Protein 5BP8 (pdb70)

Solvent-accessible surface area: 19978 Å² total

CATH classification: 1.50.10.160 (+1 more: 1.50.10.20)

Structure (mmCIF, N/CA/C/O backbone):
data_5BP8
#
_entry.id   5BP8
#
_cell.length_a   132.870
_cell.length_b   132.870
_cell.length_c   190.748
_cell.angle_alpha   90.000
_cell.angle_beta   90.000
_cell.angle_gamma   120.000
#
_symmetry.space_group_name_H-M   'H 3 2'
#
loop_
_entity.id
_entity.type
_entity.pdbx_description
1 polymer 'Ent-copalyl diphosphate synthase'
2 non-polymer 'SULFATE ION'
3 non-polymer 1,2-ETHANEDIOL
4 water water
#
loop_
_atom_site.group_PDB
_atom_site.id
_atom_site.type_symbol
_atom_site.label_atom_id
_atom_site.label_alt_id
_atom_site.label_comp_id
_atom_site.label_asym_id
_atom_site.label_entity_id
_atom_site.label_seq_id
_atom_site.pdbx_PDB_ins_code
_atom_site.Cartn_x
_atom_site.Cartn_y
_atom_site.Cartn_z
_atom_site.occupancy
_atom_site.B_iso_or_equiv
_atom_site.auth_seq_id
_atom_site.auth_comp_id
_atom_site.auth_asym_id
_atom_site.auth_atom_id
_atom_site.pdbx_PDB_model_num
ATOM 1 N N . ALA A 1 6 ? 27.343 -36.823 -42.493 1.00 66.71 11 ALA A N 1
ATOM 2 C CA . ALA A 1 6 ? 27.000 -37.617 -41.269 1.00 66.74 11 ALA A CA 1
ATOM 3 C C . ALA A 1 6 ? 26.878 -36.862 -39.916 1.00 66.10 11 ALA A C 1
ATOM 4 O O . ALA A 1 6 ? 26.504 -37.489 -38.903 1.00 58.97 11 ALA A O 1
ATOM 6 N N . PRO A 1 7 ? 27.161 -35.531 -39.869 1.00 67.29 12 PRO A N 1
ATOM 7 C CA . PRO A 1 7 ? 26.786 -34.922 -38.577 1.00 63.49 12 PRO A CA 1
ATOM 8 C C . PRO A 1 7 ? 25.264 -34.940 -38.421 1.00 58.00 12 PRO A C 1
ATOM 9 O O . PRO A 1 7 ? 24.739 -35.082 -37.305 1.00 50.95 12 PRO A O 1
ATOM 13 N N . ARG A 1 8 ? 24.572 -34.817 -39.556 1.00 50.26 13 ARG A N 1
ATOM 14 C CA . ARG A 1 8 ? 23.135 -34.802 -39.556 1.00 44.79 13 ARG A CA 1
ATOM 15 C C . ARG A 1 8 ? 22.562 -36.211 -39.506 1.00 38.56 13 ARG A C 1
ATOM 16 O O . ARG A 1 8 ? 21.406 -36.367 -39.107 1.00 35.71 13 ARG A O 1
ATOM 24 N N . GLU A 1 9 ? 23.353 -37.240 -39.849 1.00 36.13 14 GLU A N 1
ATOM 25 C CA . GLU A 1 9 ? 22.925 -38.624 -39.551 1.00 35.22 14 GLU A CA 1
ATOM 26 C C . GLU A 1 9 ? 22.781 -38.829 -38.041 1.00 32.36 14 GLU A C 1
ATOM 27 O O . GLU A 1 9 ? 21.820 -39.458 -37.556 1.00 28.97 14 GLU A O 1
ATOM 33 N N . ALA A 1 10 ? 23.755 -38.313 -37.301 1.00 31.12 15 ALA A N 1
ATOM 34 C CA . ALA A 1 10 ? 23.723 -38.379 -35.842 1.00 30.85 15 ALA A CA 1
ATOM 35 C C . ALA A 1 10 ? 22.522 -37.615 -35.302 1.00 30.32 15 ALA A C 1
ATOM 36 O O . ALA A 1 10 ? 21.854 -38.055 -34.379 1.00 29.95 15 ALA A O 1
ATOM 38 N N . GLU A 1 11 ? 22.280 -36.439 -35.861 1.00 30.96 16 GLU A N 1
ATOM 39 C CA . GLU A 1 11 ? 21.103 -35.661 -35.506 1.00 31.79 16 GLU A CA 1
ATOM 40 C C . GLU A 1 11 ? 19.806 -36.413 -35.757 1.00 29.13 16 GLU A C 1
ATOM 41 O O . GLU A 1 11 ? 18.909 -36.358 -34.944 1.00 28.45 16 GLU A O 1
ATOM 47 N N . ALA A 1 12 ? 19.706 -37.083 -36.906 1.00 27.17 17 ALA A N 1
ATOM 48 C CA . ALA A 1 12 ? 18.536 -37.891 -37.216 1.00 26.95 17 ALA A CA 1
ATOM 49 C C . ALA A 1 12 ? 18.311 -38.990 -36.190 1.00 25.59 17 ALA A C 1
ATOM 50 O O . ALA A 1 12 ? 17.182 -39.219 -35.727 1.00 24.76 17 ALA A O 1
ATOM 52 N N . ALA A 1 13 ? 19.385 -39.669 -35.813 1.00 25.14 18 ALA A N 1
ATOM 53 C CA . ALA A 1 13 ? 19.283 -40.729 -34.833 1.00 24.45 18 ALA A CA 1
ATOM 54 C C . ALA A 1 13 ? 18.873 -40.198 -33.454 1.00 24.01 18 ALA A C 1
ATOM 55 O O . ALA A 1 13 ? 18.102 -40.821 -32.740 1.00 24.37 18 ALA A O 1
ATOM 57 N N . ALA A 1 14 ? 19.389 -39.035 -33.086 1.00 24.50 19 ALA A N 1
ATOM 58 C CA . ALA A 1 14 ? 19.049 -38.413 -31.804 1.00 25.22 19 ALA A CA 1
ATOM 59 C C . ALA A 1 14 ? 17.581 -37.970 -31.791 1.00 25.32 19 ALA A C 1
ATOM 60 O O . ALA A 1 14 ? 16.887 -38.120 -30.782 1.00 25.75 19 ALA A O 1
ATOM 62 N N . LEU A 1 15 ? 17.112 -37.431 -32.908 1.00 25.32 20 LEU A N 1
ATOM 63 C CA . LEU A 1 15 ? 15.701 -37.013 -33.012 1.00 26.33 20 LEU A CA 1
ATOM 64 C C . LEU A 1 15 ? 14.763 -38.221 -32.896 1.00 25.53 20 LEU A C 1
ATOM 65 O O . LEU A 1 15 ? 13.753 -38.191 -32.182 1.00 23.34 20 LEU A O 1
ATOM 70 N N . LEU A 1 16 ? 15.107 -39.310 -33.589 1.00 24.59 21 LEU A N 1
ATOM 71 C CA . LEU A 1 16 ? 14.288 -40.524 -33.522 1.00 24.15 21 LEU A CA 1
ATOM 72 C C . LEU A 1 16 ? 14.247 -41.064 -32.105 1.00 23.46 21 LEU A C 1
ATOM 73 O O . LEU A 1 16 ? 13.186 -41.447 -31.591 1.00 23.99 21 LEU A O 1
ATOM 78 N N . ALA A 1 17 ? 15.391 -41.068 -31.440 1.00 23.89 22 ALA A N 1
ATOM 79 C CA . ALA A 1 17 ? 15.479 -41.593 -30.097 1.00 24.60 22 ALA A CA 1
ATOM 80 C C . ALA A 1 17 ? 14.674 -40.742 -29.112 1.00 24.17 22 ALA A C 1
ATOM 81 O O . ALA A 1 17 ? 14.022 -41.275 -28.209 1.00 24.34 22 ALA A O 1
ATOM 83 N N . ALA A 1 18 ? 14.746 -39.428 -29.275 1.00 24.77 23 ALA A N 1
ATOM 84 C CA . ALA A 1 18 ? 14.030 -38.531 -28.377 1.00 24.86 23 ALA A CA 1
ATOM 85 C C . ALA A 1 18 ? 12.522 -38.704 -28.566 1.00 25.40 23 ALA A C 1
ATOM 86 O O . ALA A 1 18 ? 11.779 -38.683 -27.590 1.00 25.26 23 ALA A O 1
ATOM 88 N N . THR A 1 19 ? 12.102 -38.887 -29.812 1.00 23.50 24 THR A N 1
ATOM 89 C CA . THR A 1 19 ? 10.716 -39.137 -30.122 1.00 24.11 24 THR A CA 1
ATOM 90 C C . THR A 1 19 ? 10.225 -40.440 -29.503 1.00 24.57 24 THR A C 1
ATOM 91 O O . THR A 1 19 ? 9.157 -40.490 -28.874 1.00 24.12 24 THR A O 1
ATOM 95 N N . VAL A 1 20 ? 11.025 -41.505 -29.614 1.00 25.20 25 VAL A N 1
ATOM 96 C CA . VAL A 1 20 ? 10.693 -42.753 -28.950 1.00 26.45 25 VAL A CA 1
ATOM 97 C C . VAL A 1 20 ? 10.484 -42.554 -27.447 1.00 27.14 25 VAL A C 1
ATOM 98 O O . VAL A 1 20 ? 9.583 -43.132 -26.850 1.00 26.46 25 VAL A O 1
ATOM 102 N N . ALA A 1 21 ? 11.331 -41.742 -26.837 1.00 27.38 26 ALA A N 1
ATOM 103 C CA . ALA A 1 21 ? 11.308 -41.587 -25.389 1.00 26.87 26 ALA A CA 1
ATOM 104 C C . ALA A 1 21 ? 10.176 -40.663 -24.930 1.00 25.45 26 ALA A C 1
ATOM 105 O O . ALA A 1 21 ? 9.984 -40.493 -23.734 1.00 25.66 26 ALA A O 1
ATOM 107 N N . ASP A 1 22 ? 9.434 -40.088 -25.876 1.00 23.02 27 ASP A N 1
ATOM 108 C CA . ASP A 1 22 ? 8.342 -39.165 -25.551 1.00 22.79 27 ASP A CA 1
ATOM 109 C C . ASP A 1 22 ? 6.985 -39.716 -26.035 1.00 22.01 27 ASP A C 1
ATOM 110 O O . ASP A 1 22 ? 6.571 -39.499 -27.175 1.00 23.14 27 ASP A O 1
ATOM 115 N N . PRO A 1 23 ? 6.293 -40.442 -25.162 1.00 22.34 28 PRO A N 1
ATOM 116 C CA . PRO A 1 23 ? 5.015 -41.025 -25.546 1.00 21.89 28 PRO A CA 1
ATOM 117 C C . PRO A 1 23 ? 3.870 -40.003 -25.634 1.00 21.40 28 PRO A C 1
ATOM 118 O O . PRO A 1 23 ? 2.744 -40.358 -26.031 1.00 22.76 28 PRO A O 1
ATOM 122 N N . TRP A 1 24 ? 4.139 -38.763 -25.264 1.00 20.15 29 TRP A N 1
ATOM 123 C CA . TRP A 1 24 ? 3.125 -37.704 -25.377 1.00 20.07 29 TRP A CA 1
ATOM 124 C C . TRP A 1 24 ? 3.215 -36.947 -26.706 1.00 19.68 29 TRP A C 1
ATOM 125 O O . TRP A 1 24 ? 2.223 -36.444 -27.203 1.00 21.28 29 TRP A O 1
ATOM 136 N N . GLY A 1 25 ? 4.424 -36.790 -27.226 1.00 19.92 30 GLY A N 1
ATOM 137 C CA . GLY A 1 25 ? 4.694 -35.795 -28.241 1.00 19.77 30 GLY A CA 1
ATOM 138 C C . GLY A 1 25 ? 4.838 -34.444 -27.557 1.00 19.93 30 GLY A C 1
ATOM 139 O O . GLY A 1 25 ? 4.399 -34.273 -26.408 1.00 19.48 30 GLY A O 1
ATOM 140 N N . LEU A 1 26 ? 5.473 -33.496 -28.232 1.00 19.27 31 LEU A N 1
ATOM 141 C CA . LEU A 1 26 ? 5.744 -32.186 -27.631 1.00 19.87 31 LEU A CA 1
ATOM 142 C C . LEU A 1 26 ? 4.952 -31.078 -28.315 1.00 18.92 31 LEU A C 1
ATOM 143 O O . LEU A 1 26 ? 5.131 -30.788 -29.520 1.00 19.43 31 LEU A O 1
ATOM 148 N N . VAL A 1 27 ? 4.052 -30.480 -27.539 1.00 17.39 32 VAL A N 1
ATOM 149 C CA . VAL A 1 27 ? 3.307 -29.285 -27.935 1.00 16.14 32 VAL A CA 1
ATOM 150 C C . VAL A 1 27 ? 3.584 -28.230 -26.897 1.00 16.58 32 VAL A C 1
ATOM 151 O O . VAL A 1 27 ? 3.368 -28.484 -25.695 1.00 17.47 32 VAL A O 1
ATOM 155 N N . ALA A 1 28 ? 4.048 -27.058 -27.327 1.00 16.51 33 ALA A N 1
ATOM 156 C CA . ALA A 1 28 ? 4.382 -25.979 -26.380 1.00 17.50 33 ALA A CA 1
ATOM 157 C C . ALA A 1 28 ? 3.110 -25.435 -25.748 1.00 17.63 33 ALA A C 1
ATOM 158 O O . ALA A 1 28 ? 2.041 -25.478 -26.364 1.00 17.29 33 ALA A O 1
ATOM 160 N N . PRO A 1 29 ? 3.215 -24.907 -24.522 1.00 17.53 34 PRO A N 1
ATOM 161 C CA . PRO A 1 29 ? 2.024 -24.261 -23.961 1.00 17.66 34 PRO A CA 1
ATOM 162 C C . PRO A 1 29 ? 1.552 -23.094 -24.784 1.00 17.74 34 PRO A C 1
ATOM 163 O O . PRO A 1 29 ? 2.321 -22.499 -25.548 1.00 18.02 34 PRO A O 1
ATOM 167 N N . SER A 1 30 ? 0.269 -22.793 -24.663 1.00 17.35 35 SER A N 1
ATOM 168 C CA . SER A 1 30 ? -0.244 -21.543 -25.164 1.00 17.22 35 SER A CA 1
ATOM 169 C C . SER A 1 30 ? -1.233 -20.950 -24.187 1.00 16.19 35 SER A C 1
ATOM 170 O O . SER A 1 30 ? -1.553 -21.535 -23.140 1.00 17.28 35 SER A O 1
ATOM 173 N N . VAL A 1 31 ? -1.695 -19.753 -24.522 1.00 15.46 36 VAL A N 1
ATOM 174 C CA . VAL A 1 31 ? -2.546 -18.996 -23.611 1.00 14.96 36 VAL A CA 1
ATOM 175 C C . VAL A 1 31 ? -3.907 -19.654 -23.407 1.00 14.73 36 VAL A C 1
ATOM 176 O O . VAL A 1 31 ? -4.399 -19.719 -22.288 1.00 14.03 36 VAL A O 1
ATOM 180 N N . TYR A 1 32 ? -4.530 -20.151 -24.470 1.00 14.11 37 TYR A N 1
ATOM 181 C CA . TYR A 1 32 ? -5.951 -20.566 -24.336 1.00 14.99 37 TYR A CA 1
ATOM 182 C C . TYR A 1 32 ? -6.208 -21.557 -23.192 1.00 15.01 37 TYR A C 1
ATOM 183 O O . TYR A 1 32 ? -7.019 -21.276 -22.296 1.00 14.98 37 TYR A O 1
ATOM 192 N N . ASP A 1 33 ? -5.520 -22.715 -23.188 1.00 15.44 38 ASP A N 1
ATOM 193 C CA . ASP A 1 33 ? -5.821 -23.720 -22.171 1.00 16.25 38 ASP A CA 1
ATOM 194 C C . ASP A 1 33 ? -5.227 -23.317 -20.828 1.00 15.47 38 ASP A C 1
ATOM 195 O O . ASP A 1 33 ? -5.736 -23.703 -19.785 1.00 16.40 38 ASP A O 1
ATOM 200 N N . THR A 1 34 ? -4.125 -22.593 -20.834 1.00 14.84 39 THR A N 1
ATOM 201 C CA . THR A 1 34 ? -3.556 -22.143 -19.581 1.00 15.55 39 THR A CA 1
ATOM 202 C C . THR A 1 34 ? -4.592 -21.301 -18.826 1.00 15.60 39 THR A C 1
ATOM 203 O O . THR A 1 34 ? -4.812 -21.488 -17.590 1.00 16.29 39 THR A O 1
ATOM 207 N N . ALA A 1 35 ? -5.239 -20.388 -19.554 1.00 15.54 40 ALA A N 1
ATOM 208 C CA . ALA A 1 35 ? -6.324 -19.595 -18.992 1.00 15.77 40 ALA A CA 1
ATOM 209 C C . ALA A 1 35 ? -7.541 -20.462 -18.595 1.00 15.98 40 ALA A C 1
ATOM 210 O O . ALA A 1 35 ? -8.135 -20.262 -17.515 1.00 15.20 40 ALA A O 1
ATOM 212 N N . ARG A 1 36 ? -7.909 -21.425 -19.443 1.00 14.93 41 ARG A N 1
ATOM 213 C CA . ARG A 1 36 ? -8.999 -22.324 -19.087 1.00 15.67 41 ARG A CA 1
ATOM 214 C C . ARG A 1 36 ? -8.727 -23.025 -17.736 1.00 15.81 41 ARG A C 1
ATOM 215 O O . ARG A 1 36 ? -9.661 -23.160 -16.925 1.00 15.35 41 ARG A O 1
ATOM 223 N N . LEU A 1 37 ? -7.487 -23.469 -17.490 1.00 15.58 42 LEU A N 1
ATOM 224 C CA . LEU A 1 37 ? -7.195 -24.117 -16.220 1.00 15.68 42 LEU A CA 1
ATOM 225 C C . LEU A 1 37 ? -7.277 -23.183 -15.046 1.00 16.48 42 LEU A C 1
ATOM 226 O O . LEU A 1 37 ? -7.698 -23.595 -13.942 1.00 17.39 42 LEU A O 1
ATOM 231 N N . VAL A 1 38 ? -6.844 -21.930 -15.237 1.00 16.25 43 VAL A N 1
ATOM 232 C CA . VAL A 1 38 ? -6.998 -20.906 -14.209 1.00 16.90 43 VAL A CA 1
ATOM 233 C C . VAL A 1 38 ? -8.472 -20.748 -13.860 1.00 17.31 43 VAL A C 1
ATOM 234 O O . VAL A 1 38 ? -8.854 -20.644 -12.673 1.00 17.94 43 VAL A O 1
ATOM 238 N N . SER A 1 39 ? -9.316 -20.711 -14.878 1.00 16.55 44 SER A N 1
ATOM 239 C CA . SER A 1 39 ? -10.744 -20.493 -14.643 1.00 17.68 44 SER A CA 1
ATOM 240 C C . SER A 1 39 ? -11.438 -21.722 -14.046 1.00 18.41 44 SER A C 1
ATOM 241 O O . SER A 1 39 ? -12.246 -21.607 -13.104 1.00 18.41 44 SER A O 1
ATOM 244 N N . LEU A 1 40 ? -11.128 -22.894 -14.588 1.00 18.74 45 LEU A N 1
ATOM 245 C CA . LEU A 1 40 ? -11.870 -24.123 -14.270 1.00 20.14 45 LEU A CA 1
ATOM 246 C C . LEU A 1 40 ? -11.241 -25.015 -13.220 1.00 20.30 45 LEU A C 1
ATOM 247 O O . LEU A 1 40 ? -11.962 -25.817 -12.627 1.00 20.76 45 LEU A O 1
ATOM 252 N N . ALA A 1 41 ? -9.928 -24.903 -13.002 1.00 19.77 46 ALA A N 1
ATOM 253 C CA . ALA A 1 41 ? -9.204 -25.834 -12.138 1.00 20.57 46 ALA A CA 1
ATOM 254 C C . ALA A 1 41 ? -8.214 -25.140 -11.196 1.00 19.96 46 ALA A C 1
ATOM 255 O O . ALA A 1 41 ? -7.025 -25.394 -11.240 1.00 19.59 46 ALA A O 1
ATOM 257 N N . PRO A 1 42 ? -8.713 -24.226 -10.354 1.00 20.79 47 PRO A N 1
ATOM 258 C CA . PRO A 1 42 ? -7.832 -23.517 -9.423 1.00 21.80 47 PRO A CA 1
ATOM 259 C C . PRO A 1 42 ? -7.228 -24.471 -8.373 1.00 21.98 47 PRO A C 1
ATOM 260 O O . PRO A 1 42 ? -6.221 -24.128 -7.762 1.00 23.21 47 PRO A O 1
ATOM 264 N N . TRP A 1 43 ? -7.817 -25.652 -8.218 1.00 21.84 48 TRP A N 1
ATOM 265 C CA . TRP A 1 43 ? -7.299 -26.723 -7.309 1.00 22.48 48 TRP A CA 1
ATOM 266 C C . TRP A 1 43 ? -5.969 -27.328 -7.777 1.00 22.81 48 TRP A C 1
ATOM 267 O O . TRP A 1 43 ? -5.203 -27.890 -7.000 1.00 21.68 48 TRP A O 1
ATOM 278 N N . LEU A 1 44 ? -5.688 -27.195 -9.070 1.00 20.71 49 LEU A N 1
ATOM 279 C CA . LEU A 1 44 ? -4.557 -27.856 -9.675 1.00 19.55 49 LEU A CA 1
ATOM 280 C C . LEU A 1 44 ? -3.240 -27.163 -9.409 1.00 19.95 49 LEU A C 1
ATOM 281 O O . LEU A 1 44 ? -3.155 -25.936 -9.485 1.00 19.21 49 LEU A O 1
ATOM 286 N N . ASP A 1 45 ? -2.211 -27.965 -9.127 1.00 19.89 50 ASP A N 1
ATOM 287 C CA A ASP A 1 45 ? -0.850 -27.478 -8.915 0.60 21.28 50 ASP A CA 1
ATOM 288 C CA B ASP A 1 45 ? -0.855 -27.471 -8.919 0.40 21.29 50 ASP A CA 1
ATOM 289 C C . ASP A 1 45 ? -0.423 -26.576 -10.084 1.00 20.67 50 ASP A C 1
ATOM 290 O O . ASP A 1 45 ? -0.794 -26.832 -11.239 1.00 18.60 50 ASP A O 1
ATOM 299 N N . GLY A 1 46 ? 0.349 -25.534 -9.782 1.00 20.95 51 GLY A N 1
ATOM 300 C CA . GLY A 1 46 ? 0.873 -24.635 -10.828 1.00 20.41 51 GLY A CA 1
ATOM 301 C C . GLY A 1 46 ? -0.081 -23.493 -11.153 1.00 20.06 51 GLY A C 1
ATOM 302 O O . GLY A 1 46 ? 0.127 -22.778 -12.125 1.00 19.39 51 GLY A O 1
ATOM 303 N N . HIS A 1 47 ? -1.075 -23.259 -10.294 1.00 20.16 52 HIS A N 1
ATOM 304 C CA . HIS A 1 47 ? -2.093 -22.231 -10.548 1.00 19.65 52 HIS A CA 1
ATOM 305 C C . HIS A 1 47 ? -1.462 -20.839 -10.575 1.00 19.98 52 HIS A C 1
ATOM 306 O O . HIS A 1 47 ? -1.690 -20.062 -11.505 1.00 19.51 52 HIS A O 1
ATOM 313 N N . ARG A 1 48 ? -0.630 -20.530 -9.590 1.00 20.24 53 ARG A N 1
ATOM 314 C CA . ARG A 1 48 ? 0.061 -19.236 -9.583 1.00 22.06 53 ARG A CA 1
ATOM 315 C C . ARG A 1 48 ? 0.988 -19.073 -10.776 1.00 21.27 53 ARG A C 1
ATOM 316 O O . ARG A 1 48 ? 1.067 -17.992 -11.354 1.00 21.18 53 ARG A O 1
ATOM 324 N N . GLU A 1 49 ? 1.651 -20.143 -11.172 1.00 20.40 54 GLU A N 1
ATOM 325 C CA A GLU A 1 49 ? 2.511 -20.091 -12.339 0.60 19.88 54 GLU A CA 1
ATOM 326 C CA B GLU A 1 49 ? 2.522 -20.091 -12.347 0.40 21.13 54 GLU A CA 1
ATOM 327 C C . GLU A 1 49 ? 1.722 -19.770 -13.602 1.00 19.50 54 GLU A C 1
ATOM 328 O O . GLU A 1 49 ? 2.236 -19.084 -14.519 1.00 18.53 54 GLU A O 1
ATOM 339 N N . ARG A 1 50 ? 0.491 -20.294 -13.684 1.00 17.56 55 ARG A N 1
ATOM 340 C CA . ARG A 1 50 ? -0.370 -20.046 -14.846 1.00 17.47 55 ARG A CA 1
ATOM 341 C C . ARG A 1 50 ? -0.836 -18.602 -14.871 1.00 17.04 55 ARG A C 1
ATOM 342 O O . ARG A 1 50 ? -0.862 -17.976 -15.918 1.00 16.31 55 ARG A O 1
ATOM 350 N N . LEU A 1 51 ? -1.171 -18.046 -13.711 1.00 16.14 56 LEU A N 1
ATOM 351 C CA . LEU A 1 51 ? -1.488 -16.627 -13.634 1.00 16.88 56 LEU A CA 1
ATOM 352 C C . LEU A 1 51 ? -0.306 -15.784 -14.067 1.00 17.39 56 LEU A C 1
ATOM 353 O O . LEU A 1 51 ? -0.470 -14.817 -14.834 1.00 17.93 56 LEU A O 1
ATOM 358 N N . GLY A 1 52 ? 0.901 -16.179 -13.637 1.00 17.04 57 GLY A N 1
ATOM 359 C CA . GLY A 1 52 ? 2.123 -15.505 -14.035 1.00 17.88 57 GLY A CA 1
ATOM 360 C C . GLY A 1 52 ? 2.321 -15.529 -15.532 1.00 16.87 57 GLY A C 1
ATOM 361 O O . GLY A 1 52 ? 2.690 -14.520 -16.136 1.00 16.57 57 GLY A O 1
ATOM 362 N N . TYR A 1 53 ? 2.053 -16.677 -16.132 1.00 16.55 58 TYR A N 1
ATOM 363 C CA . TYR A 1 53 ? 2.187 -16.841 -17.579 1.00 16.92 58 TYR A CA 1
ATOM 364 C C . TYR A 1 53 ? 1.260 -15.919 -18.316 1.00 16.72 58 TYR A C 1
ATOM 365 O O . TYR A 1 53 ? 1.655 -15.318 -19.357 1.00 18.09 58 TYR A O 1
ATOM 374 N N . LEU A 1 54 ? 0.007 -15.849 -17.862 1.00 16.71 59 LEU A N 1
ATOM 375 C CA . LEU A 1 54 ? -0.953 -14.937 -18.463 1.00 17.72 59 LEU A CA 1
ATOM 376 C C . LEU A 1 54 ? -0.454 -13.492 -18.375 1.00 18.43 59 LEU A C 1
ATOM 377 O O . LEU A 1 54 ? -0.502 -12.771 -19.354 1.00 17.72 59 LEU A O 1
ATOM 382 N N . ALA A 1 55 ? 0.019 -13.072 -17.208 1.00 18.35 60 ALA A N 1
ATOM 383 C CA . ALA A 1 55 ? 0.554 -11.713 -17.070 1.00 20.06 60 ALA A CA 1
ATOM 384 C C . ALA A 1 55 ? 1.746 -11.450 -18.004 1.00 19.97 60 ALA A C 1
ATOM 385 O O . ALA A 1 55 ? 1.841 -10.376 -18.632 1.00 21.15 60 ALA A O 1
ATOM 387 N N . LYS A 1 56 ? 2.683 -12.395 -18.065 1.00 19.89 61 LYS A N 1
ATOM 388 C CA . LYS A 1 56 ? 3.887 -12.277 -18.926 1.00 20.75 61 LYS A CA 1
ATOM 389 C C . LYS A 1 56 ? 3.534 -12.245 -20.401 1.00 19.59 61 LYS A C 1
ATOM 390 O O . LYS A 1 56 ? 4.138 -11.503 -21.170 1.00 18.66 61 LYS A O 1
ATOM 396 N N . GLU A 1 57 ? 2.562 -13.045 -20.806 1.00 17.94 62 GLU A N 1
ATOM 397 C CA . GLU A 1 57 ? 2.314 -13.236 -22.255 1.00 18.43 62 GLU A CA 1
ATOM 398 C C . GLU A 1 57 ? 1.434 -12.169 -22.895 1.00 17.36 62 GLU A C 1
ATOM 399 O O . GLU A 1 57 ? 1.321 -12.115 -24.138 1.00 16.84 62 GLU A O 1
ATOM 405 N N . GLN A 1 58 ? 0.813 -11.317 -22.083 1.00 16.65 63 GLN A N 1
ATOM 406 C CA . GLN A 1 58 ? -0.045 -10.250 -22.616 1.00 16.16 63 GLN A CA 1
ATOM 407 C C . GLN A 1 58 ? 0.750 -9.310 -23.535 1.00 16.44 63 GLN A C 1
ATOM 408 O O . GLN A 1 58 ? 1.871 -8.918 -23.204 1.00 16.78 63 GLN A O 1
ATOM 414 N N . ASN A 1 59 ? 0.189 -9.016 -24.703 1.00 16.29 64 ASN A N 1
ATOM 415 C CA . ASN A 1 59 ? 0.754 -8.054 -25.647 1.00 16.00 64 ASN A CA 1
ATOM 416 C C . ASN A 1 59 ? 0.576 -6.646 -25.117 1.00 16.83 64 ASN A C 1
ATOM 417 O O . ASN A 1 59 ? -0.303 -6.394 -24.284 1.00 16.15 64 ASN A O 1
ATOM 422 N N . GLN A 1 60 ? 1.379 -5.727 -25.627 1.00 17.95 65 GLN A N 1
ATOM 423 C CA . GLN A 1 60 ? 1.304 -4.327 -25.167 1.00 19.68 65 GLN A CA 1
ATOM 424 C C . GLN A 1 60 ? 0.044 -3.597 -25.609 1.00 19.52 65 GLN A C 1
ATOM 425 O O . GLN A 1 60 ? -0.297 -2.578 -25.023 1.00 19.69 65 GLN A O 1
ATOM 431 N N . ASP A 1 61 ? -0.698 -4.142 -26.586 1.00 18.49 66 ASP A N 1
ATOM 432 C CA . ASP A 1 61 ? -2.024 -3.613 -26.923 1.00 18.32 66 ASP A CA 1
ATOM 433 C C . ASP A 1 61 ? -3.171 -4.177 -26.064 1.00 17.99 66 ASP A C 1
ATOM 434 O O . ASP A 1 61 ? -4.346 -3.905 -26.355 1.00 17.98 66 ASP A O 1
ATOM 439 N N . GLY A 1 62 ? -2.856 -4.952 -25.021 1.00 17.22 67 GLY A N 1
ATOM 440 C CA . GLY A 1 62 ? -3.891 -5.517 -24.149 1.00 16.33 67 GLY A CA 1
ATOM 441 C C . GLY A 1 62 ? -4.380 -6.906 -24.540 1.00 15.33 67 GLY A C 1
ATOM 442 O O . GLY A 1 62 ? -4.941 -7.634 -23.720 1.00 15.72 67 GLY A O 1
ATOM 443 N N . SER A 1 63 ? -4.183 -7.290 -25.805 1.00 14.36 68 SER A N 1
ATOM 444 C CA . SER A 1 63 ? -4.544 -8.609 -26.264 1.00 14.14 68 SER A CA 1
ATOM 445 C C . SER A 1 63 ? -3.532 -9.662 -25.849 1.00 14.18 68 SER A C 1
ATOM 446 O O . SER A 1 63 ? -2.436 -9.344 -25.390 1.00 14.86 68 SER A O 1
ATOM 449 N N . TRP A 1 64 ? -3.910 -10.922 -26.047 1.00 14.11 69 TRP A N 1
ATOM 450 C CA . TRP A 1 64 ? -2.986 -12.016 -26.119 1.00 14.14 69 TRP A CA 1
ATOM 451 C C . TRP A 1 64 ? -3.012 -12.607 -27.522 1.00 14.53 69 TRP A C 1
ATOM 452 O O . TRP A 1 64 ? -3.953 -12.390 -28.290 1.00 15.45 69 TRP A O 1
ATOM 463 N N . GLY A 1 65 ? -1.964 -13.334 -27.862 1.00 15.37 70 GLY A N 1
ATOM 464 C CA . GLY A 1 65 ? -1.930 -14.050 -29.148 1.00 16.24 70 GLY A CA 1
ATOM 465 C C . GLY A 1 65 ? -1.451 -13.282 -30.359 1.00 15.79 70 GLY A C 1
ATOM 466 O O . GLY A 1 65 ? -0.840 -12.200 -30.273 1.00 15.89 70 GLY A O 1
ATOM 467 N N . ALA A 1 66 ? -1.672 -13.909 -31.500 1.00 15.52 71 ALA A N 1
ATOM 468 C CA . ALA A 1 66 ? -1.120 -13.455 -32.762 1.00 16.54 71 ALA A CA 1
ATOM 469 C C . ALA A 1 66 ? -2.017 -12.405 -33.458 1.00 17.06 71 ALA A C 1
ATOM 470 O O . ALA A 1 66 ? -3.131 -12.125 -32.999 1.00 17.77 71 ALA A O 1
ATOM 472 N N . PRO A 1 67 ? -1.554 -11.835 -34.590 1.00 17.56 72 PRO A N 1
ATOM 473 C CA . PRO A 1 67 ? -2.337 -10.844 -35.309 1.00 17.52 72 PRO A CA 1
ATOM 474 C C . PRO A 1 67 ? -3.528 -11.387 -36.081 1.00 17.10 72 PRO A C 1
ATOM 475 O O . PRO A 1 67 ? -3.839 -12.596 -36.024 1.00 15.95 72 PRO A O 1
ATOM 479 N N . ASP A 1 68 ? -4.208 -10.495 -36.794 1.00 17.67 73 ASP A N 1
ATOM 480 C CA . ASP A 1 68 ? -5.220 -10.864 -37.795 1.00 19.18 73 ASP A CA 1
ATOM 481 C C . ASP A 1 68 ? -6.448 -11.581 -37.216 1.00 18.34 73 ASP A C 1
ATOM 482 O O . ASP A 1 68 ? -7.133 -12.378 -37.881 1.00 18.19 73 ASP A O 1
ATOM 487 N N . GLY A 1 69 ? -6.713 -11.323 -35.941 1.00 16.81 74 GLY A N 1
ATOM 488 C CA . GLY A 1 69 ? -7.847 -11.906 -35.286 1.00 16.42 74 GLY A CA 1
ATOM 489 C C . GLY A 1 69 ? -7.518 -13.166 -34.517 1.00 15.39 74 GLY A C 1
ATOM 490 O O . GLY A 1 69 ? -8.380 -13.684 -33.819 1.00 15.49 74 GLY A O 1
ATOM 491 N N . TYR A 1 70 ? -6.270 -13.649 -34.601 1.00 14.50 75 TYR A N 1
ATOM 492 C CA . TYR A 1 70 ? -5.892 -14.830 -33.865 1.00 14.32 75 TYR A CA 1
ATOM 493 C C . TYR A 1 70 ? -5.820 -14.458 -32.362 1.00 14.17 75 TYR A C 1
ATOM 494 O O . TYR A 1 70 ? -5.630 -15.329 -31.511 1.00 15.32 75 TYR A O 1
ATOM 503 N N . GLY A 1 71 ? -5.896 -13.165 -32.063 1.00 13.84 76 GLY A N 1
ATOM 504 C CA . GLY A 1 71 ? -5.957 -12.732 -30.641 1.00 13.82 76 GLY A CA 1
ATOM 505 C C . GLY A 1 71 ? -7.314 -12.895 -29.989 1.00 13.84 76 GLY A C 1
ATOM 506 O O . GLY A 1 71 ? -7.435 -12.837 -28.750 1.00 14.08 76 GLY A O 1
ATOM 507 N N . LEU A 1 72 ? -8.370 -13.073 -30.777 1.00 14.09 77 LEU A N 1
ATOM 508 C CA . LEU A 1 72 ? -9.732 -13.014 -30.203 1.00 14.94 77 LEU A CA 1
ATOM 509 C C . LEU A 1 72 ? -9.968 -14.162 -29.210 1.00 14.71 77 LEU A C 1
ATOM 510 O O . LEU A 1 72 ? -10.297 -13.935 -28.024 1.00 13.69 77 LEU A O 1
ATOM 515 N N . VAL A 1 73 ? -9.767 -15.404 -29.662 1.00 14.93 78 VAL A N 1
ATOM 516 C CA . VAL A 1 73 ? -10.004 -16.529 -28.748 1.00 14.84 78 VAL A CA 1
ATOM 517 C C . VAL A 1 73 ? -9.111 -16.528 -27.485 1.00 14.88 78 VAL A C 1
ATOM 518 O O . VAL A 1 73 ? -9.613 -16.641 -26.348 1.00 14.76 78 VAL A O 1
ATOM 522 N N . PRO A 1 74 ? -7.780 -16.380 -27.647 1.00 15.24 79 PRO A N 1
ATOM 523 C CA . PRO A 1 74 ? -7.007 -16.388 -26.414 1.00 15.43 79 PRO A CA 1
ATOM 524 C C . PRO A 1 74 ? -7.255 -15.186 -25.480 1.00 15.09 79 PRO A C 1
ATOM 525 O O . PRO A 1 74 ? -7.152 -15.347 -24.243 1.00 14.25 79 PRO A O 1
ATOM 529 N N . THR A 1 75 ? -7.603 -14.030 -26.031 1.00 14.82 80 THR A N 1
ATOM 530 C CA . THR A 1 75 ? -7.914 -12.853 -25.198 1.00 14.98 80 THR A CA 1
ATOM 531 C C . THR A 1 75 ? -9.204 -13.103 -24.437 1.00 14.94 80 THR A C 1
ATOM 532 O O . THR A 1 75 ? -9.304 -12.864 -23.197 1.00 14.68 80 THR A O 1
ATOM 536 N N . LEU A 1 76 ? -10.195 -13.637 -25.133 1.00 15.31 81 LEU A N 1
ATOM 537 C CA . LEU A 1 76 ? -11.427 -14.075 -24.447 1.00 15.70 81 LEU A CA 1
ATOM 538 C C . LEU A 1 76 ? -11.131 -15.034 -23.289 1.00 14.80 81 LEU A C 1
ATOM 539 O O . LEU A 1 76 ? -11.647 -14.845 -22.181 1.00 13.76 81 LEU A O 1
ATOM 544 N N . SER A 1 77 ? -10.288 -16.052 -23.544 1.00 14.72 82 SER A N 1
ATOM 545 C CA . SER A 1 77 ? -9.977 -17.031 -22.515 1.00 15.19 82 SER A CA 1
ATOM 546 C C . SER A 1 77 ? -9.260 -16.396 -21.319 1.00 14.25 82 SER A C 1
ATOM 547 O O . SER A 1 77 ? -9.605 -16.655 -20.178 1.00 15.39 82 SER A O 1
ATOM 550 N N . ALA A 1 78 ? -8.264 -15.559 -21.602 1.00 15.07 83 ALA A N 1
ATOM 551 C CA . ALA A 1 78 ? -7.499 -14.887 -20.545 1.00 15.04 83 ALA A CA 1
ATOM 552 C C . ALA A 1 78 ? -8.345 -13.932 -19.715 1.00 15.21 83 ALA A C 1
ATOM 553 O O . ALA A 1 78 ? -8.304 -13.957 -18.449 1.00 15.92 83 ALA A O 1
ATOM 555 N N . VAL A 1 79 ? -9.130 -13.106 -20.397 1.00 15.04 84 VAL A N 1
ATOM 556 C CA . VAL A 1 79 ? -9.994 -12.159 -19.701 1.00 16.74 84 VAL A CA 1
ATOM 557 C C . VAL A 1 79 ? -11.019 -12.876 -18.812 1.00 17.21 84 VAL A C 1
ATOM 558 O O . VAL A 1 79 ? -11.202 -12.523 -17.607 1.00 18.05 84 VAL A O 1
ATOM 562 N N . GLU A 1 80 ? -11.657 -13.909 -19.362 1.00 17.25 85 GLU A N 1
ATOM 563 C CA . GLU A 1 80 ? -12.614 -14.667 -18.567 1.00 17.53 85 GLU A CA 1
ATOM 564 C C . GLU A 1 80 ? -11.936 -15.280 -17.331 1.00 17.03 85 GLU A C 1
ATOM 565 O O . GLU A 1 80 ? -12.500 -15.212 -16.205 1.00 17.01 85 GLU A O 1
ATOM 571 N N . ALA A 1 81 ? -10.740 -15.849 -17.515 1.00 16.25 86 ALA A N 1
ATOM 572 C CA . ALA A 1 81 ? -10.006 -16.469 -16.412 1.00 16.79 86 ALA A CA 1
ATOM 573 C C . ALA A 1 81 ? -9.654 -15.441 -15.350 1.00 17.85 86 ALA A C 1
ATOM 574 O O . ALA A 1 81 ? -9.798 -15.707 -14.126 1.00 17.06 86 ALA A O 1
ATOM 576 N N . LEU A 1 82 ? -9.201 -14.267 -15.779 1.00 17.46 87 LEU A N 1
ATOM 577 C CA . LEU A 1 82 ? -8.839 -13.228 -14.815 1.00 19.08 87 LEU A CA 1
ATOM 578 C C . LEU A 1 82 ? -10.040 -12.718 -14.036 1.00 19.08 87 LEU A C 1
ATOM 579 O O . LEU A 1 82 ? -9.941 -12.523 -12.809 1.00 19.31 87 LEU A O 1
ATOM 584 N N . LEU A 1 83 ? -11.179 -12.542 -14.705 1.00 18.73 88 LEU A N 1
ATOM 585 C CA . LEU A 1 83 ? -12.399 -12.118 -14.004 1.00 20.15 88 LEU A CA 1
ATOM 586 C C . LEU A 1 83 ? -12.824 -13.192 -12.990 1.00 21.12 88 LEU A C 1
ATOM 587 O O . LEU A 1 83 ? -13.189 -12.890 -11.840 1.00 21.48 88 LEU A O 1
ATOM 592 N N . THR A 1 84 ? -12.788 -14.451 -13.416 1.00 20.66 89 THR A N 1
ATOM 593 C CA . THR A 1 84 ? -13.110 -15.555 -12.526 1.00 21.41 89 THR A CA 1
ATOM 594 C C . THR A 1 84 ? -12.174 -15.588 -11.311 1.00 21.81 89 THR A C 1
ATOM 595 O O . THR A 1 84 ? -12.655 -15.705 -10.169 1.00 21.18 89 THR A O 1
ATOM 599 N N . GLU A 1 85 ? -10.867 -15.461 -11.534 1.00 21.49 90 GLU A N 1
ATOM 600 C CA . GLU A 1 85 ? -9.895 -15.444 -10.432 1.00 21.65 90 GLU A CA 1
ATOM 601 C C . GLU A 1 85 ? -10.118 -14.287 -9.469 1.00 23.24 90 GLU A C 1
ATOM 602 O O . GLU A 1 85 ? -10.096 -14.486 -8.231 1.00 22.50 90 GLU A O 1
ATOM 608 N N . LEU A 1 86 ? -10.342 -13.092 -10.021 1.00 22.45 91 LEU A N 1
ATOM 609 C CA . LEU A 1 86 ? -10.560 -11.887 -9.203 1.00 24.08 91 LEU A CA 1
ATOM 610 C C . LEU A 1 86 ? -11.809 -12.007 -8.343 1.00 25.95 91 LEU A C 1
ATOM 611 O O . LEU A 1 86 ? -11.855 -11.456 -7.238 1.00 26.05 91 LEU A O 1
ATOM 616 N N . ALA A 1 87 ? -12.795 -12.773 -8.803 1.00 25.45 92 ALA A N 1
ATOM 617 C CA . ALA A 1 87 ? -14.016 -12.978 -8.010 1.00 29.28 92 ALA A CA 1
ATOM 618 C C . ALA A 1 87 ? -13.910 -14.049 -6.930 1.00 32.58 92 ALA A C 1
ATOM 619 O O . ALA A 1 87 ? -14.856 -14.213 -6.168 1.00 32.20 92 ALA A O 1
ATOM 621 N N . ARG A 1 88 ? -12.819 -14.810 -6.879 1.00 34.39 93 ARG A N 1
ATOM 622 C CA . ARG A 1 88 ? -12.749 -15.948 -5.947 1.00 41.06 93 ARG A CA 1
ATOM 623 C C . ARG A 1 88 ? -11.766 -15.663 -4.815 1.00 44.70 93 ARG A C 1
ATOM 624 O O . ARG A 1 88 ? -11.064 -14.655 -4.855 1.00 44.26 93 ARG A O 1
ATOM 632 N N . THR A 1 89 ? -11.743 -16.531 -3.795 1.00 49.95 94 THR A N 1
ATOM 633 C CA . THR A 1 89 ? -10.667 -16.503 -2.780 1.00 54.56 94 THR A CA 1
ATOM 634 C C . THR A 1 89 ? -9.378 -17.136 -3.353 1.00 56.53 94 THR A C 1
ATOM 635 O O . THR A 1 89 ? -9.430 -17.882 -4.342 1.00 56.19 94 THR A O 1
ATOM 639 N N . ASP A 1 90 ? -8.236 -16.839 -2.736 1.00 54.74 95 ASP A N 1
ATOM 640 C CA . ASP A 1 90 ? -6.932 -17.292 -3.245 1.00 56.22 95 ASP A CA 1
ATOM 641 C C . ASP A 1 90 ? -6.655 -18.797 -3.065 1.00 58.70 95 ASP A C 1
ATOM 642 O O . ASP A 1 90 ? -7.001 -19.375 -2.035 1.00 56.25 95 ASP A O 1
ATOM 647 N N . SER A 1 91 ? -6.025 -19.405 -4.081 1.00 59.80 96 SER A N 1
ATOM 648 C CA A SER A 1 91 ? -5.612 -20.812 -4.005 0.60 61.01 96 SER A CA 1
ATOM 649 C CA B SER A 1 91 ? -5.571 -20.807 -4.044 0.40 60.28 96 SER A CA 1
ATOM 650 C C . SER A 1 91 ? -4.389 -20.984 -3.092 1.00 63.82 96 SER A C 1
ATOM 651 O O . SER A 1 91 ? -4.182 -22.060 -2.517 1.00 68.55 96 SER A O 1
ATOM 656 N N . GLY A 1 92 ? -3.590 -19.927 -2.968 1.00 65.15 97 GLY A N 1
ATOM 657 C CA . GLY A 1 92 ? -2.410 -19.909 -2.107 1.00 64.49 97 GLY A CA 1
ATOM 658 C C . GLY A 1 92 ? -1.918 -18.476 -2.022 1.00 63.53 97 GLY A C 1
ATOM 659 O O . GLY A 1 92 ? -2.531 -17.571 -2.609 1.00 63.35 97 GLY A O 1
ATOM 660 N N . ALA A 1 93 ? -0.821 -18.260 -1.300 1.00 59.69 98 ALA A N 1
ATOM 661 C CA . ALA A 1 93 ? -0.239 -16.923 -1.160 1.00 56.72 98 ALA A CA 1
ATOM 662 C C . ALA A 1 93 ? 0.076 -16.328 -2.555 1.00 51.68 98 ALA A C 1
ATOM 663 O O . ALA A 1 93 ? 0.905 -16.874 -3.283 1.00 48.80 98 ALA A O 1
ATOM 665 N N . PRO A 1 94 ? -0.586 -15.208 -2.926 1.00 51.41 99 PRO A N 1
ATOM 666 C CA . PRO A 1 94 ? -0.412 -14.698 -4.295 1.00 49.37 99 PRO A CA 1
ATOM 667 C C . PRO A 1 94 ? 0.957 -14.051 -4.505 1.00 47.20 99 PRO A C 1
ATOM 668 O O . PRO A 1 94 ? 1.493 -13.431 -3.585 1.00 44.31 99 PRO A O 1
ATOM 672 N N . HIS A 1 95 ? 1.522 -14.215 -5.700 1.00 45.12 100 HIS A N 1
ATOM 673 C CA . HIS A 1 95 ? 2.667 -13.406 -6.117 1.00 45.01 100 HIS A CA 1
ATOM 674 C C . HIS A 1 95 ? 2.171 -12.172 -6.879 1.00 42.40 100 HIS A C 1
ATOM 675 O O . HIS A 1 95 ? 2.893 -11.194 -6.981 1.00 40.69 100 HIS A O 1
ATOM 682 N N . LEU A 1 96 ? 0.965 -12.250 -7.452 1.00 37.05 101 LEU A N 1
ATOM 683 C CA . LEU A 1 96 ? 0.372 -11.145 -8.203 1.00 33.71 101 LEU A CA 1
ATOM 684 C C . LEU A 1 96 ? -0.820 -10.666 -7.409 1.00 31.52 101 LEU A C 1
ATOM 685 O O . LEU A 1 96 ? -1.695 -11.460 -7.049 1.00 30.27 101 LEU A O 1
ATOM 690 N N . SER A 1 97 ? -0.860 -9.363 -7.152 1.00 30.53 102 SER A N 1
ATOM 691 C CA . SER A 1 97 ? -1.906 -8.769 -6.344 1.00 31.78 102 SER A CA 1
ATOM 692 C C . SER A 1 97 ? -3.191 -8.673 -7.158 1.00 31.21 102 SER A C 1
ATOM 693 O O . SER A 1 97 ? -3.147 -8.710 -8.416 1.00 29.20 102 SER A O 1
ATOM 696 N N . PRO A 1 98 ? -4.322 -8.488 -6.470 1.00 31.79 103 PRO A N 1
ATOM 697 C CA . PRO A 1 98 ? -5.563 -8.171 -7.179 1.00 31.51 103 PRO A CA 1
ATOM 698 C C . PRO A 1 98 ? -5.380 -6.983 -8.154 1.00 29.50 103 PRO A C 1
ATOM 699 O O . PRO A 1 98 ? -5.854 -7.062 -9.283 1.00 26.92 103 PRO A O 1
ATOM 703 N N . ASP A 1 99 ? -4.642 -5.943 -7.751 1.00 28.28 104 ASP A N 1
ATOM 704 C CA . ASP A 1 99 ? -4.352 -4.824 -8.665 1.00 29.32 104 ASP A CA 1
ATOM 705 C C . ASP A 1 99 ? -3.559 -5.235 -9.915 1.00 26.90 104 ASP A C 1
ATOM 706 O O . ASP A 1 99 ? -3.888 -4.783 -11.015 1.00 24.73 104 ASP A O 1
ATOM 711 N N . ASP A 1 100 ? -2.537 -6.086 -9.766 1.00 25.89 105 ASP A N 1
ATOM 712 C CA . ASP A 1 100 ? -1.808 -6.600 -10.934 1.00 25.82 105 ASP A CA 1
ATOM 713 C C . ASP A 1 100 ? -2.748 -7.356 -11.899 1.00 24.62 105 ASP A C 1
ATOM 714 O O . ASP A 1 100 ? -2.723 -7.141 -13.126 1.00 22.55 105 ASP A O 1
ATOM 719 N N . LEU A 1 101 ? -3.568 -8.237 -11.347 1.00 23.40 106 LEU A N 1
ATOM 720 C CA . LEU A 1 101 ? -4.486 -9.003 -12.188 1.00 23.54 106 LEU A CA 1
ATOM 721 C C . LEU A 1 101 ? -5.541 -8.128 -12.831 1.00 22.78 106 LEU A C 1
ATOM 722 O O . LEU A 1 101 ? -5.869 -8.322 -14.030 1.00 21.02 106 LEU A O 1
ATOM 727 N N . ALA A 1 102 ? -6.050 -7.172 -12.054 1.00 21.22 107 ALA A N 1
ATOM 728 C CA . ALA A 1 102 ? -7.061 -6.248 -12.531 1.00 21.80 107 ALA A CA 1
ATOM 729 C C . ALA A 1 102 ? -6.568 -5.373 -13.696 1.00 22.25 107 ALA A C 1
ATOM 730 O O . ALA A 1 102 ? -7.348 -5.094 -14.623 1.00 21.78 107 ALA A O 1
ATOM 732 N N . ALA A 1 103 ? -5.290 -4.974 -13.658 1.00 21.14 108 ALA A N 1
ATOM 733 C CA . ALA A 1 103 ? -4.717 -4.156 -14.687 1.00 22.23 108 ALA A CA 1
ATOM 734 C C . ALA A 1 103 ? -4.693 -4.942 -15.991 1.00 21.50 108 ALA A C 1
ATOM 735 O O . ALA A 1 103 ? -5.101 -4.431 -17.048 1.00 20.96 108 ALA A O 1
ATOM 737 N N . ALA A 1 104 ? -4.182 -6.174 -15.913 1.00 20.20 109 ALA A N 1
ATOM 738 C CA . ALA A 1 104 ? -4.166 -7.062 -17.073 1.00 19.36 109 ALA A CA 1
ATOM 739 C C . ALA A 1 104 ? -5.570 -7.289 -17.609 1.00 18.63 109 ALA A C 1
ATOM 740 O O . ALA A 1 104 ? -5.813 -7.236 -18.823 1.00 17.63 109 ALA A O 1
ATOM 742 N N . CYS A 1 105 ? -6.492 -7.560 -16.709 1.00 18.18 110 CYS A N 1
ATOM 743 C CA . CYS A 1 105 ? -7.864 -7.831 -17.088 1.00 18.66 110 CYS A CA 1
ATOM 744 C C . CYS A 1 105 ? -8.511 -6.652 -17.815 1.00 18.75 110 CYS A C 1
ATOM 745 O O . CYS A 1 105 ? -9.108 -6.820 -18.909 1.00 17.11 110 CYS A O 1
ATOM 748 N N . ALA A 1 106 ? -8.381 -5.461 -17.232 1.00 17.78 111 ALA A N 1
ATOM 749 C CA . ALA A 1 106 ? -8.972 -4.253 -17.825 1.00 18.54 111 ALA A CA 1
ATOM 750 C C . ALA A 1 106 ? -8.387 -3.951 -19.190 1.00 18.40 111 ALA A C 1
ATOM 751 O O . ALA A 1 106 ? -9.121 -3.562 -20.131 1.00 18.07 111 ALA A O 1
ATOM 753 N N . ASP A 1 107 ? -7.085 -4.157 -19.332 1.00 18.12 112 ASP A N 1
ATOM 754 C CA . ASP A 1 107 ? -6.459 -3.930 -20.645 1.00 18.92 112 ASP A CA 1
ATOM 755 C C . ASP A 1 107 ? -6.904 -4.956 -21.679 1.00 17.52 112 ASP A C 1
ATOM 756 O O . ASP A 1 107 ? -7.050 -4.607 -22.848 1.00 16.27 112 ASP A O 1
ATOM 761 N N . GLY A 1 108 ? -7.137 -6.200 -21.247 1.00 15.82 113 GLY A N 1
ATOM 762 C CA . GLY A 1 108 ? -7.752 -7.234 -22.091 1.00 15.69 113 GLY A CA 1
ATOM 763 C C . GLY A 1 108 ? -9.161 -6.887 -22.535 1.00 15.49 113 GLY A C 1
ATOM 764 O O . GLY A 1 108 ? -9.514 -7.038 -23.707 1.00 14.86 113 GLY A O 1
ATOM 765 N N . LEU A 1 109 ? -9.954 -6.373 -21.610 1.00 14.96 114 LEU A N 1
ATOM 766 C CA . LEU A 1 109 ? -11.305 -5.873 -21.931 1.00 15.77 114 LEU A CA 1
ATOM 767 C C . LEU A 1 109 ? -11.260 -4.752 -22.951 1.00 15.77 114 LEU A C 1
ATOM 768 O O . LEU A 1 109 ? -12.061 -4.740 -23.912 1.00 15.50 114 LEU A O 1
ATOM 773 N N . GLY A 1 110 ? -10.309 -3.836 -22.777 1.00 16.11 115 GLY A N 1
ATOM 774 C CA . GLY A 1 110 ? -10.080 -2.785 -23.742 1.00 16.43 115 GLY A CA 1
ATOM 775 C C . GLY A 1 110 ? -9.750 -3.325 -25.116 1.00 16.22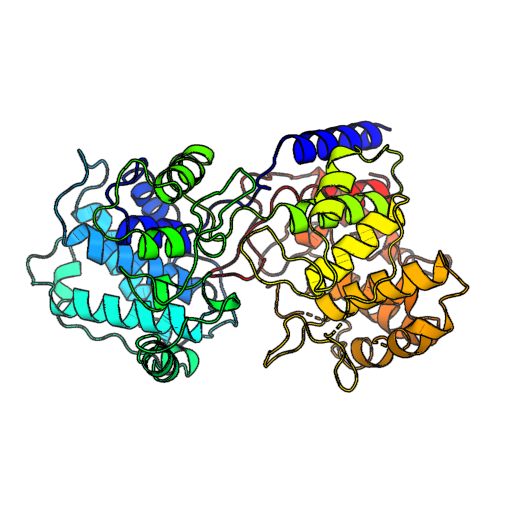 115 GLY A C 1
ATOM 776 O O . GLY A 1 110 ? -10.317 -2.858 -26.114 1.00 16.54 115 GLY A O 1
ATOM 777 N N . ALA A 1 111 ? -8.826 -4.283 -25.202 1.00 16.22 116 ALA A N 1
ATOM 778 C CA . ALA A 1 111 ? -8.485 -4.887 -26.481 1.00 16.34 116 ALA A CA 1
ATOM 779 C C . ALA A 1 111 ? -9.672 -5.579 -27.163 1.00 16.89 116 ALA A C 1
ATOM 780 O O . ALA A 1 111 ? -9.798 -5.520 -28.389 1.00 17.07 116 ALA A O 1
ATOM 782 N N . LEU A 1 112 ? -10.503 -6.264 -26.387 1.00 16.60 117 LEU A N 1
ATOM 783 C CA . LEU A 1 112 ? -11.723 -6.880 -26.918 1.00 17.40 117 LEU A CA 1
ATOM 784 C C . LEU A 1 112 ? -12.683 -5.822 -27.498 1.00 18.41 117 LEU A C 1
ATOM 785 O O . LEU A 1 112 ? -13.148 -5.917 -28.652 1.00 17.38 117 LEU A O 1
ATOM 790 N N . ARG A 1 113 ? -12.958 -4.810 -26.703 1.00 18.36 118 ARG A N 1
ATOM 791 C CA . ARG A 1 113 ? -13.889 -3.748 -27.085 1.00 20.35 118 ARG A CA 1
ATOM 792 C C . ARG A 1 113 ? -13.376 -2.881 -28.215 1.00 20.15 118 ARG A C 1
ATOM 793 O O . ARG A 1 113 ? -14.177 -2.458 -29.053 1.00 21.69 118 ARG A O 1
ATOM 801 N N . ASP A 1 114 ? -12.066 -2.622 -28.250 1.00 18.74 119 ASP A N 1
ATOM 802 C CA . ASP A 1 114 ? -11.485 -1.660 -29.168 1.00 20.51 119 ASP A CA 1
ATOM 803 C C . ASP A 1 114 ? -11.132 -2.244 -30.537 1.00 20.99 119 ASP A C 1
ATOM 804 O O . ASP A 1 114 ? -10.776 -1.504 -31.429 1.00 22.38 119 ASP A O 1
ATOM 809 N N . GLY A 1 115 ? -11.172 -3.559 -30.705 1.00 20.23 120 GLY A N 1
ATOM 810 C CA . GLY A 1 115 ? -10.859 -4.101 -32.021 1.00 19.86 120 GLY A CA 1
ATOM 811 C C . GLY A 1 115 ? -11.101 -5.580 -32.222 1.00 18.70 120 GLY A C 1
ATOM 812 O O . GLY A 1 115 ? -11.482 -6.006 -33.313 1.00 18.93 120 GLY A O 1
ATOM 813 N N . LEU A 1 116 ? -10.857 -6.388 -31.207 1.00 17.77 121 LEU A N 1
ATOM 814 C CA . LEU A 1 116 ? -10.901 -7.825 -31.430 1.00 16.97 121 LEU A CA 1
ATOM 815 C C . LEU A 1 116 ? -12.325 -8.309 -31.713 1.00 17.25 121 LEU A C 1
ATOM 816 O O . LEU A 1 116 ? -12.507 -9.199 -32.555 1.00 18.03 121 LEU A O 1
ATOM 821 N N . LEU A 1 117 ? -13.309 -7.788 -30.988 1.00 16.44 122 LEU A N 1
ATOM 822 C CA . LEU A 1 117 ? -14.684 -8.307 -31.126 1.00 17.50 122 LEU A CA 1
ATOM 823 C C . LEU A 1 117 ? -15.278 -7.963 -32.491 1.00 18.74 122 LEU A C 1
ATOM 824 O O . LEU A 1 117 ? -16.156 -8.679 -32.993 1.00 20.46 122 LEU A O 1
ATOM 829 N N . ALA A 1 118 ? -14.776 -6.896 -33.075 1.00 19.16 123 ALA A N 1
ATOM 830 C CA . ALA A 1 118 ? -15.254 -6.397 -34.361 1.00 23.05 123 ALA A CA 1
ATOM 831 C C . ALA A 1 118 ? -14.355 -6.745 -35.525 1.00 25.81 123 ALA A C 1
ATOM 832 O O . ALA A 1 118 ? -14.695 -6.403 -36.679 1.00 27.00 123 ALA A O 1
ATOM 834 N N . GLY A 1 119 ? -13.216 -7.407 -35.252 1.00 24.34 124 GLY A N 1
ATOM 835 C CA . GLY A 1 119 ? -12.185 -7.668 -36.278 1.00 23.21 124 GLY A CA 1
ATOM 836 C C . GLY A 1 119 ? -12.418 -9.022 -36.910 1.00 22.74 124 GLY A C 1
ATOM 837 O O . GLY A 1 119 ? -13.470 -9.649 -36.675 1.00 21.34 124 GLY A O 1
ATOM 838 N N . PRO A 1 120 ? -11.443 -9.491 -37.711 1.00 22.83 125 PRO A N 1
ATOM 839 C CA . PRO A 1 120 ? -11.579 -10.805 -38.348 1.00 23.59 125 PRO A CA 1
ATOM 840 C C . PRO A 1 120 ? -11.616 -11.916 -37.332 1.00 22.02 125 PRO A C 1
ATOM 841 O O . PRO A 1 120 ? -11.029 -11.800 -36.228 1.00 20.78 125 PRO A O 1
ATOM 845 N N . VAL A 1 121 ? -12.292 -13.000 -37.688 1.00 20.95 126 VAL A N 1
ATOM 846 C CA . VAL A 1 121 ? -12.337 -14.164 -36.827 1.00 20.44 126 VAL A CA 1
ATOM 847 C C . VAL A 1 121 ? -11.793 -15.324 -37.651 1.00 21.07 126 VAL A C 1
ATOM 848 O O . VAL A 1 121 ? -12.476 -15.827 -38.531 1.00 20.49 126 VAL A O 1
ATOM 852 N N . PRO A 1 122 ? -10.537 -15.725 -37.390 1.00 20.57 127 PRO A N 1
ATOM 853 C CA . PRO A 1 122 ? -10.023 -16.876 -38.112 1.00 20.39 127 PRO A CA 1
ATOM 854 C C . PRO A 1 122 ? -10.746 -18.157 -37.754 1.00 20.68 127 PRO A C 1
ATOM 855 O O . PRO A 1 122 ? -11.333 -18.292 -36.662 1.00 18.69 127 PRO A O 1
ATOM 859 N N . ASP A 1 123 ? -10.699 -19.112 -38.680 1.00 20.84 128 ASP A N 1
ATOM 860 C CA . ASP A 1 123 ? -11.397 -20.363 -38.489 1.00 22.56 128 ASP A CA 1
ATOM 861 C C . ASP A 1 123 ? -10.554 -21.336 -37.690 1.00 22.37 128 ASP A C 1
ATOM 862 O O . ASP A 1 123 ? -10.074 -22.360 -38.199 1.00 22.20 128 ASP A O 1
ATOM 867 N N . THR A 1 124 ? -10.382 -21.020 -36.399 1.00 20.47 129 THR A N 1
ATOM 868 C CA . THR A 1 124 ? -9.720 -21.920 -35.503 1.00 20.13 129 THR A CA 1
ATOM 869 C C . THR A 1 124 ? -10.744 -22.978 -35.113 1.00 19.46 129 THR A C 1
ATOM 870 O O . THR A 1 124 ? -11.959 -22.844 -35.352 1.00 20.75 129 THR A O 1
ATOM 874 N N . ILE A 1 125 ? -10.268 -24.052 -34.515 1.00 19.13 130 ILE A N 1
ATOM 875 C CA . ILE A 1 125 ? -11.127 -25.198 -34.295 1.00 19.84 130 ILE A CA 1
ATOM 876 C C . ILE A 1 125 ? -12.120 -24.939 -33.153 1.00 20.18 130 ILE A C 1
ATOM 877 O O . ILE A 1 125 ? -11.726 -24.561 -32.045 1.00 18.96 130 ILE A O 1
ATOM 882 N N . GLY A 1 126 ? -13.403 -25.145 -33.435 1.00 19.69 131 GLY A N 1
ATOM 883 C CA . GLY A 1 126 ? -14.451 -24.960 -32.410 1.00 20.26 131 GLY A CA 1
ATOM 884 C C . GLY A 1 126 ? -14.769 -23.506 -32.025 1.00 19.63 131 GLY A C 1
ATOM 885 O O . GLY A 1 126 ? -15.449 -23.255 -31.027 1.00 19.23 131 GLY A O 1
ATOM 886 N N . VAL A 1 127 ? -14.312 -22.554 -32.825 1.00 19.60 132 VAL A N 1
ATOM 887 C CA . VAL A 1 127 ? -14.491 -21.134 -32.506 1.00 19.40 132 VAL A CA 1
ATOM 888 C C . VAL A 1 127 ? -15.978 -20.728 -32.301 1.00 20.06 132 VAL A C 1
ATOM 889 O O . VAL A 1 127 ? -16.285 -19.893 -31.443 1.00 18.02 132 VAL A O 1
ATOM 893 N N . GLU A 1 128 ? -16.877 -21.364 -33.051 1.00 19.76 133 GLU A N 1
ATOM 894 C CA . GLU A 1 128 ? -18.322 -21.136 -32.924 1.00 21.87 133 GLU A CA 1
ATOM 895 C C . GLU A 1 128 ? -18.886 -21.590 -31.577 1.00 20.28 133 GLU A C 1
ATOM 896 O O . GLU A 1 128 ? -20.027 -21.250 -31.251 1.00 20.89 133 GLU A O 1
ATOM 902 N N . PHE A 1 129 ? -18.134 -22.381 -30.827 1.00 18.58 134 PHE A N 1
ATOM 903 C CA . PHE A 1 129 ? -18.534 -22.759 -29.472 1.00 18.26 134 PHE A CA 1
ATOM 904 C C . PHE A 1 129 ? -17.740 -21.982 -28.447 1.00 18.16 134 PHE A C 1
ATOM 905 O O . PHE A 1 129 ? -18.302 -21.387 -27.529 1.00 17.58 134 PHE A O 1
ATOM 913 N N . VAL A 1 130 ? -16.424 -22.020 -28.610 1.00 17.68 135 VAL A N 1
ATOM 914 C CA . VAL A 1 130 ? -15.497 -21.458 -27.650 1.00 18.04 135 VAL A CA 1
ATOM 915 C C . VAL A 1 130 ? -15.726 -19.942 -27.452 1.00 17.02 135 VAL A C 1
ATOM 916 O O . VAL A 1 130 ? -15.807 -19.455 -26.319 1.00 17.31 135 VAL A O 1
ATOM 920 N N . ALA A 1 131 ? -15.825 -19.222 -28.554 1.00 16.96 136 ALA A N 1
ATOM 921 C CA . ALA A 1 131 ? -15.873 -17.763 -28.483 1.00 17.31 136 ALA A CA 1
ATOM 922 C C . ALA A 1 131 ? -17.174 -17.240 -27.843 1.00 18.62 136 ALA A C 1
ATOM 923 O O . ALA A 1 131 ? -17.105 -16.488 -26.860 1.00 18.29 136 ALA A O 1
ATOM 925 N N . PRO A 1 132 ? -18.354 -17.728 -28.295 1.00 18.86 137 PRO A N 1
ATOM 926 C CA . PRO A 1 132 ? -19.559 -17.249 -27.597 1.00 19.39 137 PRO A CA 1
ATOM 927 C C . PRO A 1 132 ? -19.668 -17.733 -26.174 1.00 18.56 137 PRO A C 1
ATOM 928 O O . PRO A 1 132 ? -20.229 -17.033 -25.314 1.00 18.17 137 PRO A O 1
ATOM 932 N N . SER A 1 133 ? -19.164 -18.934 -25.902 1.00 18.75 138 SER A N 1
ATOM 933 C CA . SER A 1 133 ? -19.149 -19.419 -24.540 1.00 18.18 138 SER A CA 1
ATOM 934 C C . SER A 1 133 ? -18.416 -18.472 -23.594 1.00 18.79 138 SER A C 1
ATOM 935 O O . SER A 1 133 ? -18.909 -18.116 -22.518 1.00 19.33 138 SER A O 1
ATOM 938 N N . LEU A 1 134 ? -17.242 -18.035 -24.012 1.00 17.80 139 LEU A N 1
ATOM 939 C CA . LEU A 1 134 ? -16.403 -17.176 -23.181 1.00 18.02 139 LEU A CA 1
ATOM 940 C C . LEU A 1 134 ? -16.966 -15.764 -23.062 1.00 18.22 139 LEU A C 1
ATOM 941 O O . LEU A 1 134 ? -16.937 -15.144 -21.977 1.00 17.79 139 LEU A O 1
ATOM 946 N N . LEU A 1 135 ? -17.456 -15.253 -24.184 1.00 17.48 140 LEU A N 1
ATOM 947 C CA . LEU A 1 135 ? -18.076 -13.933 -24.198 1.00 18.71 140 LEU A CA 1
ATOM 948 C C . LEU A 1 135 ? -19.258 -13.856 -23.208 1.00 19.09 140 LEU A C 1
ATOM 949 O O . LEU A 1 135 ? -19.366 -12.886 -22.454 1.00 19.10 140 LEU A O 1
ATOM 954 N N . ALA A 1 136 ? -20.118 -14.887 -23.193 1.00 18.42 141 ALA A N 1
ATOM 955 C CA . ALA A 1 136 ? -21.235 -14.939 -22.241 1.00 19.71 141 ALA A CA 1
ATOM 956 C C . ALA A 1 136 ? -20.732 -14.988 -20.798 1.00 20.25 141 ALA A C 1
ATOM 957 O O . ALA A 1 136 ? -21.280 -14.290 -19.941 1.00 19.96 141 ALA A O 1
ATOM 959 N N . ASP A 1 137 ? -19.677 -15.759 -20.521 1.00 18.97 142 ASP A N 1
ATOM 960 C CA . ASP A 1 137 ? -19.154 -15.820 -19.147 1.00 20.09 142 ASP A CA 1
ATOM 961 C C . ASP A 1 137 ? -18.524 -14.495 -18.740 1.00 19.74 142 ASP A C 1
ATOM 962 O O . ASP A 1 137 ? -18.681 -14.057 -17.593 1.00 20.16 142 ASP A O 1
ATOM 967 N N . ILE A 1 138 ? -17.838 -13.850 -19.676 1.00 18.28 143 ILE A N 1
ATOM 968 C CA . ILE A 1 138 ? -17.281 -12.506 -19.413 1.00 18.23 143 ILE A CA 1
ATOM 969 C C . ILE A 1 138 ? -18.408 -11.534 -19.056 1.00 19.41 143 ILE A C 1
ATOM 970 O O . ILE A 1 138 ? -18.357 -10.854 -18.034 1.00 19.19 143 ILE A O 1
ATOM 975 N N . ASN A 1 139 ? -19.466 -11.527 -19.849 1.00 19.56 144 ASN A N 1
ATOM 976 C CA . ASN A 1 139 ? -20.558 -10.618 -19.572 1.00 20.37 144 ASN A CA 1
ATOM 977 C C . ASN A 1 139 ? -21.224 -10.896 -18.224 1.00 20.59 144 ASN A C 1
ATOM 978 O O . ASN A 1 139 ? -21.572 -9.964 -17.513 1.00 21.32 144 ASN A O 1
ATOM 983 N N . THR A 1 140 ? -21.332 -12.163 -17.856 1.00 20.18 145 THR A N 1
ATOM 984 C CA . THR A 1 140 ? -21.828 -12.524 -16.532 1.00 21.81 145 THR A CA 1
ATOM 985 C C . THR A 1 140 ? -20.958 -11.955 -15.430 1.00 22.42 145 THR A C 1
ATOM 986 O O . THR A 1 140 ? -21.476 -11.361 -14.449 1.00 22.09 145 THR A O 1
ATOM 990 N N . ARG A 1 141 ? -19.641 -12.100 -15.580 1.00 22.07 146 ARG A N 1
ATOM 991 C CA . ARG A 1 141 ? -18.709 -11.565 -14.598 1.00 22.92 146 ARG A CA 1
ATOM 992 C C . ARG A 1 141 ? -18.749 -10.040 -14.533 1.00 22.64 146 ARG A C 1
ATOM 993 O O . ARG A 1 141 ? -18.661 -9.475 -13.447 1.00 23.87 146 ARG A O 1
ATOM 1001 N N . LEU A 1 142 ? -18.885 -9.383 -15.688 1.00 21.28 147 LEU A N 1
ATOM 1002 C CA . LEU A 1 142 ? -18.969 -7.921 -15.731 1.00 21.97 147 LEU A CA 1
ATOM 1003 C C . LEU A 1 142 ? -20.201 -7.399 -15.013 1.00 23.62 147 LEU A C 1
ATOM 1004 O O . LEU A 1 142 ? -20.149 -6.347 -14.333 1.00 23.88 147 LEU A O 1
ATOM 1009 N N . ALA A 1 143 ? -21.311 -8.113 -15.166 1.00 23.68 148 ALA A N 1
ATOM 1010 C CA . ALA A 1 143 ? -22.565 -7.707 -14.503 1.00 25.72 148 ALA A CA 1
ATOM 1011 C C . ALA A 1 143 ? -22.417 -7.796 -12.994 1.00 27.29 148 ALA A C 1
ATOM 1012 O O . ALA A 1 143 ? -23.030 -7.020 -12.274 1.00 28.30 148 ALA A O 1
ATOM 1014 N N . ALA A 1 144 ? -21.608 -8.738 -12.525 1.00 27.42 149 ALA A N 1
ATOM 1015 C CA . ALA A 1 144 ? -21.398 -8.968 -11.090 1.00 28.43 149 ALA A CA 1
ATOM 1016 C C . ALA A 1 144 ? -20.340 -8.077 -10.468 1.00 30.55 149 ALA A C 1
ATOM 1017 O O . ALA A 1 144 ? -20.265 -7.997 -9.251 1.00 30.63 149 ALA A O 1
ATOM 1019 N N . LEU A 1 145 ? -19.516 -7.401 -11.269 1.00 30.10 150 LEU A N 1
ATOM 1020 C CA . LEU A 1 145 ? -18.555 -6.451 -10.720 1.00 32.35 150 LEU A CA 1
ATOM 1021 C C . LEU A 1 145 ? -19.264 -5.342 -9.985 1.00 35.53 150 LEU A C 1
ATOM 1022 O O . LEU A 1 145 ? -20.374 -4.943 -10.349 1.00 36.28 150 LEU A O 1
ATOM 1027 N N . THR A 1 146 ? -18.602 -4.827 -8.960 1.00 38.15 151 THR A N 1
ATOM 1028 C CA . THR A 1 146 ? -19.035 -3.593 -8.315 1.00 41.73 151 THR A CA 1
ATOM 1029 C C . THR A 1 146 ? -17.950 -2.556 -8.506 1.00 44.83 151 THR A C 1
ATOM 1030 O O . THR A 1 146 ? -16.824 -2.875 -8.895 1.00 41.08 151 THR A O 1
ATOM 1034 N N . GLU A 1 147 ? -18.266 -1.312 -8.171 1.00 52.15 152 GLU A N 1
ATOM 1035 C CA . GLU A 1 147 ? -17.294 -0.238 -8.349 1.00 57.79 152 GLU A CA 1
ATOM 1036 C C . GLU A 1 147 ? -16.082 -0.349 -7.400 1.00 56.42 152 GLU A C 1
ATOM 1037 O O . GLU A 1 147 ? -15.047 0.278 -7.652 1.00 58.56 152 GLU A O 1
ATOM 1043 N N . GLN A 1 148 ? -16.178 -1.203 -6.374 1.00 49.99 153 GLN A N 1
ATOM 1044 C CA . GLN A 1 148 ? -15.035 -1.489 -5.503 1.00 49.04 153 GLN A CA 1
ATOM 1045 C C . GLN A 1 148 ? -14.080 -2.559 -6.059 1.00 44.01 153 GLN A C 1
ATOM 1046 O O . GLN A 1 148 ? -13.104 -2.928 -5.402 1.00 40.01 153 GLN A O 1
ATOM 1052 N N . ALA A 1 149 ? -14.340 -3.069 -7.263 1.00 40.08 154 ALA A N 1
ATOM 1053 C CA . ALA A 1 149 ? -13.377 -3.945 -7.920 1.00 36.07 154 ALA A CA 1
ATOM 1054 C C . ALA A 1 149 ? -12.031 -3.208 -8.031 1.00 36.05 154 ALA A C 1
ATOM 1055 O O . ALA A 1 149 ? -11.988 -1.985 -8.123 1.00 35.41 154 ALA A O 1
ATOM 1057 N N . PRO A 1 150 ? -10.926 -3.945 -8.023 1.00 35.75 155 PRO A N 1
ATOM 1058 C CA . PRO A 1 150 ? -9.650 -3.262 -7.958 1.00 36.20 155 PRO A CA 1
ATOM 1059 C C . PRO A 1 150 ? -9.333 -2.488 -9.227 1.00 39.46 155 PRO A C 1
ATOM 1060 O O . PRO A 1 150 ? -9.880 -2.797 -10.292 1.00 37.39 155 PRO A O 1
ATOM 1064 N N . GLY A 1 151 ? -8.491 -1.467 -9.085 1.00 40.06 156 GLY A N 1
ATOM 1065 C CA . GLY A 1 151 ? -8.071 -0.627 -10.206 1.00 42.49 156 GLY A CA 1
ATOM 1066 C C . GLY A 1 151 ? -9.210 -0.027 -11.017 1.00 40.00 156 GLY A C 1
ATOM 1067 O O . GLY A 1 151 ? -10.245 0.362 -10.478 1.00 38.77 156 GLY A O 1
ATOM 1068 N N . LYS A 1 152 ? -9.018 0.028 -12.334 1.00 37.30 157 LYS A N 1
ATOM 1069 C CA . LYS A 1 152 ? -10.020 0.608 -13.229 1.00 37.10 157 LYS A CA 1
ATOM 1070 C C . LYS A 1 152 ? -11.095 -0.400 -13.569 1.00 33.22 157 LYS A C 1
ATOM 1071 O O . LYS A 1 152 ? -12.086 -0.077 -14.201 1.00 31.64 157 LYS A O 1
ATOM 1077 N N . LEU A 1 153 ? -10.953 -1.617 -13.062 1.00 33.48 158 LEU A N 1
ATOM 1078 C CA . LEU A 1 153 ? -11.919 -2.655 -13.342 1.00 31.78 158 LEU A CA 1
ATOM 1079 C C . LEU A 1 153 ? -13.329 -2.330 -12.859 1.00 31.34 158 LEU A C 1
ATOM 1080 O O . LEU A 1 153 ? -14.306 -2.640 -13.539 1.00 31.15 158 LEU A O 1
ATOM 1085 N N . GLY A 1 154 ? -13.465 -1.636 -11.725 1.00 31.08 159 GLY A N 1
ATOM 1086 C CA . GLY A 1 154 ? -14.760 -1.171 -11.266 1.00 30.09 159 GLY A CA 1
ATOM 1087 C C . GLY A 1 154 ? -15.522 -0.295 -12.258 1.00 30.33 159 GLY A C 1
ATOM 1088 O O . GLY A 1 154 ? -16.750 -0.306 -12.311 1.00 29.35 159 GLY A O 1
ATOM 1089 N N . ALA A 1 155 ? -14.784 0.429 -13.092 1.00 29.51 160 ALA A N 1
ATOM 1090 C CA . ALA A 1 155 ? -15.389 1.247 -14.132 1.00 28.87 160 ALA A CA 1
ATOM 1091 C C . ALA A 1 155 ? -16.076 0.419 -15.222 1.00 27.38 160 ALA A C 1
ATOM 1092 O O . ALA A 1 155 ? -16.927 0.936 -15.958 1.00 26.69 160 ALA A O 1
ATOM 1094 N N . TRP A 1 156 ? -15.693 -0.857 -15.331 1.00 24.56 161 TRP A N 1
ATOM 1095 C CA . TRP A 1 156 ? -16.286 -1.806 -16.286 1.00 24.77 161 TRP A CA 1
ATOM 1096 C C . TRP A 1 156 ? -17.543 -2.489 -15.789 1.00 26.24 161 TRP A C 1
ATOM 1097 O O . TRP A 1 156 ? -18.203 -3.211 -16.543 1.00 25.92 161 TRP A O 1
ATOM 1108 N N . SER A 1 157 ? -17.896 -2.256 -14.526 1.00 27.20 162 SER A N 1
ATOM 1109 C CA . SER A 1 157 ? -19.080 -2.849 -13.934 1.00 29.87 162 SER A CA 1
ATOM 1110 C C . SER A 1 157 ? -20.311 -2.604 -14.798 1.00 29.97 162 SER A C 1
ATOM 1111 O O . SER A 1 157 ? -20.565 -1.476 -15.222 1.00 31.23 162 SER A O 1
ATOM 1114 N N . GLY A 1 158 ? -21.053 -3.667 -15.086 1.00 29.25 163 GLY A N 1
ATOM 1115 C CA . GLY A 1 158 ? -22.267 -3.578 -15.862 1.00 29.95 163 GLY A CA 1
ATOM 1116 C C . GLY A 1 158 ? -22.116 -3.390 -17.371 1.00 30.07 163 GLY A C 1
ATOM 1117 O O . GLY A 1 158 ? -23.122 -3.178 -18.081 1.00 34.26 163 GLY A O 1
ATOM 1118 N N . THR A 1 159 ? -20.888 -3.407 -17.873 1.00 27.25 164 THR A N 1
ATOM 1119 C CA . THR A 1 159 ? -20.649 -3.378 -19.317 1.00 27.20 164 THR A CA 1
ATOM 1120 C C . THR A 1 159 ? -21.149 -4.686 -19.941 1.00 25.83 164 THR A C 1
ATOM 1121 O O . THR A 1 159 ? -21.053 -5.724 -19.319 1.00 25.98 164 THR A O 1
ATOM 1125 N N . THR A 1 160 ? -21.686 -4.608 -21.156 1.00 25.58 165 THR A N 1
ATOM 1126 C CA . THR A 1 160 ? -22.011 -5.772 -21.961 1.00 25.35 165 THR A CA 1
ATOM 1127 C C . THR A 1 160 ? -21.208 -5.663 -23.235 1.00 24.93 165 THR A C 1
ATOM 1128 O O . THR A 1 160 ? -21.378 -4.712 -23.984 1.00 26.52 165 THR A O 1
ATOM 1132 N N . LEU A 1 161 ? -20.296 -6.616 -23.447 1.00 22.31 166 LEU A N 1
ATOM 1133 C CA . LEU A 1 161 ? -19.545 -6.692 -24.679 1.00 22.18 166 LEU A CA 1
ATOM 1134 C C . LEU A 1 161 ? -20.368 -7.430 -25.728 1.00 22.79 166 LEU A C 1
ATOM 1135 O O . LEU A 1 161 ? -21.077 -8.388 -25.412 1.00 21.52 166 LEU A O 1
ATOM 1140 N N . THR A 1 162 ? -20.295 -6.968 -26.966 1.00 22.75 167 THR A N 1
ATOM 1141 C CA . THR A 1 162 ? -20.994 -7.632 -28.059 1.00 23.56 16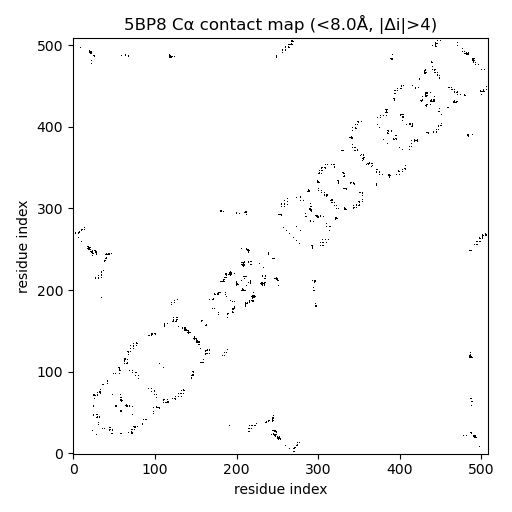7 THR A CA 1
ATOM 1142 C C . THR A 1 162 ? -20.068 -7.770 -29.260 1.00 22.68 167 THR A C 1
ATOM 1143 O O . THR A 1 162 ? -19.043 -7.108 -29.349 1.00 22.15 167 THR A O 1
ATOM 1147 N N . SER A 1 163 ? -20.458 -8.615 -30.196 1.00 22.15 168 SER A N 1
ATOM 1148 C CA . SER A 1 163 ? -19.717 -8.791 -31.410 1.00 22.07 168 SER A CA 1
ATOM 1149 C C . SER A 1 163 ? -20.677 -8.982 -32.578 1.00 21.91 168 SER A C 1
ATOM 1150 O O . SER A 1 163 ? -21.655 -9.717 -32.458 1.00 21.58 168 SER A O 1
ATOM 1153 N N . PRO A 1 164 ? -20.373 -8.356 -33.712 1.00 22.66 169 PRO A N 1
ATOM 1154 C CA . PRO A 1 164 ? -21.125 -8.565 -34.958 1.00 23.79 169 PRO A CA 1
ATOM 1155 C C . PRO A 1 164 ? -20.810 -9.871 -35.683 1.00 25.34 169 PRO A C 1
ATOM 1156 O O . PRO A 1 164 ? -21.512 -10.227 -36.644 1.00 24.24 169 PRO A O 1
ATOM 1160 N N . ALA A 1 165 ? -19.781 -10.592 -35.233 1.00 25.23 170 ALA A N 1
ATOM 1161 C CA . ALA A 1 165 ? -19.312 -11.761 -35.979 1.00 25.35 170 ALA A CA 1
ATOM 1162 C C . ALA A 1 165 ? -20.291 -12.915 -35.869 1.00 25.52 170 ALA A C 1
ATOM 1163 O O . ALA A 1 165 ? -20.711 -13.273 -34.774 1.00 23.40 170 ALA A O 1
ATOM 1165 N N . PRO A 1 166 ? -20.670 -13.498 -37.016 1.00 28.36 171 PRO A N 1
ATOM 1166 C CA . PRO A 1 166 ? -21.576 -14.639 -37.010 1.00 30.46 171 PRO A CA 1
ATOM 1167 C C . PRO A 1 166 ? -21.107 -15.771 -36.108 1.00 29.38 171 PRO A C 1
ATOM 1168 O O . PRO A 1 166 ? -21.930 -16.373 -35.403 1.00 29.95 171 PRO A O 1
ATOM 1172 N N . ASP A 1 167 ? -19.796 -16.029 -36.078 1.00 29.42 172 ASP A N 1
ATOM 1173 C CA . ASP A 1 167 ? -19.260 -17.116 -35.230 1.00 29.55 172 ASP A CA 1
ATOM 1174 C C . ASP A 1 167 ? -19.446 -16.838 -33.730 1.00 29.52 172 ASP A C 1
ATOM 1175 O O . ASP A 1 167 ? -19.408 -17.763 -32.902 1.00 29.55 172 ASP A O 1
ATOM 1180 N N . LEU A 1 168 ? -19.649 -15.582 -33.357 1.00 25.25 173 LEU A N 1
ATOM 1181 C CA . LEU A 1 168 ? -19.875 -15.297 -31.962 1.00 26.00 173 LEU A CA 1
ATOM 1182 C C . LEU A 1 168 ? -21.368 -15.249 -31.594 1.00 26.91 173 LEU A C 1
ATOM 1183 O O . LEU A 1 168 ? -21.702 -14.974 -30.463 1.00 25.92 173 LEU A O 1
ATOM 1188 N N . ASP A 1 169 ? -22.236 -15.550 -32.551 1.00 29.13 174 ASP A N 1
ATOM 1189 C CA . ASP A 1 169 ? -23.682 -15.472 -32.352 1.00 33.93 174 ASP A CA 1
ATOM 1190 C C . ASP A 1 169 ? -24.243 -16.330 -31.184 1.00 34.89 174 ASP A C 1
ATOM 1191 O O . ASP A 1 169 ? -25.127 -15.880 -30.449 1.00 43.34 174 ASP A O 1
ATOM 1196 N N . GLY A 1 170 ? -23.788 -17.554 -31.006 1.00 31.62 175 GLY A N 1
ATOM 1197 C CA . GLY A 1 170 ? -24.273 -18.304 -29.801 1.00 29.07 175 GLY A CA 1
ATOM 1198 C C . GLY A 1 170 ? -25.491 -19.221 -30.006 1.00 26.25 175 GLY A C 1
ATOM 1199 O O . GLY A 1 170 ? -25.785 -20.065 -29.160 1.00 23.76 175 GLY A O 1
ATOM 1200 N N . ALA A 1 171 ? -26.162 -19.098 -31.142 1.00 25.62 176 ALA A N 1
ATOM 1201 C CA . ALA A 1 171 ? -27.315 -19.947 -31.440 1.00 27.20 176 ALA A CA 1
ATOM 1202 C C . ALA A 1 171 ? -26.922 -21.420 -31.564 1.00 25.46 176 ALA A C 1
ATOM 1203 O O . ALA A 1 171 ? -27.593 -22.290 -30.993 1.00 23.99 176 ALA A O 1
ATOM 1205 N N . LEU A 1 172 ? -25.841 -21.708 -32.291 1.00 24.14 177 LEU A N 1
ATOM 1206 C CA . LEU A 1 172 ? -25.379 -23.098 -32.418 1.00 23.52 177 LEU A CA 1
ATOM 1207 C C . LEU A 1 172 ? -24.949 -23.683 -31.065 1.00 22.69 177 LEU A C 1
ATOM 1208 O O . LEU A 1 172 ? -25.258 -24.830 -30.744 1.00 22.13 177 LEU A O 1
ATOM 1213 N N . LEU A 1 173 ? -24.236 -22.903 -30.273 1.00 21.79 178 LEU A N 1
ATOM 1214 C CA . LEU A 1 173 ? -23.849 -23.340 -28.929 1.00 20.55 178 LEU A CA 1
ATOM 1215 C C . LEU A 1 173 ? -25.081 -23.696 -28.090 1.00 21.33 178 LEU A C 1
ATOM 1216 O O . LEU A 1 173 ? -25.106 -24.732 -27.413 1.00 20.48 178 LEU A O 1
ATOM 1221 N N . ALA A 1 174 ? -26.106 -22.850 -28.148 1.00 21.11 179 ALA A N 1
ATOM 1222 C CA . ALA A 1 174 ? -27.328 -23.078 -27.400 1.00 22.42 179 ALA A CA 1
ATOM 1223 C C . ALA A 1 174 ? -27.981 -24.401 -27.840 1.00 22.14 179 ALA A C 1
ATOM 1224 O O . ALA A 1 174 ? -28.457 -25.178 -27.012 1.00 23.35 179 ALA A O 1
ATOM 1226 N N . GLY A 1 175 ? -27.970 -24.658 -29.145 1.00 22.76 180 GLY A N 1
ATOM 1227 C CA . GLY A 1 175 ? -28.538 -25.868 -29.695 1.00 22.73 180 GLY A CA 1
ATOM 1228 C C . GLY A 1 175 ? -27.799 -27.105 -29.243 1.00 21.99 180 GLY A C 1
ATOM 1229 O O . GLY A 1 175 ? -28.414 -28.101 -28.887 1.00 21.52 180 GLY A O 1
ATOM 1230 N N . VAL A 1 176 ? -26.470 -27.042 -29.243 1.00 20.76 181 VAL A N 1
ATOM 1231 C CA . VAL A 1 176 ? -25.673 -28.172 -28.850 1.00 21.13 181 VAL A CA 1
ATOM 1232 C C . VAL A 1 176 ? -25.802 -28.407 -27.360 1.00 20.78 181 VAL A C 1
ATOM 1233 O O . VAL A 1 176 ? -25.878 -29.560 -26.931 1.00 19.41 181 VAL A O 1
ATOM 1237 N N . ARG A 1 177 ? -25.894 -27.331 -26.576 1.00 19.70 182 ARG A N 1
ATOM 1238 C CA . ARG A 1 177 ? -26.172 -27.496 -25.156 1.00 20.12 182 ARG A CA 1
ATOM 1239 C C . ARG A 1 177 ? -27.526 -28.194 -24.915 1.00 20.74 182 ARG A C 1
ATOM 1240 O O . ARG A 1 177 ? -27.619 -29.103 -24.096 1.00 23.11 182 ARG A O 1
ATOM 1248 N N . GLU A 1 178 ? -28.561 -27.789 -25.626 1.00 22.24 183 GLU A N 1
ATOM 1249 C CA . GLU A 1 178 ? -29.839 -28.433 -25.435 1.00 24.29 183 GLU A CA 1
ATOM 1250 C C . GLU A 1 178 ? -29.776 -29.890 -25.919 1.00 23.06 183 GLU A C 1
ATOM 1251 O O . GLU A 1 178 ? -30.247 -30.793 -25.228 1.00 23.53 183 GLU A O 1
ATOM 1265 N N . THR A 1 180 ? -27.316 -31.941 -25.992 1.00 21.70 185 THR A N 1
ATOM 1266 C CA . THR A 1 180 ? -26.511 -32.791 -25.121 1.00 21.60 185 THR A CA 1
ATOM 1267 C C . THR A 1 180 ? -27.124 -33.047 -23.727 1.00 22.72 185 THR A C 1
ATOM 1268 O O . THR A 1 180 ? -26.506 -33.707 -22.893 1.00 23.31 185 THR A O 1
ATOM 1272 N N . GLU A 1 181 ? -28.356 -32.588 -23.506 1.00 22.67 186 GLU A N 1
ATOM 1273 C CA . GLU A 1 181 ? -29.172 -33.091 -22.401 1.00 24.08 186 GLU A CA 1
ATOM 1274 C C . GLU A 1 181 ? -29.762 -34.474 -22.721 1.00 23.12 186 GLU A C 1
ATOM 1275 O O . GLU A 1 181 ? -30.119 -35.230 -21.807 1.00 21.80 186 GLU A O 1
ATOM 1281 N N . GLN A 1 182 ? -29.861 -34.813 -24.017 1.00 21.64 187 GLN A N 1
ATOM 1282 C CA . GLN A 1 182 ? -30.495 -36.069 -24.415 1.00 22.17 187 GLN A CA 1
ATOM 1283 C C . GLN A 1 182 ? -29.655 -37.026 -25.256 1.00 21.52 187 GLN A C 1
ATOM 1284 O O . GLN A 1 182 ? -30.054 -38.176 -25.465 1.00 21.49 187 GLN A O 1
ATOM 1290 N N . ALA A 1 183 ? -28.522 -36.548 -25.760 1.00 20.60 188 ALA A N 1
ATOM 1291 C CA . ALA A 1 183 ? -27.659 -37.325 -26.614 1.00 20.88 188 ALA A CA 1
ATOM 1292 C C . ALA A 1 183 ? -26.229 -36.891 -26.402 1.00 20.73 188 ALA A C 1
ATOM 1293 O O . ALA A 1 183 ? -25.977 -35.722 -26.089 1.00 22.28 188 ALA A O 1
ATOM 1295 N N . PRO A 1 184 ? -25.287 -37.793 -26.669 1.00 20.42 189 PRO A N 1
ATOM 1296 C CA . PRO A 1 184 ? -23.905 -37.441 -26.392 1.00 19.93 189 PRO A CA 1
ATOM 1297 C C . PRO A 1 184 ? -23.327 -36.430 -27.358 1.00 19.98 189 PRO A C 1
ATOM 1298 O O . PRO A 1 184 ? -23.637 -36.440 -28.558 1.00 19.24 189 PRO A O 1
ATOM 1302 N N . LEU A 1 185 ? -22.485 -35.548 -26.823 1.00 19.55 190 LEU A N 1
ATOM 1303 C CA . LEU A 1 185 ? -21.674 -34.672 -27.645 1.00 20.25 190 LEU A CA 1
ATOM 1304 C C . LEU A 1 185 ? -20.929 -35.514 -28.688 1.00 20.28 190 LEU A C 1
ATOM 1305 O O . LEU A 1 185 ? -20.384 -36.552 -28.336 1.00 19.62 190 LEU A O 1
ATOM 1310 N N . PRO A 1 186 ? -20.911 -35.098 -29.985 1.00 19.29 191 PRO A N 1
ATOM 1311 C CA . PRO A 1 186 ? -20.081 -35.858 -30.925 1.00 19.54 191 PRO A CA 1
ATOM 1312 C C . PRO A 1 186 ? -18.611 -35.959 -30.500 1.00 19.82 191 PRO A C 1
ATOM 1313 O O . PRO A 1 186 ? -18.043 -35.004 -29.927 1.00 19.09 191 PRO A O 1
ATOM 1317 N N . GLU A 1 187 ? -18.002 -37.105 -30.815 1.00 20.51 192 GLU A N 1
ATOM 1318 C CA . GLU A 1 187 ? -16.631 -37.380 -30.420 1.00 20.76 192 GLU A CA 1
ATOM 1319 C C . GLU A 1 187 ? -15.655 -36.260 -30.805 1.00 19.62 192 GLU A C 1
ATOM 1320 O O . GLU A 1 187 ? -14.770 -35.922 -30.026 1.00 19.54 192 GLU A O 1
ATOM 1326 N N . LYS A 1 188 ? -15.808 -35.701 -32.002 1.00 19.23 193 LYS A N 1
ATOM 1327 C CA . LYS A 1 188 ? -14.885 -34.670 -32.466 1.00 19.54 193 LYS A CA 1
ATOM 1328 C C . LYS A 1 188 ? -15.008 -33.369 -31.661 1.00 19.17 193 LYS A C 1
ATOM 1329 O O . LYS A 1 188 ? -14.123 -32.493 -31.757 1.00 19.47 193 LYS A O 1
ATOM 1335 N N . LEU A 1 189 ? -16.111 -33.205 -30.929 1.00 18.59 194 LEU A N 1
ATOM 1336 C CA . LEU A 1 189 ? -16.299 -32.029 -30.064 1.00 18.17 194 LEU A CA 1
ATOM 1337 C C . LEU A 1 189 ? -15.954 -32.290 -28.601 1.00 17.89 194 LEU A C 1
ATOM 1338 O O . LEU A 1 189 ? -16.038 -31.380 -27.788 1.00 16.94 194 LEU A O 1
ATOM 1343 N N . TRP A 1 190 ? -15.553 -33.504 -28.236 1.00 16.73 195 TRP A N 1
ATOM 1344 C CA . TRP A 1 190 ? -15.092 -33.715 -26.860 1.00 16.83 195 TRP A CA 1
ATOM 1345 C C . TRP A 1 190 ? -13.920 -32.810 -26.508 1.00 16.82 195 TRP A C 1
ATOM 1346 O O . TRP A 1 190 ? -13.789 -32.376 -25.370 1.00 16.42 195 TRP A O 1
ATOM 1357 N N . HIS A 1 191 ? -13.063 -32.557 -27.490 1.00 16.25 196 HIS A N 1
ATOM 1358 C CA . HIS A 1 191 ? -11.930 -31.657 -27.340 1.00 16.83 196 HIS A CA 1
ATOM 1359 C C . HIS A 1 191 ? -12.350 -30.245 -26.901 1.00 17.34 196 HIS A C 1
ATOM 1360 O O . HIS A 1 191 ? -11.515 -29.508 -26.338 1.00 16.45 196 HIS A O 1
ATOM 1367 N N . THR A 1 192 ? -13.622 -29.880 -27.147 1.00 17.97 197 THR A N 1
ATOM 1368 C CA . THR A 1 192 ? -14.138 -28.550 -26.849 1.00 19.06 197 THR A CA 1
ATOM 1369 C C . THR A 1 192 ? -15.257 -28.567 -25.780 1.00 18.56 197 THR A C 1
ATOM 1370 O O . THR A 1 192 ? -16.065 -27.632 -25.654 1.00 16.78 197 THR A O 1
ATOM 1374 N N . LEU A 1 193 ? -15.247 -29.608 -24.960 1.00 17.31 198 LEU A N 1
ATOM 1375 C CA . LEU A 1 193 ? -16.287 -29.785 -23.957 1.00 17.49 198 LEU A CA 1
ATOM 1376 C C . LEU A 1 193 ? -16.474 -28.531 -23.079 1.00 17.13 198 LEU A C 1
ATOM 1377 O O . LEU A 1 193 ? -17.599 -28.197 -22.717 1.00 17.05 198 LEU A O 1
ATOM 1382 N N . GLU A 1 194 ? -15.383 -27.855 -22.756 1.00 17.37 199 GLU A N 1
ATOM 1383 C CA . GLU A 1 194 ? -15.433 -26.705 -21.802 1.00 17.96 199 GLU A CA 1
ATOM 1384 C C . GLU A 1 194 ? -16.239 -25.535 -22.329 1.00 17.91 199 GLU A C 1
ATOM 1385 O O . GLU A 1 194 ? -16.659 -24.663 -21.577 1.00 19.30 199 GLU A O 1
ATOM 1391 N N . ALA A 1 195 ? -16.423 -25.478 -23.646 1.00 17.01 200 ALA A N 1
ATOM 1392 C CA . ALA A 1 195 ? -17.291 -24.477 -24.246 1.00 17.20 200 ALA A CA 1
ATOM 1393 C C . ALA A 1 195 ? -18.761 -24.802 -24.025 1.00 17.72 200 ALA A C 1
ATOM 1394 O O . ALA A 1 195 ? -19.578 -23.898 -23.926 1.00 17.74 200 ALA A O 1
ATOM 1396 N N . VAL A 1 196 ? -19.072 -26.089 -23.965 1.00 17.14 201 VAL A N 1
ATOM 1397 C CA . VAL A 1 196 ? -20.410 -26.568 -23.757 1.00 17.36 201 VAL A CA 1
ATOM 1398 C C . VAL A 1 196 ? -20.809 -26.412 -22.291 1.00 17.35 201 VAL A C 1
ATOM 1399 O O . VAL A 1 196 ? -21.924 -25.963 -22.002 1.00 18.14 201 VAL A O 1
ATOM 1403 N N . THR A 1 197 ? -19.899 -26.738 -21.384 1.00 17.13 202 THR A N 1
ATOM 1404 C CA . THR A 1 197 ? -20.160 -26.682 -19.968 1.00 18.91 202 THR A CA 1
ATOM 1405 C C . THR A 1 197 ? -18.882 -26.486 -19.196 1.00 19.41 202 THR A C 1
ATOM 1406 O O . THR A 1 197 ? -17.860 -27.024 -19.584 1.00 19.05 202 THR A O 1
ATOM 1410 N N . ARG A 1 198 ? -18.958 -25.720 -18.105 1.00 20.13 203 ARG A N 1
ATOM 1411 C CA . ARG A 1 198 ? -17.823 -25.528 -17.219 1.00 21.51 203 ARG A CA 1
ATOM 1412 C C . ARG A 1 198 ? -17.617 -26.709 -16.298 1.00 21.59 203 ARG A C 1
ATOM 1413 O O . ARG A 1 198 ? -16.538 -26.857 -15.719 1.00 21.19 203 ARG A O 1
ATOM 1421 N N . ASP A 1 199 ? -18.672 -27.505 -16.114 1.00 20.79 204 ASP A N 1
ATOM 1422 C CA . ASP A 1 199 ? -18.676 -28.590 -15.154 1.00 21.57 204 ASP A CA 1
ATOM 1423 C C . ASP A 1 199 ? -19.760 -29.566 -15.564 1.00 20.88 204 ASP A C 1
ATOM 1424 O O . ASP A 1 199 ? -20.925 -29.354 -15.295 1.00 20.21 204 ASP A O 1
ATOM 1429 N N . GLY A 1 200 ? -19.369 -30.606 -16.274 1.00 20.52 205 GLY A N 1
ATOM 1430 C CA . GLY A 1 200 ? -20.313 -31.608 -16.757 1.00 20.51 205 GLY A CA 1
ATOM 1431 C C . GLY A 1 200 ? -19.663 -32.540 -17.745 1.00 19.94 205 GLY A C 1
ATOM 1432 O O . GLY A 1 200 ? -18.522 -32.341 -18.131 1.00 18.96 205 GLY A O 1
ATOM 1433 N N . THR A 1 201 ? -20.370 -33.596 -18.131 1.00 20.67 206 THR A N 1
ATOM 1434 C CA . THR A 1 201 ? -19.752 -34.667 -18.929 1.00 20.24 206 THR A CA 1
ATOM 1435 C C . THR A 1 201 ? -20.332 -34.739 -20.328 1.00 21.21 206 THR A C 1
ATOM 1436 O O . THR A 1 201 ? -19.588 -34.927 -21.301 1.00 20.71 206 THR A O 1
ATOM 1440 N N . ARG A 1 202 ? -21.662 -34.636 -20.449 1.00 20.45 207 ARG A N 1
ATOM 1441 C CA . ARG A 1 202 ? -22.294 -34.483 -21.782 1.00 21.36 207 ARG A CA 1
ATOM 1442 C C . ARG A 1 202 ? -22.030 -35.637 -22.772 1.00 20.81 207 ARG A C 1
ATOM 1443 O O . ARG A 1 202 ? -22.083 -35.467 -24.012 1.00 20.83 207 ARG A O 1
ATOM 1451 N N . GLY A 1 203 ? -21.788 -36.816 -22.232 1.00 20.61 208 GLY A N 1
ATOM 1452 C CA . GLY A 1 203 ? -21.495 -37.990 -23.026 1.00 22.02 208 GLY A CA 1
ATOM 1453 C C . GLY A 1 203 ? -20.063 -38.115 -23.511 1.00 23.04 208 GLY A C 1
ATOM 1454 O O . GLY A 1 203 ? -19.742 -39.056 -24.226 1.00 23.26 208 GLY A O 1
ATOM 1455 N N . ALA A 1 204 ? -19.202 -37.147 -23.174 1.00 22.3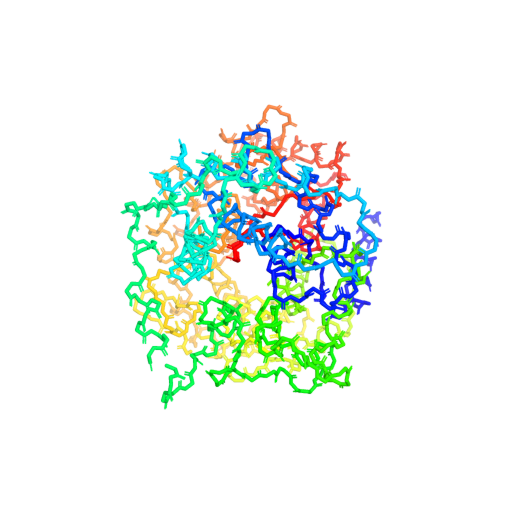2 209 ALA A N 1
ATOM 1456 C CA . ALA A 1 204 ? -17.791 -37.281 -23.461 1.00 23.15 209 ALA A CA 1
ATOM 1457 C C . ALA A 1 204 ? -17.186 -38.335 -22.542 1.00 25.58 209 ALA A C 1
ATOM 1458 O O . ALA A 1 204 ? -17.529 -38.412 -21.359 1.00 25.99 209 ALA A O 1
ATOM 1460 N N . ARG A 1 205 ? -16.311 -39.156 -23.111 1.00 26.43 210 ARG A N 1
ATOM 1461 C CA . ARG A 1 205 ? -15.726 -40.283 -22.404 1.00 27.81 210 ARG A CA 1
ATOM 1462 C C . ARG A 1 205 ? -14.220 -40.125 -22.270 1.00 25.46 210 ARG A C 1
ATOM 1463 O O . ARG A 1 205 ? -13.535 -40.057 -23.262 1.00 26.93 210 ARG A O 1
ATOM 1471 N N . PRO A 1 206 ? -13.707 -40.132 -21.035 1.00 23.67 211 PRO A N 1
ATOM 1472 C CA . PRO A 1 206 ? -12.259 -40.069 -20.886 1.00 22.76 211 PRO A CA 1
ATOM 1473 C C . PRO A 1 206 ? -11.572 -41.247 -21.562 1.00 22.46 211 PRO A C 1
ATOM 1474 O O . PRO A 1 206 ? -12.108 -42.394 -21.604 1.00 22.54 211 PRO A O 1
ATOM 1478 N N . HIS A 1 207 ? -10.391 -40.978 -22.090 1.00 22.45 212 HIS A N 1
ATOM 1479 C CA . HIS A 1 207 ? -9.527 -42.029 -22.578 1.00 22.31 212 HIS A CA 1
ATOM 1480 C C . HIS A 1 207 ? -9.272 -43.069 -21.470 1.00 22.31 212 HIS A C 1
ATOM 1481 O O . HIS A 1 207 ? -8.966 -42.736 -20.337 1.00 21.02 212 HIS A O 1
ATOM 1488 N N . GLU A 1 208 ? -9.396 -44.335 -21.841 1.00 25.02 213 GLU A N 1
ATOM 1489 C CA . GLU A 1 208 ? -9.181 -45.460 -20.939 1.00 29.01 213 GLU A CA 1
ATOM 1490 C C . GLU A 1 208 ? -8.358 -46.469 -21.715 1.00 31.38 213 GLU A C 1
ATOM 1491 O O . GLU A 1 208 ? -8.699 -46.802 -22.827 1.00 32.97 213 GLU A O 1
ATOM 1497 N N . GLY A 1 209 ? -7.310 -47.007 -21.137 1.00 35.31 214 GLY A N 1
ATOM 1498 C CA . GLY A 1 209 ? -6.462 -47.925 -21.902 1.00 39.53 214 GLY A CA 1
ATOM 1499 C C . GLY A 1 209 ? -5.044 -47.416 -21.873 1.00 36.27 214 GLY A C 1
ATOM 1500 O O . GLY A 1 209 ? -4.533 -47.145 -20.810 1.00 39.63 214 GLY A O 1
ATOM 1501 N N . ALA A 1 210 ? -4.422 -47.227 -23.022 1.00 36.83 215 ALA A N 1
ATOM 1502 C CA . ALA A 1 210 ? -2.991 -47.017 -23.029 1.00 35.38 215 ALA A CA 1
ATOM 1503 C C . ALA A 1 210 ? -2.556 -45.749 -22.280 1.00 32.48 215 ALA A C 1
ATOM 1504 O O . ALA A 1 210 ? -3.167 -44.690 -22.422 1.00 29.40 215 ALA A O 1
ATOM 1506 N N . PRO A 1 211 ? -1.506 -45.871 -21.463 1.00 30.96 216 PRO A N 1
ATOM 1507 C CA . PRO A 1 211 ? -0.840 -44.668 -21.013 1.00 28.38 216 PRO A CA 1
ATOM 1508 C C . PRO A 1 211 ? -0.332 -43.869 -22.221 1.00 26.14 216 PRO A C 1
ATOM 1509 O O . PRO A 1 211 ? -0.239 -44.407 -23.335 1.00 23.89 216 PRO A O 1
ATOM 1513 N N . PRO A 1 212 ? 0.023 -42.594 -22.007 1.00 22.30 217 PRO A N 1
ATOM 1514 C CA . PRO A 1 212 ? 0.220 -41.957 -20.720 1.00 22.47 217 PRO A CA 1
ATOM 1515 C C . PRO A 1 212 ? -0.887 -41.029 -20.241 1.00 21.43 217 PRO A C 1
ATOM 1516 O O . PRO A 1 212 ? -0.718 -40.386 -19.201 1.00 22.14 217 PRO A O 1
ATOM 1520 N N . HIS A 1 213 ? -2.014 -40.997 -20.938 1.00 19.75 218 HIS A N 1
ATOM 1521 C CA . HIS A 1 213 ? -3.006 -39.942 -20.741 1.00 19.16 218 HIS A CA 1
ATOM 1522 C C . HIS A 1 213 ? -4.376 -40.485 -20.377 1.00 19.80 218 HIS A C 1
ATOM 1523 O O . HIS A 1 213 ? -5.394 -39.883 -20.688 1.00 18.34 218 HIS A O 1
ATOM 1530 N N . ASN A 1 214 ? -4.423 -41.631 -19.691 1.00 20.83 219 ASN A N 1
ATOM 1531 C CA . ASN A 1 214 ? -5.721 -42.097 -19.191 1.00 21.14 219 ASN A CA 1
ATOM 1532 C C . ASN A 1 214 ? -6.425 -41.001 -18.395 1.00 19.96 219 ASN A C 1
ATOM 1533 O O . ASN A 1 214 ? -5.812 -40.317 -17.576 1.00 20.63 219 ASN A O 1
ATOM 1538 N N . GLY A 1 215 ? -7.719 -40.853 -18.639 1.00 19.09 220 GLY A N 1
ATOM 1539 C CA . GLY A 1 215 ? -8.530 -39.819 -17.996 1.00 18.99 220 GLY A CA 1
ATOM 1540 C C . GLY A 1 215 ? -8.688 -38.523 -18.784 1.00 18.60 220 GLY A C 1
ATOM 1541 O O . GLY A 1 215 ? -9.589 -37.725 -18.484 1.00 19.06 220 GLY A O 1
ATOM 1542 N N . SER A 1 216 ? -7.808 -38.278 -19.756 1.00 19.36 221 SER A N 1
ATOM 1543 C CA . SER A 1 216 ? -7.963 -37.108 -20.628 1.00 18.40 221 SER A CA 1
ATOM 1544 C C . SER A 1 216 ? -9.242 -37.215 -21.449 1.00 17.85 221 SER A C 1
ATOM 1545 O O . SER A 1 216 ? -9.688 -38.327 -21.816 1.00 18.19 221 SER A O 1
ATOM 1548 N N . VAL A 1 217 ? -9.836 -36.057 -21.725 1.00 16.97 222 VAL A N 1
ATOM 1549 C CA . VAL A 1 217 ? -11.057 -35.957 -22.515 1.00 17.13 222 VAL A CA 1
ATOM 1550 C C . VAL A 1 217 ? -10.716 -35.224 -23.804 1.00 17.17 222 VAL A C 1
ATOM 1551 O O . VAL A 1 217 ? -10.298 -34.049 -23.767 1.00 16.50 222 VAL A O 1
ATOM 1555 N N . GLY A 1 218 ? -10.850 -35.917 -24.931 1.00 16.65 223 GLY A N 1
ATOM 1556 C CA . GLY A 1 218 ? -10.464 -35.351 -26.196 1.00 16.69 223 GLY A CA 1
ATOM 1557 C C . GLY A 1 218 ? -9.042 -34.814 -26.251 1.00 16.83 223 GLY A C 1
ATOM 1558 O O . GLY A 1 218 ? -8.793 -33.863 -26.972 1.00 16.92 223 GLY A O 1
ATOM 1559 N N . CYS A 1 219 ? -8.095 -35.401 -25.501 1.00 15.95 224 CYS A N 1
ATOM 1560 C CA . CYS A 1 219 ? -6.722 -34.880 -25.444 1.00 16.45 224 CYS A CA 1
ATOM 1561 C C . CYS A 1 219 ? -6.627 -33.356 -25.197 1.00 16.27 224 CYS A C 1
ATOM 1562 O O . CYS A 1 219 ? -5.717 -32.694 -25.734 1.00 15.85 224 CYS A O 1
ATOM 1565 N N . SER A 1 220 ? -7.544 -32.826 -24.368 1.00 15.01 225 SER A N 1
ATOM 1566 C CA . SER A 1 220 ? -7.598 -31.416 -24.020 1.00 15.27 225 SER A CA 1
ATOM 1567 C C . SER A 1 220 ? -7.512 -31.243 -22.522 1.00 15.10 225 SER A C 1
ATOM 1568 O O . SER A 1 220 ? -8.388 -31.744 -21.800 1.00 15.59 225 SER A O 1
ATOM 1571 N N . PRO A 1 221 ? -6.531 -30.484 -22.042 1.00 15.10 226 PRO A N 1
ATOM 1572 C CA . PRO A 1 221 ? -6.569 -30.202 -20.597 1.00 15.23 226 PRO A CA 1
ATOM 1573 C C . PRO A 1 221 ? -7.837 -29.453 -20.172 1.00 15.52 226 PRO A C 1
ATOM 1574 O O . PRO A 1 221 ? -8.431 -29.770 -19.125 1.00 15.76 226 PRO A O 1
ATOM 1578 N N . ALA A 1 222 ? -8.258 -28.451 -20.942 1.00 15.16 227 ALA A N 1
ATOM 1579 C CA . ALA A 1 222 ? -9.467 -27.695 -20.598 1.00 15.58 227 ALA A CA 1
ATOM 1580 C C . ALA A 1 222 ? -10.728 -28.599 -20.544 1.00 16.14 227 ALA A C 1
ATOM 1581 O O . ALA A 1 222 ? -11.522 -28.498 -19.622 1.00 15.09 227 ALA A O 1
ATOM 1583 N N . ALA A 1 223 ? -10.909 -29.440 -21.558 1.00 15.88 228 ALA A N 1
ATOM 1584 C CA . ALA A 1 223 ? -12.093 -30.316 -21.613 1.00 16.73 228 ALA A CA 1
ATOM 1585 C C . ALA A 1 223 ? -12.078 -31.271 -20.419 1.00 16.60 228 ALA A C 1
ATOM 1586 O O . ALA A 1 223 ? -13.132 -31.585 -19.844 1.00 17.25 228 ALA A O 1
ATOM 1588 N N . THR A 1 224 ? -10.877 -31.744 -20.059 1.00 16.19 229 THR A N 1
ATOM 1589 C CA . THR A 1 224 ? -10.707 -32.652 -18.936 1.00 16.31 229 THR A CA 1
ATOM 1590 C C . THR A 1 224 ? -11.085 -31.966 -17.637 1.00 16.57 229 THR A C 1
ATOM 1591 O O . THR A 1 224 ? -11.752 -32.570 -16.777 1.00 17.10 229 THR A O 1
ATOM 1595 N N . ALA A 1 225 ? -10.691 -30.707 -17.485 1.00 16.11 230 ALA A N 1
ATOM 1596 C CA . ALA A 1 225 ? -11.067 -29.931 -16.310 1.00 16.42 230 ALA A CA 1
ATOM 1597 C C . ALA A 1 225 ? -12.594 -29.784 -16.221 1.00 16.43 230 ALA A C 1
ATOM 1598 O O . ALA A 1 225 ? -13.165 -29.852 -15.141 1.00 16.90 230 ALA A O 1
ATOM 1600 N N . ALA A 1 226 ? -13.237 -29.530 -17.351 1.00 16.64 231 ALA A N 1
ATOM 1601 C CA . ALA A 1 226 ? -14.698 -29.343 -17.381 1.00 16.81 231 ALA A CA 1
ATOM 1602 C C . ALA A 1 226 ? -15.397 -30.650 -17.000 1.00 17.18 231 ALA A C 1
ATOM 1603 O O . ALA A 1 226 ? -16.381 -30.664 -16.238 1.00 18.08 231 ALA A O 1
ATOM 1605 N N . TRP A 1 227 ? -14.867 -31.752 -17.491 1.00 16.89 232 TRP A N 1
ATOM 1606 C CA . TRP A 1 227 ? -15.443 -33.077 -17.253 1.00 17.81 232 TRP A CA 1
ATOM 1607 C C . TRP A 1 227 ? -15.321 -33.454 -15.775 1.00 19.19 232 TRP A C 1
ATOM 1608 O O . TRP A 1 227 ? -16.286 -33.935 -15.178 1.00 19.68 232 TRP A O 1
ATOM 1619 N N . LEU A 1 228 ? -14.161 -33.200 -15.187 1.00 18.48 233 LEU A N 1
ATOM 1620 C CA . LEU A 1 228 ? -13.911 -33.523 -13.773 1.00 20.47 233 LEU A CA 1
ATOM 1621 C C . LEU A 1 228 ? -14.732 -32.689 -12.806 1.00 21.83 233 LEU A C 1
ATOM 1622 O O . LEU A 1 228 ? -15.010 -33.133 -11.702 1.00 23.53 233 LEU A O 1
ATOM 1627 N N . GLY A 1 229 ? -15.059 -31.469 -13.185 1.00 21.62 234 GLY A N 1
ATOM 1628 C CA . GLY A 1 229 ? -15.841 -30.603 -12.351 1.00 25.01 234 GLY A CA 1
ATOM 1629 C C . GLY A 1 229 ? -15.037 -29.872 -11.282 1.00 25.69 234 GLY A C 1
ATOM 1630 O O . GLY A 1 229 ? -13.798 -29.927 -11.240 1.00 24.42 234 GLY A O 1
ATOM 1631 N N . ALA A 1 230 ? -15.768 -29.196 -10.413 1.00 27.14 235 ALA A N 1
ATOM 1632 C CA . ALA A 1 230 ? -15.195 -28.223 -9.512 1.00 29.31 235 ALA A CA 1
ATOM 1633 C C . ALA A 1 230 ? -14.409 -28.864 -8.378 1.00 30.97 235 ALA A C 1
ATOM 1634 O O . ALA A 1 230 ? -13.424 -28.274 -7.913 1.00 31.85 235 ALA A O 1
ATOM 1636 N N . ALA A 1 231 ? -14.787 -30.073 -7.968 1.00 30.48 236 ALA A N 1
ATOM 1637 C CA . ALA A 1 231 ? -14.071 -30.728 -6.877 1.00 33.62 236 ALA A CA 1
ATOM 1638 C C . ALA A 1 231 ? -13.849 -32.193 -7.194 1.00 33.90 236 ALA A C 1
ATOM 1639 O O . ALA A 1 231 ? -14.526 -33.057 -6.654 1.00 35.57 236 ALA A O 1
ATOM 1641 N N . PRO A 1 232 ? -12.889 -32.488 -8.083 1.00 30.61 237 PRO A N 1
ATOM 1642 C CA . PRO A 1 232 ? -12.750 -33.873 -8.498 1.00 30.92 237 PRO A CA 1
ATOM 1643 C C . PRO A 1 232 ? -12.141 -34.789 -7.434 1.00 32.24 237 PRO A C 1
ATOM 1644 O O . PRO A 1 232 ? -11.422 -34.334 -6.548 1.00 31.42 237 PRO A O 1
ATOM 1648 N N . ASP A 1 233 ? -12.418 -36.080 -7.564 1.00 33.35 238 ASP A N 1
ATOM 1649 C CA . ASP A 1 233 ? -11.773 -37.105 -6.742 1.00 35.16 238 ASP A CA 1
ATOM 1650 C C . ASP A 1 233 ? -10.285 -37.062 -7.067 1.00 33.25 238 ASP A C 1
ATOM 1651 O O . ASP A 1 233 ? -9.915 -37.140 -8.240 1.00 29.87 238 ASP A O 1
ATOM 1656 N N . PRO A 1 234 ? -9.422 -36.911 -6.050 1.00 33.02 239 PRO A N 1
ATOM 1657 C CA . PRO A 1 234 ? -7.982 -36.779 -6.338 1.00 34.10 239 PRO A CA 1
ATOM 1658 C C . PRO A 1 234 ? -7.354 -38.040 -6.937 1.00 32.20 239 PRO A C 1
ATOM 1659 O O . PRO A 1 234 ? -6.231 -37.986 -7.441 1.00 32.88 239 PRO A O 1
ATOM 1663 N N . ALA A 1 235 ? -8.060 -39.161 -6.885 1.00 32.17 240 ALA A N 1
ATOM 1664 C CA . ALA A 1 235 ? -7.551 -40.391 -7.460 1.00 32.90 240 ALA A CA 1
ATOM 1665 C C . ALA A 1 235 ? -8.021 -40.588 -8.905 1.00 31.09 240 ALA A C 1
ATOM 1666 O O . ALA A 1 235 ? -7.715 -41.602 -9.520 1.00 29.35 240 ALA A O 1
ATOM 1668 N N . ALA A 1 236 ? -8.768 -39.631 -9.438 1.00 29.05 241 ALA A N 1
ATOM 1669 C CA . ALA A 1 236 ? -9.305 -39.764 -10.789 1.00 26.81 241 ALA A CA 1
ATOM 1670 C C . ALA A 1 236 ? -8.136 -39.736 -11.764 1.00 25.48 241 ALA A C 1
ATOM 1671 O O . ALA A 1 236 ? -7.198 -38.946 -11.611 1.00 24.11 241 ALA A O 1
ATOM 1673 N N . PRO A 1 237 ? -8.156 -40.634 -12.754 1.00 24.25 242 PRO A N 1
ATOM 1674 C CA . PRO A 1 237 ? -7.123 -40.577 -13.787 1.00 24.10 242 PRO A CA 1
ATOM 1675 C C . PRO A 1 237 ? -7.004 -39.205 -14.448 1.00 22.15 242 PRO A C 1
ATOM 1676 O O . PRO A 1 237 ? -5.890 -38.759 -14.745 1.00 20.96 242 PRO A O 1
ATOM 1680 N N . GLY A 1 238 ? -8.122 -38.526 -14.653 1.00 21.72 243 GLY A N 1
ATOM 1681 C CA . GLY A 1 238 ? -8.069 -37.197 -15.277 1.00 20.85 243 GLY A CA 1
ATOM 1682 C C . GLY A 1 238 ? -7.264 -36.202 -14.471 1.00 19.97 243 GLY A C 1
ATOM 1683 O O . GLY A 1 238 ? -6.647 -35.289 -15.025 1.00 19.16 243 GLY A O 1
ATO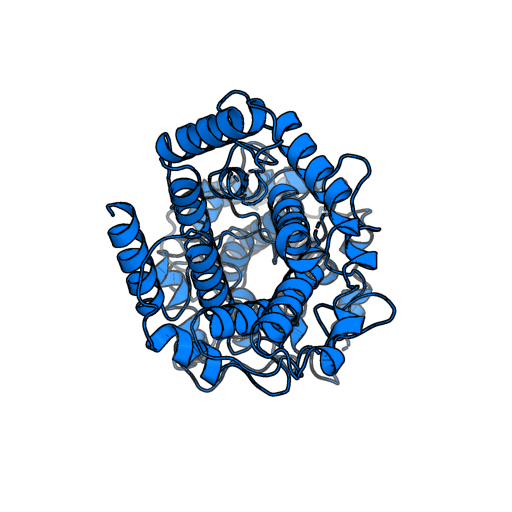M 1684 N N . VAL A 1 2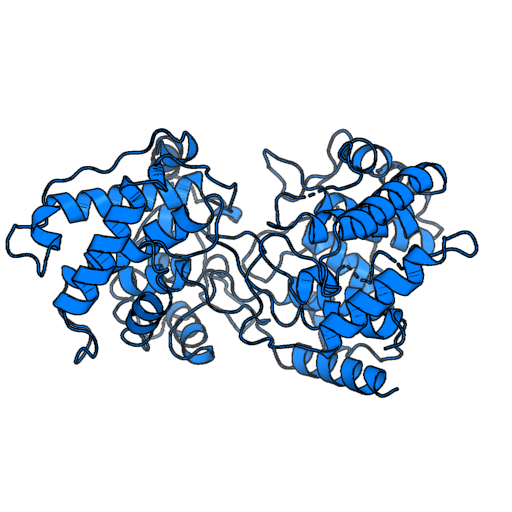39 ? -7.297 -36.346 -13.146 1.00 19.36 244 VAL A N 1
ATOM 1685 C CA . VAL A 1 239 ? -6.485 -35.518 -12.285 1.00 19.71 244 VAL A CA 1
ATOM 1686 C C . VAL A 1 239 ? -5.001 -35.763 -12.525 1.00 19.74 244 VAL A C 1
ATOM 1687 O O . VAL A 1 239 ? -4.226 -34.812 -12.575 1.00 20.01 244 VAL A O 1
ATOM 1691 N N . ALA A 1 240 ? -4.598 -37.028 -12.707 1.00 20.22 245 ALA A N 1
ATOM 1692 C CA . ALA A 1 240 ? -3.215 -37.358 -12.969 1.00 20.67 245 ALA A CA 1
ATOM 1693 C C . ALA A 1 240 ? -2.769 -36.796 -14.319 1.00 19.58 245 ALA A C 1
ATOM 1694 O O . ALA A 1 240 ? -1.631 -36.319 -14.465 1.00 18.98 245 ALA A O 1
ATOM 1696 N N . TYR A 1 241 ? -3.651 -36.870 -15.315 1.00 18.35 246 TYR A N 1
ATOM 1697 C CA . TYR A 1 241 ? -3.328 -36.264 -16.619 1.00 18.55 246 TYR A CA 1
ATOM 1698 C C . TYR A 1 241 ? -3.051 -34.765 -16.472 1.00 18.76 246 TYR A C 1
ATOM 1699 O O . TYR A 1 241 ? -2.001 -34.285 -16.917 1.00 19.01 246 TYR A O 1
ATOM 1708 N N . LEU A 1 242 ? -3.959 -34.032 -15.824 1.00 19.65 247 LEU A N 1
ATOM 1709 C CA . LEU A 1 242 ? -3.772 -32.584 -15.625 1.00 19.61 247 LEU A CA 1
ATOM 1710 C C . LEU A 1 242 ? -2.489 -32.291 -14.852 1.00 21.08 247 LEU A C 1
ATOM 1711 O O . LEU A 1 242 ? -1.717 -31.385 -15.228 1.00 17.94 247 LEU A O 1
ATOM 1716 N N . ARG A 1 243 ? -2.240 -33.062 -13.782 1.00 20.97 248 ARG A N 1
ATOM 1717 C CA A ARG A 1 243 ? -1.003 -32.891 -13.019 0.60 22.12 248 ARG A CA 1
ATOM 1718 C CA B ARG A 1 243 ? -1.004 -32.878 -13.021 0.40 22.10 248 ARG A CA 1
ATOM 1719 C C . ARG A 1 243 ? 0.232 -33.117 -13.880 1.00 21.48 248 ARG A C 1
ATOM 1720 O O . ARG A 1 243 ? 1.175 -32.325 -13.836 1.00 21.84 248 ARG A O 1
ATOM 1735 N N . ASP A 1 244 ? 0.232 -34.194 -14.647 1.00 20.99 249 ASP A N 1
ATOM 1736 C CA . ASP A 1 244 ? 1.390 -34.515 -15.500 1.00 22.04 249 ASP A CA 1
ATOM 1737 C C . ASP A 1 244 ? 1.642 -33.431 -16.533 1.00 20.81 249 ASP A C 1
ATOM 1738 O O . ASP A 1 244 ? 2.783 -33.024 -16.772 1.00 20.34 249 ASP A O 1
ATOM 1743 N N . VAL A 1 245 ? 0.571 -32.973 -17.166 1.00 20.36 250 VAL A N 1
ATOM 1744 C CA . VAL A 1 245 ? 0.720 -32.007 -18.248 1.00 19.58 250 VAL A CA 1
ATOM 1745 C C . VAL A 1 245 ? 1.282 -30.690 -17.718 1.00 19.20 250 VAL A C 1
ATOM 1746 O O . VAL A 1 245 ? 2.260 -30.155 -18.262 1.00 18.63 250 VAL A O 1
ATOM 1750 N N . GLN A 1 246 ? 0.719 -30.178 -16.630 1.00 18.72 251 GLN A N 1
ATOM 1751 C CA . GLN A 1 246 ? 1.165 -28.892 -16.106 1.00 19.26 251 GLN A CA 1
ATOM 1752 C C . GLN A 1 246 ? 2.614 -28.990 -15.589 1.00 20.04 251 GLN A C 1
ATOM 1753 O O . GLN A 1 246 ? 3.431 -28.053 -15.784 1.00 19.50 251 GLN A O 1
ATOM 1759 N N . ALA A 1 247 ? 2.941 -30.136 -14.976 1.00 19.74 252 ALA A N 1
ATOM 1760 C CA . ALA A 1 247 ? 4.270 -30.361 -14.423 1.00 21.05 252 ALA A CA 1
ATOM 1761 C C . ALA A 1 247 ? 5.334 -30.332 -15.493 1.00 20.96 252 ALA A C 1
ATOM 1762 O O . ALA A 1 247 ? 6.438 -29.803 -15.286 1.00 20.16 252 ALA A O 1
ATOM 1764 N N . ARG A 1 248 ? 4.985 -30.833 -16.673 1.00 19.72 253 ARG A N 1
ATOM 1765 C CA . ARG A 1 248 ? 5.926 -30.904 -17.749 1.00 21.03 253 ARG A CA 1
ATOM 1766 C C . ARG A 1 248 ? 6.457 -29.519 -18.104 1.00 20.54 253 ARG A C 1
ATOM 1767 O O . ARG A 1 248 ? 7.628 -29.375 -18.454 1.00 21.34 253 ARG A O 1
ATOM 1775 N N . PHE A 1 249 ? 5.612 -28.497 -17.979 1.00 19.18 254 PHE A N 1
ATOM 1776 C CA . PHE A 1 249 ? 5.987 -27.137 -18.378 1.00 20.14 254 PHE A CA 1
ATOM 1777 C C . PHE A 1 249 ? 6.102 -26.145 -17.248 1.00 20.00 254 PHE A C 1
ATOM 1778 O O . PHE A 1 249 ? 6.289 -24.950 -17.492 1.00 20.70 254 PHE A O 1
ATOM 1786 N N . GLY A 1 250 ? 5.982 -26.618 -16.025 1.00 20.21 255 GLY A N 1
ATOM 1787 C CA . GLY A 1 250 ? 6.000 -25.749 -14.844 1.00 20.76 255 GLY A CA 1
ATOM 1788 C C . GLY A 1 250 ? 4.773 -24.864 -14.663 1.00 20.64 255 GLY A C 1
ATOM 1789 O O . GLY A 1 250 ? 4.888 -23.753 -14.119 1.00 20.50 255 GLY A O 1
ATOM 1790 N N . GLY A 1 251 ? 3.603 -25.354 -15.082 1.00 18.77 256 GLY A N 1
ATOM 1791 C CA . GLY A 1 251 ? 2.321 -24.654 -14.851 1.00 18.50 256 GLY A CA 1
ATOM 1792 C C . GLY A 1 251 ? 1.471 -24.476 -16.113 1.00 18.83 256 GLY A C 1
ATOM 1793 O O . GLY A 1 251 ? 0.345 -24.976 -16.179 1.00 17.84 256 GLY A O 1
ATOM 1794 N N . PRO A 1 252 ? 1.985 -23.722 -17.095 1.00 17.87 257 PRO A N 1
ATOM 1795 C CA . PRO A 1 252 ? 1.261 -23.537 -18.359 1.00 18.11 257 PRO A CA 1
ATOM 1796 C C . PRO A 1 252 ? 1.088 -24.846 -19.126 1.00 17.97 257 PRO A C 1
ATOM 1797 O O . PRO A 1 252 ? 1.850 -25.813 -18.897 1.00 17.84 257 PRO A O 1
ATOM 1801 N N . VAL A 1 253 ? 0.087 -24.890 -20.009 1.00 17.12 258 VAL A N 1
ATOM 1802 C CA . VAL A 1 253 ? -0.280 -26.130 -20.694 1.00 16.63 258 VAL A CA 1
ATOM 1803 C C . VAL A 1 253 ? -0.584 -25.847 -22.171 1.00 16.13 258 VAL A C 1
ATOM 1804 O O . VAL A 1 253 ? -1.011 -24.733 -22.513 1.00 15.26 258 VAL A O 1
ATOM 1808 N N . PRO A 1 254 ? -0.365 -26.849 -23.031 1.00 16.10 259 PRO A N 1
ATOM 1809 C CA . PRO A 1 254 ? -0.808 -26.796 -24.417 1.00 15.57 259 PRO A CA 1
ATOM 1810 C C . PRO A 1 254 ? -2.321 -27.064 -24.502 1.00 15.82 259 PRO A C 1
ATOM 1811 O O . PRO A 1 254 ? -2.930 -27.533 -23.535 1.00 15.37 259 PRO A O 1
ATOM 1815 N N . SER A 1 255 ? -2.909 -26.824 -25.664 1.00 14.76 260 SER A N 1
ATOM 1816 C CA . SER A 1 255 ? -4.346 -27.055 -25.877 1.00 14.82 260 SER A CA 1
ATOM 1817 C C . SER A 1 255 ? -4.668 -28.478 -26.369 1.00 15.23 260 SER A C 1
ATOM 1818 O O . SER A 1 255 ? -5.830 -28.897 -26.386 1.00 14.68 260 SER A O 1
ATOM 1821 N N . ILE A 1 256 ? -3.629 -29.194 -26.797 1.00 16.12 261 ILE A N 1
ATOM 1822 C CA . ILE A 1 256 ? -3.760 -30.554 -27.287 1.00 16.88 261 ILE A CA 1
ATOM 1823 C C . ILE A 1 256 ? -2.548 -31.347 -26.839 1.00 16.35 261 ILE A C 1
ATOM 1824 O O . ILE A 1 256 ? -1.401 -30.919 -27.058 1.00 15.59 261 ILE A O 1
ATOM 1829 N N . THR A 1 257 ? -2.811 -32.430 -26.105 1.00 16.98 262 THR A N 1
ATOM 1830 C CA . THR A 1 257 ? -1.764 -33.350 -25.654 1.00 16.56 262 THR A CA 1
ATOM 1831 C C . THR A 1 257 ? -2.428 -34.619 -25.150 1.00 17.43 262 THR A C 1
ATOM 1832 O O . THR A 1 257 ? -3.441 -34.551 -24.473 1.00 17.44 262 THR A O 1
ATOM 1836 N N . PRO A 1 258 ? -1.903 -35.795 -25.538 1.00 17.70 263 PRO A N 1
ATOM 1837 C CA . PRO A 1 258 ? -0.803 -36.064 -26.446 1.00 17.77 263 PRO A CA 1
ATOM 1838 C C . PRO A 1 258 ? -1.159 -35.816 -27.909 1.00 16.98 263 PRO A C 1
ATOM 1839 O O . PRO A 1 258 ? -2.349 -35.654 -28.263 1.00 16.50 263 PRO A O 1
ATOM 1843 N N . ILE A 1 259 ? -0.123 -35.818 -28.730 1.00 17.03 264 ILE A N 1
ATOM 1844 C CA . ILE A 1 259 ? -0.224 -35.796 -30.192 1.00 17.26 264 ILE A CA 1
ATOM 1845 C C . ILE A 1 259 ? 0.630 -36.926 -30.814 1.00 18.51 264 ILE A C 1
ATOM 1846 O O . ILE A 1 259 ? 1.124 -36.819 -31.935 1.00 18.35 264 ILE A O 1
ATOM 1851 N N . VAL A 1 260 ? 0.818 -37.994 -30.051 1.00 18.59 265 VAL A N 1
ATOM 1852 C CA . VAL A 1 260 ? 1.821 -39.035 -30.372 1.00 19.15 265 VAL A CA 1
ATOM 1853 C C . VAL A 1 260 ? 1.807 -39.539 -31.832 1.00 19.50 265 VAL A C 1
ATOM 1854 O O . VAL A 1 260 ? 2.850 -39.580 -32.476 1.00 18.97 265 VAL A O 1
ATOM 1858 N N . TYR A 1 261 ? 0.664 -39.921 -32.362 1.00 19.14 266 TYR A N 1
ATOM 1859 C CA . TYR A 1 261 ? 0.643 -40.463 -33.742 1.00 19.10 266 TYR A CA 1
ATOM 1860 C C . TYR A 1 261 ? 0.941 -39.426 -34.813 1.00 19.72 266 TYR A C 1
ATOM 1861 O O . TYR A 1 261 ? 1.713 -39.681 -35.760 1.00 19.44 266 TYR A O 1
ATOM 1870 N N . PHE A 1 262 ? 0.348 -38.239 -34.681 1.00 18.65 267 PHE A N 1
ATOM 1871 C CA . PHE A 1 262 ? 0.714 -37.096 -35.521 1.00 19.71 267 PHE A CA 1
ATOM 1872 C C . PHE A 1 262 ? 2.235 -36.862 -35.491 1.00 18.78 267 PHE A C 1
ATOM 1873 O O . PHE A 1 262 ? 2.896 -36.783 -36.537 1.00 18.82 267 PHE A O 1
ATOM 1881 N N . GLU A 1 263 ? 2.807 -36.773 -34.299 1.00 17.94 268 GLU A N 1
ATOM 1882 C CA . GLU A 1 263 ? 4.243 -36.492 -34.212 1.00 18.38 268 GLU A CA 1
ATOM 1883 C C . GLU A 1 263 ? 5.085 -37.629 -34.829 1.00 18.60 268 GLU A C 1
ATOM 1884 O O . GLU A 1 263 ? 6.023 -37.364 -35.607 1.00 20.01 268 GLU A O 1
ATOM 1890 N N . GLN A 1 264 ? 4.740 -38.868 -34.492 1.00 18.20 269 GLN A N 1
ATOM 1891 C CA . GLN A 1 264 ? 5.513 -40.025 -34.999 1.00 19.10 269 GLN A CA 1
ATOM 1892 C C . GLN A 1 264 ? 5.512 -40.041 -36.531 1.00 19.77 269 GLN A C 1
ATOM 1893 O O . GLN A 1 264 ? 6.577 -40.164 -37.143 1.00 20.81 269 GLN A O 1
ATOM 1899 N N . ALA A 1 265 ? 4.334 -39.877 -37.136 1.00 19.34 270 ALA A N 1
ATOM 1900 C CA . ALA A 1 265 ? 4.226 -39.913 -38.604 1.00 20.75 270 ALA A CA 1
ATOM 1901 C C . ALA A 1 265 ? 4.934 -38.741 -39.274 1.00 21.97 270 ALA A C 1
ATOM 1902 O O . ALA A 1 265 ? 5.632 -38.903 -40.281 1.00 21.40 270 ALA A O 1
ATOM 1904 N N . TRP A 1 266 ? 4.737 -37.545 -38.724 1.00 22.12 271 TRP A N 1
ATOM 1905 C CA . TRP A 1 266 ? 5.344 -36.358 -39.318 1.00 23.15 271 TRP A CA 1
ATOM 1906 C C . TRP A 1 266 ? 6.880 -36.399 -39.197 1.00 22.99 271 TRP A C 1
ATOM 1907 O O . TRP A 1 266 ? 7.589 -36.085 -40.157 1.00 22.60 271 TRP A O 1
ATOM 1918 N N . VAL A 1 267 ? 7.388 -36.831 -38.050 1.00 22.90 272 VAL A N 1
ATOM 1919 C CA . VAL A 1 267 ? 8.816 -36.996 -37.869 1.00 24.42 272 VAL A CA 1
ATOM 1920 C C . VAL A 1 267 ? 9.365 -38.020 -38.864 1.00 24.84 272 VAL A C 1
ATOM 1921 O O . VAL A 1 267 ? 10.360 -37.750 -39.562 1.00 24.36 272 VAL A O 1
ATOM 1925 N N . LEU A 1 268 ? 8.726 -39.189 -38.940 1.00 23.96 273 LEU A N 1
ATOM 1926 C CA . LEU A 1 268 ? 9.173 -40.202 -39.890 1.00 25.08 273 LEU A CA 1
ATOM 1927 C C . LEU A 1 268 ? 9.108 -39.736 -41.347 1.00 24.44 273 LEU A C 1
ATOM 1928 O O . LEU A 1 268 ? 10.043 -39.986 -42.127 1.00 25.45 273 LEU A O 1
ATOM 1933 N N . ASN A 1 269 ? 8.043 -39.032 -41.732 1.00 23.76 274 ASN A N 1
ATOM 1934 C CA . ASN A 1 269 ? 7.939 -38.545 -43.117 1.00 23.09 274 ASN A CA 1
ATOM 1935 C C . ASN A 1 269 ? 8.935 -37.451 -43.452 1.00 23.81 274 ASN A C 1
ATOM 1936 O O . ASN A 1 269 ? 9.474 -37.411 -44.560 1.00 23.12 274 ASN A O 1
ATOM 1941 N N . SER A 1 270 ? 9.219 -36.581 -42.494 1.00 23.17 275 SER A N 1
ATOM 1942 C CA . SER A 1 270 ? 10.253 -35.578 -42.690 1.00 24.20 275 SER A CA 1
ATOM 1943 C C . SER A 1 270 ? 11.621 -36.235 -42.881 1.00 25.06 275 SER A C 1
ATOM 1944 O O . SER A 1 270 ? 12.360 -35.869 -43.799 1.00 26.34 275 SER A O 1
ATOM 1947 N N . LEU A 1 271 ? 11.949 -37.199 -42.034 1.00 27.12 276 LEU A N 1
ATOM 1948 C CA . LEU A 1 271 ? 13.240 -37.904 -42.135 1.00 28.96 276 LEU A CA 1
ATOM 1949 C C . LEU A 1 271 ? 13.372 -38.707 -43.418 1.00 28.78 276 LEU A C 1
ATOM 1950 O O . LEU A 1 271 ? 14.468 -38.767 -43.990 1.00 27.89 276 LEU A O 1
ATOM 1955 N N . ALA A 1 272 ? 12.271 -39.291 -43.884 1.00 28.37 277 ALA A N 1
ATOM 1956 C CA . ALA A 1 272 ? 12.280 -40.008 -45.180 1.00 30.06 277 ALA A CA 1
ATOM 1957 C C . ALA A 1 272 ? 12.552 -39.078 -46.333 1.00 30.41 277 ALA A C 1
ATOM 1958 O O . ALA A 1 272 ? 13.214 -39.448 -47.299 1.00 29.14 277 ALA A O 1
ATOM 1960 N N . ALA A 1 273 ? 12.030 -37.861 -46.236 1.00 29.94 278 ALA A N 1
ATOM 1961 C CA . ALA A 1 273 ? 12.208 -36.841 -47.254 1.00 30.31 278 ALA A CA 1
ATOM 1962 C C . ALA A 1 273 ? 13.604 -36.239 -47.234 1.00 29.83 278 ALA A C 1
ATOM 1963 O O . ALA A 1 273 ? 14.060 -35.693 -48.246 1.00 29.97 278 ALA A O 1
ATOM 1965 N N . SER A 1 274 ? 14.274 -36.334 -46.091 1.00 28.57 279 SER A N 1
ATOM 1966 C CA . SER A 1 274 ? 15.557 -35.668 -45.879 1.00 28.69 279 SER A CA 1
ATOM 1967 C C . SER A 1 274 ? 16.706 -36.235 -46.705 1.00 30.15 279 SER A C 1
ATOM 1968 O O . SER A 1 274 ? 17.693 -35.546 -46.928 1.00 28.94 279 SER A O 1
ATOM 1971 N N . GLY A 1 275 ? 16.606 -37.497 -47.106 1.00 31.67 280 GLY A N 1
ATOM 1972 C CA . GLY A 1 275 ? 17.752 -38.150 -47.762 1.00 32.46 280 GLY A CA 1
ATOM 1973 C C . GLY A 1 275 ? 18.818 -38.658 -46.796 1.00 33.32 280 GLY A C 1
ATOM 1974 O O . GLY A 1 275 ? 19.812 -39.236 -47.229 1.00 33.04 280 GLY A O 1
ATOM 1975 N N . LEU A 1 276 ? 18.628 -38.468 -45.486 1.00 31.11 281 LEU A N 1
ATOM 1976 C CA . LEU A 1 276 ? 19.550 -39.003 -44.483 1.00 31.52 281 LEU A CA 1
ATOM 1977 C C . LEU A 1 276 ? 19.406 -40.506 -44.265 1.00 32.00 281 LEU A C 1
ATOM 1978 O O . LEU A 1 276 ? 18.308 -41.062 -44.357 1.00 30.50 281 LEU A O 1
ATOM 1983 N N . ARG A 1 277 ? 20.532 -41.154 -43.947 1.00 33.38 282 ARG A N 1
ATOM 1984 C CA . ARG A 1 277 ? 20.549 -42.562 -43.585 1.00 35.93 282 ARG A CA 1
ATOM 1985 C C . ARG A 1 277 ? 20.307 -42.692 -42.092 1.00 34.10 282 ARG A C 1
ATOM 1986 O O . ARG A 1 277 ? 20.910 -41.991 -41.294 1.00 34.57 282 ARG A O 1
ATOM 1994 N N . TYR A 1 278 ? 19.380 -43.562 -41.737 1.00 33.27 283 TYR A N 1
ATOM 1995 C CA . TYR A 1 278 ? 19.072 -43.862 -40.354 1.00 34.28 283 TYR A CA 1
ATOM 1996 C C . TYR A 1 278 ? 18.288 -45.139 -40.365 1.00 35.65 283 TYR A C 1
ATOM 1997 O O . TYR A 1 278 ? 17.804 -45.578 -41.421 1.00 35.87 283 TYR A O 1
ATOM 2006 N N . GLU A 1 279 ? 18.166 -45.725 -39.184 1.00 37.74 284 GLU A N 1
ATOM 2007 C CA . GLU A 1 279 ? 17.267 -46.831 -38.950 1.00 41.97 284 GLU A CA 1
ATOM 2008 C C . GLU A 1 279 ? 16.110 -46.325 -38.068 1.00 40.51 284 GLU A C 1
ATOM 2009 O O . GLU A 1 279 ? 16.331 -45.866 -36.932 1.00 41.53 284 GLU A O 1
ATOM 2015 N N . ALA A 1 280 ? 14.882 -46.394 -38.580 1.00 39.28 285 ALA A N 1
ATOM 2016 C CA . ALA A 1 280 ? 13.703 -46.069 -37.769 1.00 38.98 285 ALA A CA 1
ATOM 2017 C C . ALA A 1 280 ? 13.630 -47.046 -36.612 1.00 39.83 285 ALA A C 1
ATOM 2018 O O . ALA A 1 280 ? 13.683 -48.274 -36.828 1.00 41.29 285 ALA A O 1
ATOM 2020 N N . PRO A 1 281 ? 13.554 -46.520 -35.377 1.00 39.34 286 PRO A N 1
ATOM 2021 C CA . PRO A 1 281 ? 13.370 -47.423 -34.263 1.00 39.27 286 PRO A CA 1
ATOM 2022 C C . PRO A 1 281 ? 12.053 -48.177 -34.425 1.00 39.50 286 PRO A C 1
ATOM 2023 O O . PRO A 1 281 ? 11.014 -47.582 -34.757 1.00 36.60 286 PRO A O 1
ATOM 2027 N N . ALA A 1 282 ? 12.111 -49.485 -34.206 1.00 38.34 287 ALA A N 1
ATOM 2028 C CA . ALA A 1 282 ? 10.934 -50.331 -34.292 1.00 37.37 287 ALA A CA 1
ATOM 2029 C C . ALA A 1 282 ? 9.795 -49.827 -33.422 1.00 34.66 287 ALA A C 1
ATOM 2030 O O . ALA A 1 282 ? 8.641 -50.008 -33.777 1.00 32.50 287 ALA A O 1
ATOM 2032 N N . ALA A 1 283 ? 10.117 -49.238 -32.270 1.00 34.68 288 ALA A N 1
ATOM 2033 C CA . ALA A 1 283 ? 9.106 -48.768 -31.349 1.00 34.31 288 ALA A CA 1
ATOM 2034 C C . ALA A 1 283 ? 8.182 -47.736 -31.999 1.00 32.04 288 ALA A C 1
ATOM 2035 O O . ALA A 1 283 ? 6.996 -47.713 -31.674 1.00 30.19 288 ALA A O 1
ATOM 2037 N N . LEU A 1 284 ? 8.697 -46.894 -32.900 1.00 29.72 289 LEU A N 1
ATOM 2038 C CA . LEU A 1 284 ? 7.828 -45.900 -33.549 1.00 29.27 289 LEU A CA 1
ATOM 2039 C C . LEU A 1 284 ? 6.874 -46.599 -34.491 1.00 28.66 289 LEU A C 1
ATOM 2040 O O . LEU A 1 284 ? 5.686 -46.292 -34.513 1.00 27.75 289 LEU A O 1
ATOM 2045 N N . LEU A 1 285 ? 7.399 -47.550 -35.267 1.00 28.95 290 LEU A N 1
ATOM 2046 C CA . LEU A 1 285 ? 6.597 -48.207 -36.277 1.00 29.39 290 LEU A CA 1
ATOM 2047 C C . LEU A 1 285 ? 5.580 -49.101 -35.590 1.00 29.12 290 LEU A C 1
ATOM 2048 O O . LEU A 1 285 ? 4.428 -49.180 -36.033 1.00 29.09 290 LEU A O 1
ATOM 2053 N N . ASP A 1 286 ? 5.979 -49.751 -34.495 1.00 28.78 291 ASP A N 1
ATOM 2054 C CA . ASP A 1 286 ? 5.026 -50.550 -33.703 1.00 29.36 291 ASP A CA 1
ATOM 2055 C C . ASP A 1 286 ? 3.871 -49.741 -33.120 1.00 28.42 291 ASP A C 1
ATOM 2056 O O . ASP A 1 286 ? 2.728 -50.219 -33.132 1.00 27.74 291 ASP A O 1
ATOM 2061 N N . SER A 1 287 ? 4.176 -48.555 -32.578 1.00 26.09 292 SER A N 1
ATOM 2062 C CA . SER A 1 287 ? 3.145 -47.622 -32.038 1.00 26.08 292 SER A CA 1
ATOM 2063 C C . SER A 1 287 ? 2.133 -47.290 -33.121 1.00 24.63 292 SER A C 1
ATOM 2064 O O . SER A 1 287 ? 0.932 -47.383 -32.919 1.00 25.50 292 SER A O 1
ATOM 2067 N N . LEU A 1 288 ? 2.628 -46.904 -34.285 1.00 25.23 293 LEU A N 1
ATOM 2068 C CA . LEU A 1 288 ? 1.738 -46.539 -35.379 1.00 24.69 293 LEU A CA 1
ATOM 2069 C C . LEU A 1 288 ? 0.897 -47.713 -35.857 1.00 26.72 293 LEU A C 1
ATOM 2070 O O . LEU A 1 288 ? -0.301 -47.569 -36.051 1.00 25.23 293 LEU A O 1
ATOM 2075 N N . GLU A 1 289 ? 1.507 -48.885 -36.048 1.00 27.17 294 GLU A N 1
ATOM 2076 C CA . GLU A 1 289 ? 0.719 -50.064 -36.457 1.00 29.76 294 GLU A CA 1
ATOM 2077 C C . GLU A 1 289 ? -0.363 -50.475 -35.465 1.00 29.69 294 GLU A C 1
ATOM 2078 O O . GLU A 1 289 ? -1.484 -50.835 -35.860 1.00 31.20 294 GLU A O 1
ATOM 2084 N N . ALA A 1 290 ? -0.035 -50.434 -34.183 1.00 29.08 295 ALA A N 1
ATOM 2085 C CA . ALA A 1 290 ? -0.989 -50.749 -33.143 1.00 30.01 295 ALA A CA 1
ATOM 2086 C C . ALA A 1 290 ? -2.137 -49.764 -33.157 1.00 30.42 295 ALA A C 1
ATOM 2087 O O . ALA A 1 290 ? -3.246 -50.132 -32.845 1.00 31.69 295 ALA A O 1
ATOM 2089 N N . GLY A 1 291 ? -1.879 -48.508 -33.510 1.00 27.35 296 GLY A N 1
ATOM 2090 C CA . GLY A 1 291 ? -2.925 -47.515 -33.470 1.00 26.49 296 GLY A CA 1
ATOM 2091 C C . GLY A 1 291 ? -3.844 -47.561 -34.676 1.00 25.72 296 GLY A C 1
ATOM 2092 O O . GLY A 1 291 ? -4.992 -47.166 -34.596 1.00 26.15 296 GLY A O 1
ATOM 2093 N N . LEU A 1 292 ? -3.318 -48.014 -35.798 1.00 26.33 297 LEU A N 1
ATOM 2094 C CA . LEU A 1 292 ? -4.051 -48.044 -37.048 1.00 28.02 297 LEU A CA 1
ATOM 2095 C C . LEU A 1 292 ? -5.144 -49.111 -37.048 1.00 30.14 297 LEU A C 1
ATOM 2096 O O . LEU A 1 292 ? -4.896 -50.240 -36.657 1.00 32.82 297 LEU A O 1
ATOM 2101 N N . THR A 1 293 ? -6.357 -48.740 -37.446 1.00 29.88 298 THR A N 1
ATOM 2102 C CA . THR A 1 293 ? -7.467 -49.675 -37.545 1.00 31.61 298 THR A CA 1
ATOM 2103 C C . THR A 1 293 ? -8.090 -49.575 -38.925 1.00 32.60 298 THR A C 1
ATOM 2104 O O . THR A 1 293 ? -7.644 -48.791 -39.765 1.00 29.39 298 THR A O 1
ATOM 2108 N N . ASP A 1 294 ? -9.147 -50.364 -39.141 1.00 32.52 299 ASP A N 1
ATOM 2109 C CA . ASP A 1 294 ? -9.926 -50.329 -40.389 1.00 34.20 299 ASP A CA 1
ATOM 2110 C C . ASP A 1 294 ? -10.589 -48.981 -40.605 1.00 31.31 299 ASP A C 1
ATOM 2111 O O . ASP A 1 294 ? -10.961 -48.645 -41.707 1.00 30.07 299 ASP A O 1
ATOM 2116 N N . GLU A 1 295 ? -10.758 -48.220 -39.535 1.00 30.46 300 GLU A N 1
ATOM 2117 C CA . GLU A 1 295 ? -11.363 -46.899 -39.625 1.00 33.08 300 GLU A CA 1
ATOM 2118 C C . GLU A 1 295 ? -10.308 -45.781 -39.728 1.00 30.14 300 GLU A C 1
ATOM 2119 O O . GLU A 1 295 ? -10.670 -44.606 -39.851 1.00 30.28 300 GLU A O 1
ATOM 2125 N N . GLY A 1 296 ? -9.028 -46.166 -39.723 1.00 26.05 301 GLY A N 1
ATOM 2126 C CA . GLY A 1 296 ? -7.901 -45.229 -39.754 1.00 26.14 301 GLY A CA 1
ATOM 2127 C C . GLY A 1 296 ? -7.323 -45.006 -38.367 1.00 23.69 301 GLY A C 1
ATOM 2128 O O . GLY A 1 296 ? -7.282 -45.917 -37.524 1.00 23.51 301 GLY A O 1
ATOM 2129 N N . ILE A 1 297 ? -6.846 -43.783 -38.132 1.00 22.60 302 ILE A N 1
ATOM 2130 C CA . ILE A 1 297 ? -6.143 -43.450 -36.892 1.00 20.44 302 ILE A CA 1
ATOM 2131 C C . ILE A 1 297 ? -6.343 -41.934 -36.673 1.00 19.95 302 ILE A C 1
ATOM 2132 O O . ILE A 1 297 ? -6.649 -41.216 -37.618 1.00 19.43 302 ILE A O 1
ATOM 2137 N N . ALA A 1 298 ? -6.219 -41.509 -35.420 1.00 18.58 303 ALA A N 1
ATOM 2138 C CA . ALA A 1 298 ? -6.294 -40.105 -35.016 1.00 19.21 303 ALA A CA 1
ATOM 2139 C C . ALA A 1 298 ? -4.912 -39.557 -34.734 1.00 18.91 303 ALA A C 1
ATOM 2140 O O . ALA A 1 298 ? -3.909 -40.257 -34.826 1.00 19.73 303 ALA A O 1
ATOM 2142 N N . ALA A 1 299 ? -4.854 -38.301 -34.300 1.00 19.99 304 ALA A N 1
ATOM 2143 C CA . ALA A 1 299 ? -3.590 -37.706 -33.908 1.00 19.32 304 ALA A CA 1
ATOM 2144 C C . ALA A 1 299 ? -3.026 -38.358 -32.638 1.00 20.09 304 ALA A C 1
ATOM 2145 O O . ALA A 1 299 ? -1.804 -38.331 -32.388 1.00 19.07 304 ALA A O 1
ATOM 2147 N N . ALA A 1 300 ? -3.923 -38.944 -31.860 1.00 18.92 305 ALA A N 1
ATOM 2148 C CA . ALA A 1 300 ? -3.592 -39.641 -30.620 1.00 19.45 305 ALA A CA 1
ATOM 2149 C C . ALA A 1 300 ? -4.774 -40.491 -30.150 1.00 20.21 305 ALA A C 1
ATOM 2150 O O . ALA A 1 300 ? -5.921 -40.241 -30.544 1.00 19.92 305 ALA A O 1
ATOM 2152 N N . PRO A 1 301 ? -4.512 -41.471 -29.261 1.00 19.89 306 PRO A N 1
ATOM 2153 C CA . PRO A 1 301 ? -5.670 -42.194 -28.722 1.00 21.22 306 PRO A CA 1
ATOM 2154 C C . PRO A 1 301 ? -6.595 -41.228 -27.951 1.00 21.71 306 PRO A C 1
ATOM 2155 O O . PRO A 1 301 ? -6.114 -40.315 -27.250 1.00 22.19 306 PRO A O 1
ATOM 2159 N N . GLY A 1 302 ? -7.898 -41.444 -28.052 1.00 21.85 307 GLY A N 1
ATOM 2160 C CA . GLY A 1 302 ? -8.874 -40.564 -27.393 1.00 22.19 307 GLY A CA 1
ATOM 2161 C C . GLY A 1 302 ? -9.503 -39.500 -28.273 1.00 22.36 307 GLY A C 1
ATOM 2162 O O . GLY A 1 302 ? -10.379 -38.749 -27.817 1.00 22.28 307 GLY A O 1
ATOM 2163 N N . LEU A 1 303 ? -9.049 -39.439 -29.526 1.00 22.63 308 LEU A N 1
ATOM 2164 C CA . LEU A 1 303 ? -9.593 -38.558 -30.559 1.00 21.65 308 LEU A CA 1
ATOM 2165 C C . LEU A 1 303 ? -10.196 -39.403 -31.714 1.00 22.33 308 LEU A C 1
ATOM 2166 O O . LEU A 1 303 ? -9.839 -40.565 -31.880 1.00 20.86 308 LEU A O 1
ATOM 2171 N N . PRO A 1 304 ? -11.127 -38.832 -32.485 1.00 22.31 309 PRO A N 1
ATOM 2172 C CA . PRO A 1 304 ? -11.699 -39.585 -33.606 1.00 22.17 309 PRO A CA 1
ATOM 2173 C C . PRO A 1 304 ? -10.719 -39.642 -34.749 1.00 20.68 309 PRO A C 1
ATOM 2174 O O . PRO A 1 304 ? -9.906 -38.727 -34.925 1.00 19.86 309 PRO A O 1
ATOM 2178 N N . SER A 1 305 ? -10.801 -40.708 -35.534 1.00 20.65 310 SER A N 1
ATOM 2179 C CA . SER A 1 305 ? -9.930 -40.900 -36.684 1.00 22.07 310 SER A CA 1
ATOM 2180 C C . SER A 1 305 ? -10.167 -39.836 -37.725 1.00 21.18 310 SER A C 1
ATOM 2181 O O . SER A 1 305 ? -11.289 -39.317 -37.856 1.00 21.98 310 SER A O 1
ATOM 2184 N N . ASP A 1 306 ? -9.112 -39.478 -38.451 1.00 19.92 311 ASP A N 1
ATOM 2185 C CA . ASP A 1 306 ? -9.227 -38.529 -39.534 1.00 19.61 311 ASP A CA 1
ATOM 2186 C C . ASP A 1 306 ? -8.313 -38.945 -40.654 1.00 18.69 311 ASP A C 1
ATOM 2187 O O . ASP A 1 306 ? -7.304 -39.608 -40.433 1.00 19.40 311 ASP A O 1
ATOM 2192 N N . SER A 1 307 ? -8.634 -38.525 -41.867 1.00 19.70 312 SER A N 1
ATOM 2193 C CA . SER A 1 307 ? -7.891 -39.012 -43.014 1.00 20.14 312 SER A CA 1
ATOM 2194 C C . SER A 1 307 ? -6.500 -38.400 -43.170 1.00 20.61 312 SER A C 1
ATOM 2195 O O . SER A 1 307 ? -5.639 -38.995 -43.818 1.00 21.03 312 SER A O 1
ATOM 2198 N N . ASP A 1 308 ? -6.273 -37.217 -42.596 1.00 20.19 313 ASP A N 1
ATOM 2199 C CA . ASP A 1 308 ? -4.958 -36.598 -42.708 1.00 20.33 313 ASP A CA 1
ATOM 2200 C C . ASP A 1 308 ? -3.958 -37.410 -41.908 1.00 19.07 313 ASP A C 1
ATOM 2201 O O . ASP A 1 308 ? -2.921 -37.831 -42.439 1.00 19.58 313 ASP A O 1
ATOM 2206 N N . ASP A 1 309 ? -4.258 -37.641 -40.624 1.00 19.18 314 ASP A N 1
ATOM 2207 C CA . ASP A 1 309 ? -3.425 -38.463 -39.809 1.00 18.90 314 ASP A CA 1
ATOM 2208 C C . ASP A 1 309 ? -3.323 -39.891 -40.357 1.00 19.57 314 ASP A C 1
ATOM 2209 O O . ASP A 1 309 ? -2.233 -40.479 -40.347 1.00 19.05 314 ASP A O 1
ATOM 2214 N N . THR A 1 310 ? -4.439 -40.416 -40.852 1.00 19.99 315 THR A N 1
ATOM 2215 C CA . THR A 1 310 ? -4.454 -41.787 -41.388 1.00 20.06 315 THR A CA 1
ATOM 2216 C C . THR A 1 310 ? -3.498 -41.876 -42.587 1.00 20.56 315 THR A C 1
ATOM 2217 O O . THR A 1 310 ? -2.666 -42.786 -42.648 1.00 20.71 315 THR A O 1
ATOM 2221 N N . ALA A 1 311 ? -3.608 -40.922 -43.512 1.00 20.70 316 ALA A N 1
ATOM 2222 C CA . ALA A 1 311 ? -2.764 -40.895 -44.719 1.00 21.23 316 ALA A CA 1
ATOM 2223 C C . ALA A 1 311 ? -1.293 -40.726 -44.345 1.00 21.90 316 ALA A C 1
ATOM 2224 O O . ALA A 1 311 ? -0.439 -41.444 -44.838 1.00 21.70 316 ALA A O 1
ATOM 2226 N N . ALA A 1 312 ? -0.992 -39.809 -43.417 1.00 20.56 317 ALA A N 1
ATOM 2227 C CA . ALA A 1 312 ? 0.389 -39.601 -42.998 1.00 20.61 317 ALA A CA 1
ATOM 2228 C C . ALA A 1 312 ? 0.981 -40.860 -42.369 1.00 21.05 317 ALA A C 1
ATOM 2229 O O . ALA A 1 312 ? 2.158 -41.163 -42.553 1.00 22.16 317 ALA A O 1
ATOM 2231 N N . VAL A 1 313 ? 0.183 -41.541 -41.562 1.00 21.47 318 VAL A N 1
ATOM 2232 C CA . VAL A 1 313 ? 0.626 -42.718 -40.861 1.00 22.19 318 VAL A CA 1
ATOM 2233 C C . VAL A 1 313 ? 0.853 -43.880 -41.838 1.00 23.25 318 VAL A C 1
ATOM 2234 O O . VAL A 1 313 ? 1.875 -44.561 -41.744 1.00 23.67 318 VAL A O 1
ATOM 2238 N N . LEU A 1 314 ? -0.060 -44.063 -42.785 1.00 23.31 319 LEU A N 1
ATOM 2239 C CA . LEU A 1 314 ? 0.101 -45.096 -43.822 1.00 24.88 319 LEU A CA 1
ATOM 2240 C C . LEU A 1 314 ? 1.356 -44.850 -44.647 1.00 26.03 319 LEU A C 1
ATOM 2241 O O . LEU A 1 314 ? 2.121 -45.774 -44.899 1.00 26.32 319 LEU A O 1
ATOM 2246 N N . PHE A 1 315 ? 1.573 -43.600 -45.033 1.00 24.74 320 PHE A N 1
ATOM 2247 C CA . PHE A 1 315 ? 2.745 -43.188 -45.794 1.00 25.46 320 PHE A CA 1
ATOM 2248 C C . PHE A 1 315 ? 4.010 -43.412 -44.981 1.00 25.22 320 PHE A C 1
ATOM 2249 O O . PHE A 1 315 ? 5.000 -43.963 -45.479 1.00 24.87 320 PHE A O 1
ATOM 2257 N N . ALA A 1 316 ? 3.992 -43.027 -43.711 1.00 24.50 321 ALA A N 1
ATOM 2258 C CA . ALA A 1 316 ? 5.153 -43.211 -42.858 1.00 25.23 321 ALA A CA 1
ATOM 2259 C C . ALA A 1 316 ? 5.527 -44.687 -42.694 1.00 26.51 321 ALA A C 1
ATOM 2260 O O . ALA A 1 316 ? 6.713 -45.052 -42.799 1.00 27.37 321 ALA A O 1
ATOM 2262 N N . LEU A 1 317 ? 4.518 -45.513 -42.426 1.00 25.23 322 LEU A N 1
ATOM 2263 C CA . LEU A 1 317 ? 4.735 -46.943 -42.261 1.00 26.44 322 LEU A CA 1
ATOM 2264 C C . LEU A 1 317 ? 5.296 -47.546 -43.542 1.00 27.22 322 LEU A C 1
ATOM 2265 O O . LEU A 1 317 ? 6.318 -48.265 -43.495 1.00 29.00 322 LEU A O 1
ATOM 2270 N N . ALA A 1 318 ? 4.674 -47.227 -44.670 1.00 26.82 323 ALA A N 1
ATOM 2271 C CA . ALA A 1 318 ? 5.076 -47.800 -45.956 1.00 29.04 323 ALA A CA 1
ATOM 2272 C C . ALA A 1 318 ? 6.468 -47.377 -46.391 1.00 30.92 323 ALA A C 1
ATOM 2273 O O . ALA A 1 318 ? 7.218 -48.170 -46.978 1.00 31.12 323 ALA A O 1
ATOM 2275 N N . GLN A 1 319 ? 6.846 -46.140 -46.096 1.00 29.45 324 GLN A N 1
ATOM 2276 C CA . GLN A 1 319 ? 8.202 -45.693 -46.388 1.00 30.06 324 GLN A CA 1
ATOM 2277 C C . GLN A 1 319 ? 9.263 -46.369 -45.533 1.00 30.35 324 GLN A C 1
ATOM 2278 O O . GLN A 1 319 ? 10.454 -46.300 -45.859 1.00 31.80 324 GLN A O 1
ATOM 2284 N N . HIS A 1 320 ? 8.862 -46.978 -44.435 1.00 29.30 325 HIS A N 1
ATOM 2285 C CA . HIS A 1 320 ? 9.817 -47.620 -43.551 1.00 30.98 325 HIS A CA 1
ATOM 2286 C C . HIS A 1 320 ? 9.602 -49.132 -43.460 1.00 31.20 325 HIS A C 1
ATOM 2287 O O . HIS A 1 320 ? 9.887 -49.745 -42.444 1.00 32.16 325 HIS A O 1
ATOM 2294 N N . GLY A 1 321 ? 9.085 -49.706 -44.539 1.00 33.33 326 GLY A N 1
ATOM 2295 C CA . GLY A 1 321 ? 9.047 -51.157 -44.711 1.00 36.10 326 GLY A CA 1
ATOM 2296 C C . GLY A 1 321 ? 7.811 -51.867 -44.200 1.00 37.12 326 GLY A C 1
ATOM 2297 O O . GLY A 1 321 ? 7.805 -53.099 -44.134 1.00 36.26 326 GLY A O 1
ATOM 2298 N N . ARG A 1 322 ? 6.767 -51.118 -43.828 1.00 34.69 327 ARG A N 1
ATOM 2299 C CA . ARG A 1 322 ? 5.535 -51.718 -43.310 1.00 32.89 327 ARG A CA 1
ATOM 2300 C C . ARG A 1 322 ? 4.354 -51.236 -44.117 1.00 34.50 327 ARG A C 1
ATOM 2301 O O . ARG A 1 322 ? 3.664 -50.270 -43.744 1.00 33.86 327 ARG A O 1
ATOM 2309 N N . THR A 1 323 ? 4.135 -51.896 -45.252 1.00 33.14 328 THR A N 1
ATOM 2310 C CA . THR A 1 323 ? 3.117 -51.488 -46.198 1.00 33.94 328 THR A CA 1
ATOM 2311 C C . THR A 1 323 ? 1.755 -52.077 -45.863 1.00 35.02 328 THR A C 1
ATOM 2312 O O . THR A 1 323 ? 1.608 -53.291 -45.723 1.00 36.00 328 THR A O 1
ATOM 2316 N N . HIS A 1 324 ? 0.757 -51.215 -45.721 1.00 32.72 329 HIS A N 1
ATOM 2317 C CA . HIS A 1 324 ? -0.611 -51.640 -45.465 1.00 33.45 329 HIS A CA 1
ATOM 2318 C C . HIS A 1 324 ? -1.469 -51.052 -46.547 1.00 33.50 329 HIS A C 1
ATOM 2319 O O . HIS A 1 324 ? -1.317 -49.866 -46.869 1.00 32.31 329 HIS A O 1
ATOM 2326 N N . ARG A 1 325 ? -2.399 -51.844 -47.077 1.00 31.91 330 ARG A N 1
ATOM 2327 C CA . ARG A 1 325 ? -3.368 -51.308 -48.027 1.00 33.30 330 ARG A CA 1
ATOM 2328 C C . ARG A 1 325 ? -4.091 -50.124 -47.399 1.00 32.08 330 ARG A C 1
ATOM 2329 O O . ARG A 1 325 ? -4.597 -50.246 -46.268 1.00 30.47 330 ARG A O 1
ATOM 2337 N N . PRO A 1 326 ? -4.148 -48.990 -48.117 1.00 29.97 331 PRO A N 1
ATOM 2338 C CA . PRO A 1 326 ? -4.761 -47.781 -47.551 1.00 28.48 331 PRO A CA 1
ATOM 2339 C C . PRO A 1 326 ? -6.278 -47.750 -47.704 1.00 29.35 331 PRO A C 1
ATOM 2340 O O . PRO A 1 326 ? -6.850 -46.709 -48.003 1.00 29.13 331 PRO A O 1
ATOM 2344 N N . ASP A 1 327 ? -6.939 -48.877 -47.450 1.00 29.67 332 ASP A N 1
ATOM 2345 C CA . ASP A 1 327 ? -8.374 -48.949 -47.625 1.00 30.07 332 ASP A CA 1
ATOM 2346 C C . ASP A 1 327 ? -9.158 -48.092 -46.648 1.00 28.75 332 ASP A C 1
ATOM 2347 O O . ASP A 1 327 ? -10.230 -47.624 -47.005 1.00 30.42 332 ASP A O 1
ATOM 2352 N N . SER A 1 328 ? -8.637 -47.872 -45.441 1.00 26.70 333 SER A N 1
ATOM 2353 C CA . SER A 1 328 ? -9.300 -47.021 -44.464 1.00 26.81 333 SER A CA 1
ATOM 2354 C C . SER A 1 328 ? -9.536 -45.604 -44.977 1.00 26.84 333 SER A C 1
ATOM 2355 O O . SER A 1 328 ? -10.429 -44.933 -44.485 1.00 27.62 333 SER A O 1
ATOM 2358 N N . LEU A 1 329 ? -8.732 -45.145 -45.931 1.00 25.57 334 LEU A N 1
ATOM 2359 C CA . LEU A 1 329 ? -8.929 -43.821 -46.530 1.00 26.75 334 LEU A CA 1
ATOM 2360 C C . LEU A 1 329 ? -10.176 -43.735 -47.412 1.00 28.27 334 LEU A C 1
ATOM 2361 O O . LEU A 1 329 ? -10.708 -42.655 -47.604 1.00 26.93 334 LEU A O 1
ATOM 2374 N N . HIS A 1 331 ? -13.218 -44.583 -46.847 1.00 27.87 336 HIS A N 1
ATOM 2375 C CA . HIS A 1 331 ? -14.352 -44.096 -46.053 0.60 27.58 336 HIS A CA 1
ATOM 2376 C C . HIS A 1 331 ? -14.539 -42.599 -46.244 1.00 28.05 336 HIS A C 1
ATOM 2377 O O . HIS A 1 331 ? -15.638 -42.075 -46.073 1.00 30.45 336 HIS A O 1
ATOM 2384 N N . PHE A 1 332 ? -13.442 -41.902 -46.519 1.00 26.95 337 PHE A N 1
ATOM 2385 C CA . PHE A 1 332 ? -13.430 -40.436 -46.604 1.00 26.51 337 PHE A CA 1
ATOM 2386 C C . PHE A 1 332 ? -13.531 -39.923 -48.050 1.00 27.31 337 PHE A C 1
ATOM 2387 O O . PHE A 1 332 ? -13.412 -38.699 -48.301 1.00 29.04 337 PHE A O 1
ATOM 2395 N N . ARG A 1 333 ? -13.752 -40.825 -49.012 1.00 29.10 338 ARG A N 1
ATOM 2396 C CA . ARG A 1 333 ? -13.893 -40.407 -50.406 1.00 30.29 338 ARG A CA 1
ATOM 2397 C C . ARG A 1 333 ? -15.183 -39.619 -50.579 1.00 29.85 338 ARG A C 1
ATOM 2398 O O . ARG A 1 333 ? -16.228 -40.021 -50.086 1.00 28.98 338 ARG A O 1
ATOM 2406 N N . ARG A 1 334 ? -15.103 -38.491 -51.280 1.00 29.36 339 ARG A N 1
ATOM 2407 C CA . ARG A 1 334 ? -16.268 -37.680 -51.595 1.00 31.44 339 ARG A CA 1
ATOM 2408 C C . ARG A 1 334 ? -16.249 -37.423 -53.100 1.00 32.66 339 ARG A C 1
ATOM 2409 O O . ARG A 1 334 ? -15.435 -38.020 -53.820 1.00 33.09 339 ARG A O 1
ATOM 2417 N N . ASP A 1 335 ? -17.134 -36.549 -53.569 1.00 35.99 340 ASP A N 1
ATOM 2418 C CA . ASP A 1 335 ? -17.228 -36.225 -55.009 1.00 38.07 340 ASP A CA 1
ATOM 2419 C C . ASP A 1 335 ? -16.162 -35.216 -55.462 1.00 36.43 340 ASP A C 1
ATOM 2420 O O . ASP A 1 335 ? -16.344 -34.018 -55.368 1.00 38.09 340 ASP A O 1
ATOM 2425 N N . GLY A 1 336 ? -15.055 -35.741 -55.962 1.00 34.17 341 GLY A N 1
ATOM 2426 C CA . GLY A 1 336 ? -13.940 -34.953 -56.501 1.00 35.19 341 GLY A CA 1
ATOM 2427 C C . GLY A 1 336 ? -12.715 -34.813 -55.601 1.00 33.82 341 GLY A C 1
ATOM 2428 O O . GLY A 1 336 ? -11.690 -34.274 -56.022 1.00 35.01 341 GLY A O 1
ATOM 2429 N N . TYR A 1 337 ? -12.809 -35.313 -54.368 1.00 32.86 342 TYR A N 1
ATOM 2430 C CA . TYR A 1 337 ? -11.783 -35.053 -53.343 1.00 29.80 342 TYR A CA 1
ATOM 2431 C C . TYR A 1 337 ? -12.081 -35.923 -52.121 1.00 29.13 342 TYR A C 1
ATOM 2432 O O . TYR A 1 337 ? -13.063 -36.643 -52.105 1.00 27.62 342 TYR A O 1
ATOM 2441 N N . PHE A 1 338 ? -11.238 -35.832 -51.087 1.00 25.94 343 PHE A N 1
ATOM 2442 C CA . PHE A 1 338 ? -11.437 -36.579 -49.858 1.00 25.98 343 PHE A CA 1
ATOM 2443 C C . PHE A 1 338 ? -11.708 -35.643 -48.699 1.00 25.14 343 PHE A C 1
ATOM 2444 O O . PHE A 1 338 ? -11.077 -34.587 -48.606 1.00 23.17 343 PHE A O 1
ATOM 2452 N N . SER A 1 339 ? -12.618 -36.026 -47.817 1.00 25.31 344 SER A N 1
ATOM 2453 C CA . SER A 1 339 ? -12.826 -35.252 -46.589 1.00 24.67 344 SER A CA 1
ATOM 2454 C C . SER A 1 339 ? -11.784 -35.642 -45.545 1.00 24.35 344 SER A C 1
ATOM 2455 O O . SER A 1 339 ? -11.163 -36.694 -45.646 1.00 23.39 344 SER A O 1
ATOM 2458 N N . CYS A 1 340 ? -11.605 -34.785 -44.538 1.00 23.06 345 CYS A N 1
ATOM 2459 C CA . CYS A 1 340 ? -10.624 -35.044 -43.478 1.00 22.49 345 CYS A CA 1
ATOM 2460 C C . CYS A 1 340 ? -11.292 -35.774 -42.317 1.00 22.97 345 CYS A C 1
ATOM 2461 O O . CYS A 1 340 ? -10.816 -36.829 -41.843 1.00 21.61 345 CYS A O 1
ATOM 2464 N N . PHE A 1 341 ? -12.434 -35.241 -41.891 1.00 23.59 346 PHE A N 1
ATOM 2465 C CA . PHE A 1 341 ? -13.310 -35.949 -40.970 1.00 24.85 346 PHE A CA 1
ATOM 2466 C C . PHE A 1 341 ? -14.506 -36.430 -41.768 1.00 25.96 346 PHE A C 1
ATOM 2467 O O . PHE A 1 341 ? -14.668 -36.093 -42.959 1.00 26.54 346 PHE A O 1
ATOM 2475 N N . GLY A 1 342 ? -15.337 -37.264 -41.169 1.00 25.75 347 GLY A N 1
ATOM 2476 C CA . GLY A 1 342 ? -16.492 -37.780 -41.931 1.00 26.03 347 GLY A CA 1
ATOM 2477 C C . GLY A 1 342 ? -17.466 -36.694 -42.376 1.00 24.90 347 GLY A C 1
ATOM 2478 O O . GLY A 1 342 ? -17.992 -36.734 -43.501 1.00 25.20 347 GLY A O 1
ATOM 2479 N N . VAL A 1 343 ? -17.682 -35.721 -41.489 1.00 23.45 348 VAL A N 1
ATOM 2480 C CA . VAL A 1 343 ? -18.550 -34.594 -41.722 1.00 23.50 348 VAL A CA 1
ATOM 2481 C C . VAL A 1 343 ? -17.708 -33.328 -41.567 1.00 23.54 348 VAL A C 1
ATOM 2482 O O . VAL A 1 343 ? -17.033 -33.159 -40.554 1.00 23.04 348 VAL A O 1
ATOM 2486 N N . GLU A 1 344 ? -17.792 -32.460 -42.553 1.00 24.06 349 GLU A N 1
ATOM 2487 C CA . GLU A 1 344 ? -17.091 -31.165 -42.530 1.00 24.30 349 GLU A CA 1
ATOM 2488 C C . GLU A 1 344 ? -17.692 -30.174 -43.504 1.00 25.13 349 GLU A C 1
ATOM 2489 O O . GLU A 1 344 ? -18.254 -30.552 -44.530 1.00 27.52 349 GLU A O 1
ATOM 2495 N N . ARG A 1 345 ? -17.537 -28.887 -43.216 1.00 26.24 350 ARG A N 1
ATOM 2496 C CA . ARG A 1 345 ? -17.995 -27.846 -44.139 1.00 26.95 350 ARG A CA 1
ATOM 2497 C C . ARG A 1 345 ? -16.943 -27.398 -45.146 1.00 27.42 350 ARG A C 1
ATOM 2498 O O . ARG A 1 345 ? -17.293 -27.017 -46.272 1.00 27.25 350 ARG A O 1
ATOM 2506 N N . THR A 1 346 ? -15.677 -27.458 -44.744 1.00 25.43 351 THR A N 1
ATOM 2507 C CA . THR A 1 346 ? -14.570 -26.966 -45.538 1.00 26.38 351 THR A CA 1
ATOM 2508 C C . THR A 1 346 ? -13.557 -28.060 -45.771 1.00 25.01 351 THR A C 1
ATOM 2509 O O . THR A 1 346 ? -13.043 -28.648 -44.807 1.00 23.48 351 THR A O 1
ATOM 2513 N N . PRO A 1 347 ? -13.262 -28.366 -47.043 1.00 24.43 352 PRO A N 1
ATOM 2514 C CA . PRO A 1 347 ? -12.208 -29.341 -47.297 1.00 24.15 352 PRO A CA 1
ATOM 2515 C C . PRO A 1 347 ? -10.818 -28.830 -46.944 1.00 22.26 352 PRO A C 1
ATOM 2516 O O . PRO A 1 347 ? -10.573 -27.621 -46.926 1.00 22.29 352 PRO A O 1
ATOM 2520 N N . SER A 1 348 ? -9.921 -29.766 -46.722 1.00 21.34 353 SER A N 1
ATOM 2521 C CA . SER A 1 348 ? -8.531 -29.499 -46.444 1.00 20.49 353 SER A CA 1
ATOM 2522 C C . SER A 1 348 ? -7.647 -29.821 -47.650 1.00 21.27 353 SER A C 1
ATOM 2523 O O . SER A 1 348 ? -7.664 -30.943 -48.170 1.00 21.94 353 SER A O 1
ATOM 2526 N N . THR A 1 349 ? -6.851 -28.852 -48.074 1.00 20.84 354 THR A N 1
ATOM 2527 C CA . THR A 1 349 ? -5.890 -29.067 -49.172 1.00 21.44 354 THR A CA 1
ATOM 2528 C C . THR A 1 349 ? -4.731 -29.939 -48.712 1.00 20.78 354 THR A C 1
ATOM 2529 O O . THR A 1 349 ? -4.330 -30.864 -49.432 1.00 21.40 354 THR A O 1
ATOM 2533 N N . SER A 1 350 ? -4.228 -29.708 -47.484 1.00 19.77 355 SER A N 1
ATOM 2534 C CA . SER A 1 350 ? -3.097 -30.486 -46.963 1.00 19.57 355 SER A CA 1
ATOM 2535 C C . SER A 1 350 ? -3.501 -31.958 -46.779 1.00 19.29 355 SER A C 1
ATOM 2536 O O . SER A 1 350 ? -2.692 -32.852 -47.005 1.00 20.52 355 SER A O 1
ATOM 2539 N N . THR A 1 351 ? -4.736 -32.203 -46.367 1.00 19.17 356 THR A N 1
ATOM 2540 C CA . THR A 1 351 ? -5.236 -33.568 -46.195 1.00 19.51 356 THR A CA 1
ATOM 2541 C C . THR A 1 351 ? -5.228 -34.321 -47.538 1.00 20.19 356 THR A C 1
ATOM 2542 O O . THR A 1 351 ? -4.748 -35.454 -47.634 1.00 21.22 356 THR A O 1
ATOM 2546 N N . ASN A 1 352 ? -5.752 -33.676 -48.567 1.00 21.37 357 ASN A N 1
ATOM 2547 C CA . ASN A 1 352 ? -5.758 -34.281 -49.898 1.00 22.32 357 ASN A CA 1
ATOM 2548 C C . ASN A 1 352 ? -4.364 -34.517 -50.439 1.00 23.21 357 ASN A C 1
ATOM 2549 O O . ASN A 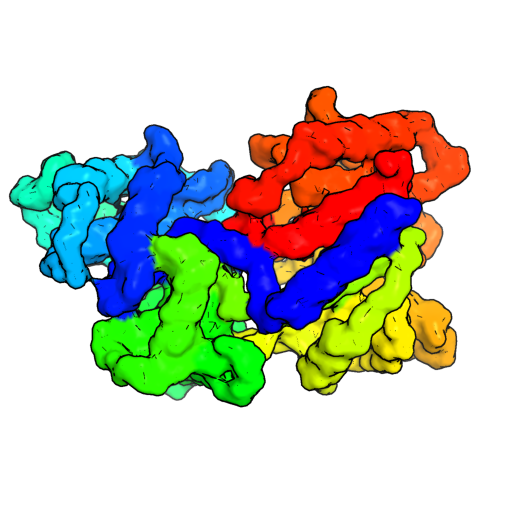1 352 ? -4.106 -35.575 -51.024 1.00 22.44 357 ASN A O 1
ATOM 2554 N N . ALA A 1 353 ? -3.452 -33.560 -50.222 1.00 21.31 358 ALA A N 1
ATOM 2555 C CA . ALA A 1 353 ? -2.025 -33.792 -50.498 1.00 21.73 358 ALA A CA 1
ATOM 2556 C C . ALA A 1 353 ? -1.484 -35.038 -49.809 1.00 21.53 358 ALA A C 1
ATOM 2557 O O . ALA A 1 353 ? -0.798 -35.861 -50.446 1.00 21.86 358 ALA A O 1
ATOM 2559 N N . HIS A 1 354 ? -1.775 -35.204 -48.510 1.00 20.10 359 HIS A N 1
ATOM 2560 C CA . HIS A 1 354 ? -1.251 -36.334 -47.777 1.00 20.54 359 HIS A CA 1
ATOM 2561 C C . HIS A 1 354 ? -1.879 -37.670 -48.244 1.00 20.81 359 HIS A C 1
ATOM 2562 O O . HIS A 1 354 ? -1.200 -38.708 -48.296 1.00 21.41 359 HIS A O 1
ATOM 2569 N N . ILE A 1 355 ? -3.138 -37.618 -48.639 1.00 20.45 360 ILE A N 1
ATOM 2570 C CA . ILE A 1 355 ? -3.804 -38.778 -49.213 1.00 21.75 360 ILE A CA 1
ATOM 2571 C C . ILE A 1 355 ? -3.190 -39.125 -50.569 1.00 22.39 360 ILE A C 1
ATOM 2572 O O . ILE A 1 355 ? -2.959 -40.300 -50.856 1.00 24.86 360 ILE A O 1
ATOM 2577 N N . LEU A 1 356 ? -2.877 -38.116 -51.357 1.00 22.70 361 LEU A N 1
ATOM 2578 C CA . LEU A 1 356 ? -2.175 -38.357 -52.626 1.00 23.87 361 LEU A CA 1
ATOM 2579 C C . LEU A 1 356 ? -0.848 -39.079 -52.401 1.00 25.24 361 LEU A C 1
ATOM 2580 O O . LEU A 1 356 ? -0.509 -40.029 -53.145 1.00 25.22 361 LEU A O 1
ATOM 2585 N N . GLU A 1 357 ? -0.098 -38.672 -51.374 1.00 24.04 362 GLU A N 1
ATOM 2586 C CA . GLU A 1 357 ? 1.144 -39.353 -51.044 1.00 24.93 362 GLU A CA 1
ATOM 2587 C C . GLU A 1 357 ? 0.917 -40.796 -50.598 1.00 26.07 362 GLU A C 1
ATOM 2588 O O . GLU A 1 357 ? 1.629 -41.694 -51.057 1.00 26.25 362 GLU A O 1
ATOM 2594 N N . ALA A 1 358 ? -0.017 -41.028 -49.680 1.00 25.63 363 ALA A N 1
ATOM 2595 C CA . ALA A 1 358 ? -0.219 -42.380 -49.185 1.00 25.57 363 ALA A CA 1
ATOM 2596 C C . ALA A 1 358 ? -0.604 -43.316 -50.353 1.00 26.38 363 ALA A C 1
ATOM 2597 O O . ALA A 1 358 ? -0.040 -44.419 -50.498 1.00 27.36 363 ALA A O 1
ATOM 2599 N N . LEU A 1 359 ? -1.558 -42.869 -51.161 1.00 26.90 364 LEU A N 1
ATOM 2600 C CA . LEU A 1 359 ? -2.041 -43.671 -52.289 1.00 28.39 364 LEU A CA 1
ATOM 2601 C C . LEU A 1 359 ? -0.978 -43.841 -53.364 1.00 30.17 364 LEU A C 1
ATOM 2602 O O . LEU A 1 359 ? -0.699 -44.973 -53.803 1.00 30.55 364 LEU A O 1
ATOM 2607 N N . GLY A 1 360 ? -0.387 -42.726 -53.783 1.00 30.18 365 GLY A N 1
ATOM 2608 C CA . GLY A 1 360 ? 0.646 -42.733 -54.809 1.00 30.30 365 GLY A CA 1
ATOM 2609 C C . GLY A 1 360 ? 1.826 -43.581 -54.416 1.00 30.86 365 GLY A C 1
ATOM 2610 O O . GLY A 1 360 ? 2.369 -44.361 -55.242 1.00 31.39 365 GLY A O 1
ATOM 2611 N N . HIS A 1 361 ? 2.216 -43.492 -53.147 1.00 28.97 366 HIS A N 1
ATOM 2612 C CA . HIS A 1 361 ? 3.332 -44.270 -52.691 1.00 30.28 366 HIS A CA 1
ATOM 2613 C C . HIS A 1 361 ? 2.978 -45.756 -52.636 1.00 31.93 366 HIS A C 1
ATOM 2614 O O . HIS A 1 361 ? 3.821 -46.612 -52.967 1.00 34.05 366 HIS A O 1
ATOM 2621 N N . HIS A 1 362 ? 1.750 -46.045 -52.202 1.00 31.47 367 HIS A N 1
ATOM 2622 C CA . HIS A 1 362 ? 1.277 -47.421 -52.156 1.00 32.79 367 HIS A CA 1
ATOM 2623 C C . HIS A 1 362 ? 1.332 -48.074 -53.544 1.00 34.72 367 HIS A C 1
ATOM 2624 O O . HIS A 1 362 ? 1.837 -49.192 -53.659 1.00 38.31 367 HIS A O 1
ATOM 2631 N N . VAL A 1 363 ? 0.771 -47.408 -54.559 1.00 37.36 368 VAL A N 1
ATOM 2632 C CA . VAL A 1 363 ? 0.689 -48.001 -55.907 1.00 39.83 368 VAL A CA 1
ATOM 2633 C C . VAL A 1 363 ? 2.047 -48.127 -56.568 1.00 44.19 368 VAL A C 1
ATOM 2634 O O . VAL A 1 363 ? 2.220 -48.928 -57.510 1.00 44.63 368 VAL A O 1
ATOM 2638 N N . THR A 1 364 ? 3.001 -47.337 -56.078 1.00 44.88 369 THR A N 1
ATOM 2639 C CA . THR A 1 364 ? 4.397 -47.470 -56.457 1.00 47.40 369 THR A CA 1
ATOM 2640 C C . THR A 1 364 ? 5.014 -48.739 -55.872 1.00 47.97 369 THR A C 1
ATOM 2641 O O . THR A 1 364 ? 5.634 -49.526 -56.596 1.00 48.94 369 THR A O 1
ATOM 2645 N N . VAL A 1 365 ? 4.818 -48.951 -54.578 1.00 43.13 370 VAL A N 1
ATOM 2646 C CA . VAL A 1 365 ? 5.453 -50.047 -53.860 1.00 44.14 370 VAL A CA 1
ATOM 2647 C C . VAL A 1 365 ? 4.654 -51.391 -53.936 1.00 43.86 370 VAL A C 1
ATOM 2648 O O . VAL A 1 365 ? 5.190 -52.468 -53.640 1.00 43.45 370 VAL A O 1
ATOM 2652 N N . ARG A 1 366 ? 3.377 -51.313 -54.320 1.00 40.97 371 ARG A N 1
ATOM 2653 C CA . ARG A 1 366 ? 2.535 -52.488 -54.578 1.00 40.38 371 ARG A CA 1
ATOM 2654 C C . ARG A 1 366 ? 1.852 -52.286 -55.917 1.00 38.82 371 ARG A C 1
ATOM 2655 O O . ARG A 1 366 ? 0.643 -52.035 -55.966 1.00 35.15 371 ARG A O 1
ATOM 2663 N N . PRO A 1 367 ? 2.626 -52.410 -57.019 1.00 38.53 372 PRO A N 1
ATOM 2664 C CA . PRO A 1 367 ? 2.110 -52.119 -58.357 1.00 40.67 372 PRO A CA 1
ATOM 2665 C C . PRO A 1 367 ? 0.841 -52.885 -58.722 1.00 39.97 372 PRO A C 1
ATOM 2666 O O . PRO A 1 367 ? 0.061 -52.388 -59.509 1.00 40.74 372 PRO A O 1
ATOM 2670 N N . ASP A 1 368 ? 0.626 -54.072 -58.151 1.00 42.97 373 ASP A N 1
ATOM 2671 C CA . ASP A 1 368 ? -0.620 -54.834 -58.376 1.00 43.46 373 ASP A CA 1
ATOM 2672 C C . ASP A 1 368 ? -1.888 -54.105 -57.899 1.00 43.77 373 ASP A C 1
ATOM 2673 O O . ASP A 1 368 ? -3.004 -54.420 -58.353 1.00 39.86 373 ASP A O 1
ATOM 2678 N N . ASP A 1 369 ? -1.732 -53.148 -56.971 1.00 41.36 374 ASP A N 1
ATOM 2679 C CA . ASP A 1 369 ? -2.868 -52.345 -56.502 1.00 40.57 374 ASP A CA 1
ATOM 2680 C C . ASP A 1 369 ? -3.096 -51.069 -57.299 1.00 39.82 374 ASP A C 1
ATOM 2681 O O . ASP A 1 369 ? -3.965 -50.275 -56.933 1.00 39.89 374 ASP A O 1
ATOM 2686 N N . ALA A 1 370 ? -2.366 -50.876 -58.404 1.00 37.04 375 ALA A N 1
ATOM 2687 C CA . ALA A 1 370 ? -2.498 -49.651 -59.188 1.00 38.27 375 ALA A CA 1
ATOM 2688 C C . ALA A 1 370 ? -3.934 -49.372 -59.638 1.00 40.41 375 ALA A C 1
ATOM 2689 O O . ALA A 1 370 ? -4.353 -48.217 -59.670 1.00 38.73 375 ALA A O 1
ATOM 2691 N N . GLY A 1 371 ? -4.698 -50.417 -59.956 1.00 38.97 376 GLY A N 1
ATOM 2692 C CA . GLY A 1 371 ? -6.103 -50.233 -60.339 1.00 39.21 376 GLY A CA 1
ATOM 2693 C C . GLY A 1 371 ? -7.003 -49.894 -59.167 1.00 38.05 376 GLY A C 1
ATOM 2694 O O . GLY A 1 371 ? -7.991 -49.178 -59.312 1.00 39.33 376 GLY A O 1
ATOM 2695 N N . ARG A 1 372 ? -6.666 -50.413 -57.996 1.00 37.12 377 ARG A N 1
ATOM 2696 C CA . ARG A 1 372 ? -7.454 -50.186 -56.801 1.00 38.69 377 ARG A CA 1
ATOM 2697 C C . ARG A 1 372 ? -7.557 -48.678 -56.444 1.00 38.28 377 ARG A C 1
ATOM 2698 O O . ARG A 1 372 ? -8.611 -48.212 -56.005 1.00 39.79 377 ARG A O 1
ATOM 2706 N N . TYR A 1 373 ? -6.472 -47.927 -56.654 1.00 36.53 378 TYR A N 1
ATOM 2707 C CA . TYR A 1 373 ? -6.412 -46.515 -56.202 1.00 36.12 378 TYR A CA 1
ATOM 2708 C C . TYR A 1 373 ? -6.068 -45.513 -57.302 1.00 37.78 378 TYR A C 1
ATOM 2709 O O . TYR A 1 373 ? -6.093 -44.289 -57.089 1.00 33.25 378 TYR A O 1
ATOM 2718 N N . GLY A 1 374 ? -5.781 -46.026 -58.502 1.00 37.22 379 GLY A N 1
ATOM 2719 C CA . GLY A 1 374 ? -5.222 -45.223 -59.576 1.00 38.53 379 GLY A CA 1
ATOM 2720 C C . GLY A 1 374 ? -6.089 -44.040 -59.884 1.00 36.90 379 GLY A C 1
ATOM 2721 O O . GLY A 1 374 ? -5.591 -42.920 -59.981 1.00 40.75 379 GLY A O 1
ATOM 2722 N N . ALA A 1 375 ? -7.389 -44.285 -59.995 1.00 36.41 380 ALA A N 1
ATOM 2723 C CA . ALA A 1 375 ? -8.375 -43.240 -60.228 1.00 36.66 380 ALA A CA 1
ATOM 2724 C C . ALA A 1 375 ? -8.398 -42.165 -59.173 1.00 37.72 380 ALA A C 1
ATOM 2725 O O . ALA A 1 375 ? -8.483 -40.978 -59.489 1.00 36.64 380 ALA A O 1
ATOM 2727 N N . GLU A 1 376 ? -8.435 -42.592 -57.912 1.00 35.05 381 GLU A N 1
ATOM 2728 C CA . GLU A 1 376 ? -8.504 -41.651 -56.795 1.00 34.32 381 GLU A CA 1
ATOM 2729 C C . GLU A 1 376 ? -7.289 -40.741 -56.817 1.00 31.53 381 GLU A C 1
ATOM 2730 O O . GLU A 1 376 ? -7.414 -39.541 -56.574 1.00 33.67 381 GLU A O 1
ATOM 2736 N N . ILE A 1 377 ? -6.126 -41.320 -57.097 1.00 33.05 382 ILE A N 1
ATOM 2737 C CA . ILE A 1 377 ? -4.866 -40.596 -57.251 1.00 35.00 382 ILE A CA 1
ATOM 2738 C C . ILE A 1 377 ? -4.963 -39.456 -58.268 1.00 37.57 382 ILE A C 1
ATOM 2739 O O . ILE A 1 377 ? -4.531 -38.328 -58.017 1.00 33.41 382 ILE A O 1
ATOM 2744 N N . ARG A 1 378 ? -5.554 -39.725 -59.420 1.00 40.93 383 ARG A N 1
ATOM 2745 C CA . ARG A 1 378 ? -5.587 -38.698 -60.454 1.00 42.80 383 ARG A CA 1
ATOM 2746 C C . ARG A 1 378 ? -6.706 -37.668 -60.237 1.00 41.61 383 ARG A C 1
ATOM 2747 O O . ARG A 1 378 ? -6.563 -36.506 -60.608 1.00 43.91 383 ARG A O 1
ATOM 2763 N N . ILE A 1 380 ? -7.600 -36.587 -57.150 1.00 35.26 385 ILE A N 1
ATOM 2764 C CA . ILE A 1 380 ? -7.039 -35.711 -56.093 1.00 32.70 385 ILE A CA 1
ATOM 2765 C C . ILE A 1 380 ? -6.071 -34.738 -56.770 1.00 33.78 385 ILE A C 1
ATOM 2766 O O . ILE A 1 380 ? -6.046 -33.537 -56.477 1.00 30.06 385 ILE A O 1
ATOM 2771 N N . SER A 1 381 ? -5.270 -35.266 -57.694 1.00 36.30 386 SER A N 1
ATOM 2772 C CA . SER A 1 381 ? -4.474 -34.422 -58.590 1.00 38.94 386 SER A CA 1
ATOM 2773 C C . SER A 1 381 ? -5.296 -33.320 -59.247 1.00 40.44 386 SER A C 1
ATOM 2774 O O . SER A 1 381 ? -4.935 -32.144 -59.113 1.00 40.76 386 SER A O 1
ATOM 2777 N N . ASP A 1 382 ? -6.382 -33.682 -59.938 1.00 43.42 387 ASP A N 1
ATOM 2778 C CA . ASP A 1 382 ? -7.334 -32.693 -60.483 1.00 44.69 387 ASP A CA 1
ATOM 2779 C C . ASP A 1 382 ? -7.552 -31.599 -59.449 1.00 40.66 387 ASP A C 1
ATOM 2780 O O . ASP A 1 382 ? -7.247 -30.436 -59.681 1.00 35.27 387 ASP A O 1
ATOM 2785 N N . TRP A 1 383 ? -8.084 -32.030 -58.312 1.00 35.91 388 TRP A N 1
ATOM 2786 C CA . TRP A 1 383 ? -8.612 -31.147 -57.298 1.00 33.44 388 TRP A CA 1
ATOM 2787 C C . TRP A 1 383 ? -7.541 -30.222 -56.704 1.00 30.68 388 TRP A C 1
ATOM 2788 O O . TRP A 1 383 ? -7.803 -29.030 -56.529 1.00 30.21 388 TRP A O 1
ATOM 2799 N N . LEU A 1 384 ? -6.364 -30.757 -56.385 1.00 29.28 389 LEU A N 1
ATOM 2800 C CA . LEU A 1 384 ? -5.280 -29.923 -55.837 1.00 28.52 389 LEU A CA 1
ATOM 2801 C C . LEU A 1 384 ? -4.856 -28.868 -56.825 1.00 28.59 389 LEU A C 1
ATOM 2802 O O . LEU A 1 384 ? -4.681 -27.707 -56.485 1.00 26.15 389 LEU A O 1
ATOM 2807 N N . LEU A 1 385 ? -4.697 -29.278 -58.079 1.00 28.24 390 LEU A N 1
ATOM 2808 C CA . LEU A 1 385 ? -4.423 -28.325 -59.139 1.00 29.57 390 LEU A CA 1
ATOM 2809 C C . LEU A 1 385 ? -5.487 -27.236 -59.280 1.00 28.75 390 LEU A C 1
ATOM 2810 O O . LEU A 1 385 ? -5.143 -26.061 -59.408 1.00 29.58 390 LEU A O 1
ATOM 2815 N N . ASP A 1 386 ? -6.758 -27.606 -59.206 1.00 29.56 391 ASP A N 1
ATOM 2816 C CA A ASP A 1 386 ? -7.834 -26.648 -59.364 0.60 31.26 391 ASP A CA 1
ATOM 2817 C CA B ASP A 1 386 ? -7.868 -26.646 -59.354 0.40 31.05 391 ASP A CA 1
ATOM 2818 C C . ASP A 1 386 ? -7.947 -25.682 -58.161 1.00 31.16 391 ASP A C 1
ATOM 2819 O O . ASP A 1 386 ? -8.488 -24.593 -58.295 1.00 31.84 391 ASP A O 1
ATOM 2828 N N . ASN A 1 387 ? -7.452 -26.102 -56.992 1.00 30.61 392 ASN A N 1
ATOM 2829 C CA . ASN A 1 387 ? -7.516 -25.274 -55.786 1.00 31.66 392 ASN A CA 1
ATOM 2830 C C . ASN A 1 387 ? -6.272 -24.447 -55.486 1.00 29.45 392 ASN A C 1
ATOM 2831 O O . ASN A 1 387 ? -6.238 -23.747 -54.462 1.00 29.48 392 ASN A O 1
ATOM 2836 N N . GLN A 1 388 ? -5.273 -24.496 -56.378 1.00 27.94 393 GLN A N 1
ATOM 2837 C CA . GLN A 1 388 ? -4.107 -23.629 -56.288 1.00 27.43 393 GLN A CA 1
ATOM 2838 C C . GLN A 1 388 ? -4.553 -22.186 -56.521 1.00 28.19 393 GLN A C 1
ATOM 2839 O O . GLN A 1 388 ? -5.323 -21.914 -57.448 1.00 28.16 393 GLN A O 1
ATOM 2845 N N . LEU A 1 389 ? -4.043 -21.266 -55.709 1.00 27.54 394 LEU A N 1
ATOM 2846 C CA . LEU A 1 389 ? -4.413 -19.853 -55.844 1.00 28.53 394 LEU A CA 1
ATOM 2847 C C . LEU A 1 389 ? -3.690 -19.211 -57.043 1.00 30.06 394 LEU A C 1
ATOM 2848 O O . LEU A 1 389 ? -2.639 -19.686 -57.492 1.00 27.33 394 LEU A O 1
ATOM 2853 N N . PRO A 1 390 ? -4.245 -18.098 -57.559 1.00 31.17 395 PRO A N 1
ATOM 2854 C CA . PRO A 1 390 ? -3.617 -17.464 -58.706 1.00 32.74 395 PRO A CA 1
ATOM 2855 C C . PRO A 1 390 ? -2.130 -17.144 -58.491 1.00 31.49 395 PRO A C 1
ATOM 2856 O O . PRO A 1 390 ? -1.375 -17.222 -59.438 1.00 31.37 395 PRO A O 1
ATOM 2860 N N . ASP A 1 391 ? -1.698 -16.839 -57.263 1.00 29.35 396 ASP A N 1
ATOM 2861 C CA . ASP A 1 391 ? -0.295 -16.521 -57.050 1.00 28.32 396 ASP A CA 1
ATOM 2862 C C . ASP A 1 391 ? 0.648 -17.720 -56.938 1.00 27.16 396 ASP A C 1
ATOM 2863 O O . ASP A 1 391 ? 1.870 -17.537 -56.793 1.00 26.71 396 ASP A O 1
ATOM 2868 N N . GLY A 1 392 ? 0.110 -18.937 -57.013 1.00 26.04 397 GLY A N 1
ATOM 2869 C CA . GLY A 1 392 ? 0.928 -20.137 -56.945 1.00 26.45 397 GLY A CA 1
ATOM 2870 C C . GLY A 1 392 ? 0.907 -20.832 -55.603 1.00 25.47 397 GLY A C 1
ATOM 2871 O O . GLY A 1 392 ? 1.413 -21.950 -55.447 1.00 24.71 397 GLY A O 1
ATOM 2872 N N . SER A 1 393 ? 0.299 -20.186 -54.622 1.00 24.79 398 SER A N 1
ATOM 2873 C CA . SER A 1 393 ? 0.242 -20.748 -53.281 1.00 23.71 398 SER A CA 1
ATOM 2874 C C . SER A 1 393 ? -0.998 -21.601 -53.086 1.00 23.81 398 SER A C 1
ATOM 2875 O O . SER A 1 393 ? -1.896 -21.618 -53.935 1.00 23.09 398 SER A O 1
ATOM 2878 N N . TRP A 1 394 ? -1.052 -22.300 -51.943 1.00 22.31 399 TRP A N 1
ATOM 2879 C CA . TRP A 1 394 ? -2.292 -22.877 -51.456 1.00 22.43 399 TRP A CA 1
ATOM 2880 C C . TRP A 1 394 ? -2.494 -22.364 -50.018 1.00 21.97 399 TRP A C 1
ATOM 2881 O O . TRP A 1 394 ? -1.564 -21.856 -49.425 1.00 22.68 399 TRP A O 1
ATOM 2900 N N . ASP A 1 396 ? -4.578 -23.847 -46.307 1.00 21.44 401 ASP A N 1
ATOM 2901 C CA . ASP A 1 396 ? -5.173 -25.035 -45.719 1.00 21.62 401 ASP A CA 1
ATOM 2902 C C . ASP A 1 396 ? -5.867 -24.677 -44.420 1.00 22.92 401 ASP A C 1
ATOM 2903 O O . ASP A 1 396 ? -5.414 -23.798 -43.689 1.00 21.74 401 ASP A O 1
ATOM 2908 N N . LYS A 1 397 ? -6.947 -25.388 -44.141 1.00 23.01 402 LYS A N 1
ATOM 2909 C CA . LYS A 1 397 ? -7.741 -25.146 -42.951 1.00 23.92 402 LYS A CA 1
ATOM 2910 C C . LYS A 1 397 ? -7.045 -25.446 -41.637 1.00 21.61 402 LYS A C 1
ATOM 2911 O O . LYS A 1 397 ? -7.495 -24.969 -40.611 1.00 22.94 402 LYS A O 1
ATOM 2917 N N . TRP A 1 398 ? -6.032 -26.318 -41.615 1.00 21.69 403 TRP A N 1
ATOM 2918 C CA . TRP A 1 398 ? -5.437 -26.761 -40.349 1.00 20.58 403 TRP A CA 1
ATOM 2919 C C . TRP A 1 398 ? -4.270 -25.890 -39.864 1.00 19.85 403 TRP A C 1
ATOM 2920 O O . TRP A 1 398 ? -3.750 -26.144 -38.801 1.00 19.16 403 TRP A O 1
ATOM 2931 N N . HIS A 1 399 ? -3.853 -24.906 -40.646 1.00 18.42 404 HIS A N 1
ATOM 2932 C CA . HIS A 1 399 ? -2.605 -24.215 -40.385 1.00 17.44 404 HIS A CA 1
ATOM 2933 C C . HIS A 1 399 ? -2.753 -22.767 -40.812 1.00 17.46 404 HIS A C 1
ATOM 2934 O O . HIS A 1 399 ? -3.309 -22.454 -41.869 1.00 18.41 404 HIS A O 1
ATOM 2941 N N . ALA A 1 400 ? -2.220 -21.867 -39.988 1.00 17.11 405 ALA A N 1
ATOM 2942 C CA . ALA A 1 400 ? -2.228 -20.430 -40.268 1.00 17.02 405 ALA A CA 1
ATOM 2943 C C . ALA A 1 400 ? -1.330 -19.965 -41.417 1.00 17.07 405 ALA A C 1
ATOM 2944 O O . ALA A 1 400 ? -1.518 -18.871 -41.912 1.00 18.05 405 ALA A O 1
ATOM 2946 N N . SER A 1 401 ? -0.333 -20.764 -41.802 1.00 18.08 406 SER A N 1
ATOM 2947 C CA . SER A 1 401 ? 0.676 -20.363 -42.764 1.00 18.28 406 SER A CA 1
ATOM 2948 C C . SER A 1 401 ? 0.434 -20.901 -44.194 1.00 18.76 406 SER A C 1
ATOM 2949 O O . SER A 1 401 ? 0.226 -22.111 -44.384 1.00 19.39 406 SER A O 1
ATOM 2952 N N . PRO A 1 402 ? 0.516 -20.024 -45.196 1.00 19.86 407 PRO A N 1
ATOM 2953 C CA . PRO A 1 402 ? 0.492 -20.540 -46.566 1.00 19.79 407 PRO A CA 1
ATOM 2954 C C . PRO A 1 402 ? 1.742 -21.344 -46.909 1.00 20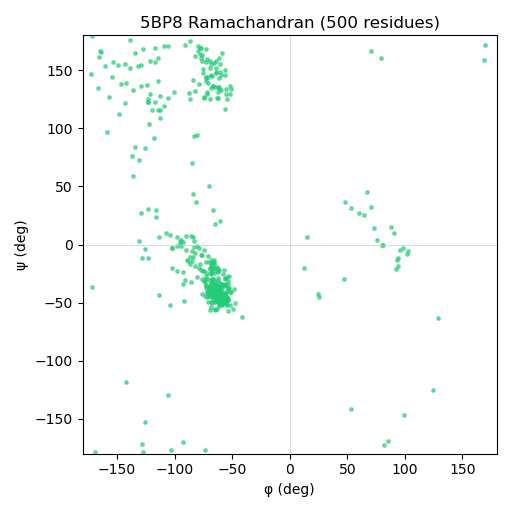.30 407 PRO A C 1
ATOM 2955 O O . PRO A 1 402 ? 1.754 -22.088 -47.930 1.00 20.17 407 PRO A O 1
ATOM 2959 N N . TYR A 1 403 ? 2.796 -21.202 -46.101 1.00 19.18 408 TYR A N 1
ATOM 2960 C CA . TYR A 1 403 ? 4.037 -21.947 -46.344 1.00 20.03 408 TYR A CA 1
ATOM 2961 C C . TYR A 1 403 ? 3.842 -23.429 -46.069 1.00 20.36 408 TYR A C 1
ATOM 2962 O O . TYR A 1 403 ? 4.382 -24.265 -46.809 1.00 19.74 408 TYR A O 1
ATOM 2971 N N . TYR A 1 404 ? 3.058 -23.761 -45.041 1.00 19.14 409 TYR A N 1
ATOM 2972 C CA . TYR A 1 404 ? 2.695 -25.170 -44.787 1.00 19.63 409 TYR A CA 1
ATOM 2973 C C . TYR A 1 404 ? 1.888 -25.740 -45.949 1.00 20.12 409 TYR A C 1
ATOM 2974 O O . TYR A 1 404 ? 2.252 -26.802 -46.517 1.00 21.19 409 TYR A O 1
ATOM 2983 N N . ALA A 1 405 ? 0.788 -25.060 -46.279 1.00 19.94 410 ALA A N 1
ATOM 2984 C CA . ALA A 1 405 ? -0.177 -25.570 -47.276 1.00 20.77 410 ALA A CA 1
ATOM 2985 C C . ALA A 1 405 ? 0.495 -25.718 -48.648 1.00 21.04 410 ALA A C 1
ATOM 2986 O O . ALA A 1 405 ? 0.356 -26.769 -49.328 1.00 20.40 410 ALA A O 1
ATOM 2988 N N . THR A 1 406 ? 1.310 -24.726 -48.997 1.00 20.45 411 THR A N 1
ATOM 2989 C CA . THR A 1 406 ? 1.957 -24.735 -50.317 1.00 21.38 411 THR A CA 1
ATOM 2990 C C . THR A 1 406 ? 3.010 -25.843 -50.415 1.00 21.86 411 THR A C 1
ATOM 299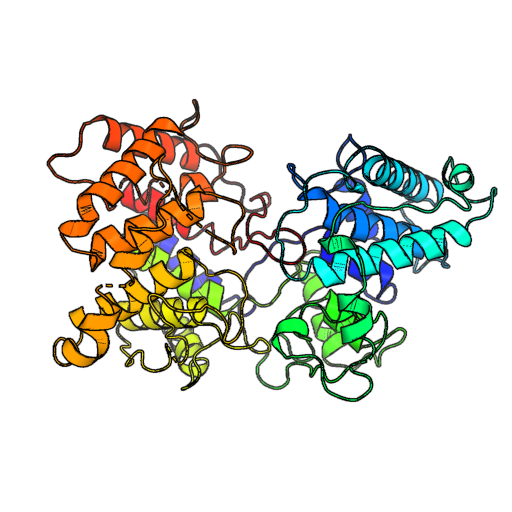1 O O . THR A 1 406 ? 3.111 -26.532 -51.448 1.00 23.62 411 THR A O 1
ATOM 2995 N N . ALA A 1 407 ? 3.785 -26.036 -49.354 1.00 21.28 412 ALA A N 1
ATOM 2996 C CA . ALA A 1 407 ? 4.742 -27.124 -49.327 1.00 22.19 412 ALA A CA 1
ATOM 2997 C C . ALA A 1 407 ? 4.035 -28.466 -49.431 1.00 22.93 412 ALA A C 1
ATOM 2998 O O . ALA A 1 407 ? 4.450 -29.312 -50.260 1.00 22.13 412 ALA A O 1
ATOM 3000 N N . CYS A 1 408 ? 2.988 -28.673 -48.628 1.00 21.04 413 CYS A N 1
ATOM 3001 C CA . CYS A 1 408 ? 2.273 -29.965 -48.644 1.00 22.36 413 CYS A CA 1
ATOM 3002 C C . CYS A 1 408 ? 1.804 -30.311 -50.078 1.00 22.79 413 CYS A C 1
ATOM 3003 O O . CYS A 1 408 ? 2.053 -31.414 -50.571 1.00 23.80 413 CYS A O 1
ATOM 3006 N N . CYS A 1 409 ? 1.113 -29.375 -50.708 1.00 22.18 414 CYS A N 1
ATOM 3007 C CA . CYS A 1 409 ? 0.459 -29.613 -51.988 1.00 23.94 414 CYS A CA 1
ATOM 3008 C C . CYS A 1 409 ? 1.441 -29.727 -53.118 1.00 24.36 414 CYS A C 1
ATOM 3009 O O . CYS A 1 409 ? 1.323 -30.645 -53.947 1.00 24.03 414 CYS A O 1
ATOM 3012 N N . ALA A 1 410 ? 2.417 -28.827 -53.170 1.00 23.83 415 ALA A N 1
ATOM 3013 C CA . ALA A 1 410 ? 3.417 -28.879 -54.262 1.00 25.44 415 ALA A CA 1
ATOM 3014 C C . ALA A 1 410 ? 4.292 -30.125 -54.167 1.00 26.34 415 ALA A C 1
ATOM 3015 O O . ALA A 1 410 ? 4.652 -30.705 -55.200 1.00 25.33 415 ALA A O 1
ATOM 3017 N N . LEU A 1 411 ? 4.644 -30.539 -52.951 1.00 25.57 416 LEU A N 1
ATOM 3018 C CA . LEU A 1 411 ? 5.517 -31.702 -52.793 1.00 26.13 416 LEU A CA 1
ATOM 3019 C C . LEU A 1 411 ? 4.803 -33.011 -53.103 1.00 27.09 416 LEU A C 1
ATOM 3020 O O . LEU A 1 411 ? 5.423 -33.935 -53.626 1.00 27.84 416 LEU A O 1
ATOM 3025 N N . ALA A 1 412 ? 3.515 -33.086 -52.776 1.00 25.74 417 ALA A N 1
ATOM 3026 C CA . ALA A 1 412 ? 2.695 -34.241 -53.115 1.00 25.21 417 ALA A CA 1
ATOM 3027 C C . ALA A 1 412 ? 2.540 -34.311 -54.644 1.00 26.34 417 ALA A C 1
ATOM 3028 O O . ALA A 1 412 ? 2.714 -35.384 -55.246 1.00 27.37 417 ALA A O 1
ATOM 3030 N N . LEU A 1 413 ? 2.210 -33.181 -55.251 1.00 26.08 418 LEU A N 1
ATOM 3031 C CA . LEU A 1 413 ? 2.054 -33.116 -56.718 1.00 27.11 418 LEU A CA 1
ATOM 3032 C C . LEU A 1 413 ? 3.354 -33.366 -57.480 1.00 28.25 418 LEU A C 1
ATOM 3033 O O . LEU A 1 413 ? 3.324 -33.928 -58.591 1.00 29.04 418 LEU A O 1
ATOM 3038 N N . ALA A 1 414 ? 4.482 -32.934 -56.925 1.00 26.98 419 ALA A N 1
ATOM 3039 C CA . ALA A 1 414 ? 5.782 -33.131 -57.565 1.00 28.78 419 ALA A CA 1
ATOM 3040 C C . ALA A 1 414 ? 6.122 -34.624 -57.683 1.00 29.63 419 ALA A C 1
ATOM 3041 O O . ALA A 1 414 ? 6.601 -35.088 -58.717 1.00 28.86 419 ALA A O 1
ATOM 3043 N N . GLU A 1 415 ? 5.851 -35.368 -56.628 1.00 27.94 420 GLU A N 1
ATOM 3044 C CA . GLU A 1 415 ? 6.195 -36.773 -56.591 1.00 30.10 420 GLU A CA 1
ATOM 3045 C C . GLU A 1 415 ? 5.115 -37.683 -57.227 1.00 29.38 420 GLU A C 1
ATOM 3046 O O . GLU A 1 415 ? 5.462 -38.733 -57.796 1.00 28.74 420 GLU A O 1
ATOM 3052 N N . PHE A 1 416 ? 3.834 -37.308 -57.140 1.00 26.62 421 PHE A N 1
ATOM 3053 C CA . PHE A 1 416 ? 2.739 -38.233 -57.525 1.00 27.38 421 PHE A CA 1
ATOM 3054 C C . PHE A 1 416 ? 1.678 -37.671 -58.459 1.00 27.06 421 PHE A C 1
ATOM 3055 O O . PHE A 1 416 ? 0.700 -38.354 -58.730 1.00 27.21 421 PHE A O 1
ATOM 3063 N N . GLY A 1 417 ? 1.835 -36.433 -58.907 1.00 26.59 422 GLY A N 1
ATOM 3064 C CA . GLY A 1 417 ? 0.818 -35.794 -59.719 1.00 28.11 422 GLY A CA 1
ATOM 3065 C C . GLY A 1 417 ? 0.987 -36.055 -61.212 1.00 31.10 422 GLY A C 1
ATOM 3066 O O . GLY A 1 417 ? 0.091 -35.770 -62.012 1.00 32.07 422 GLY A O 1
ATOM 3067 N N . GLY A 1 418 ? 2.152 -36.547 -61.599 1.00 30.79 423 GLY A N 1
ATOM 3068 C CA . GLY A 1 418 ? 2.437 -36.654 -63.001 1.00 35.46 423 GLY A CA 1
ATOM 3069 C C . GLY A 1 418 ? 2.670 -35.343 -63.738 1.00 36.88 423 GLY A C 1
ATOM 3070 O O . GLY A 1 418 ? 2.386 -34.222 -63.238 1.00 31.71 423 GLY A O 1
ATOM 3071 N N . PRO A 1 419 ? 3.199 -35.465 -64.966 1.00 38.61 424 PRO A N 1
ATOM 3072 C CA . PRO A 1 419 ? 3.612 -34.293 -65.756 1.00 40.11 424 PRO A CA 1
ATOM 3073 C C . PRO A 1 419 ? 2.533 -33.188 -65.934 1.00 39.64 424 PRO A C 1
ATOM 3074 O O . PRO A 1 419 ? 2.857 -32.008 -66.070 1.00 34.07 424 PRO A O 1
ATOM 3078 N N . SER A 1 420 ? 1.258 -33.554 -65.884 1.00 42.29 425 SER A N 1
ATOM 3079 C CA . SER A 1 420 ? 0.212 -32.531 -66.003 1.00 41.32 425 SER A CA 1
ATOM 3080 C C . SER A 1 420 ? 0.275 -31.527 -64.856 1.00 41.51 425 SER A C 1
ATOM 3081 O O . SER A 1 420 ? -0.199 -30.392 -65.002 1.00 39.83 425 SER A O 1
ATOM 3084 N N . ALA A 1 421 ? 0.862 -31.953 -63.724 1.00 40.33 426 ALA A N 1
ATOM 3085 C CA . ALA A 1 421 ? 0.908 -31.147 -62.503 1.00 39.18 426 ALA A CA 1
ATOM 3086 C C . ALA A 1 421 ? 2.183 -30.327 -62.329 1.00 40.02 426 ALA A C 1
ATOM 3087 O O . ALA A 1 421 ? 2.288 -29.537 -61.363 1.00 36.67 426 ALA A O 1
ATOM 3089 N N . ARG A 1 422 ? 3.119 -30.446 -63.268 1.00 38.87 427 ARG A N 1
ATOM 3090 C CA . ARG A 1 422 ? 4.437 -29.799 -63.135 1.00 38.75 427 ARG A CA 1
ATOM 3091 C C . ARG A 1 422 ? 4.383 -28.255 -63.242 1.00 38.94 427 ARG A C 1
ATOM 3092 O O . ARG A 1 422 ? 5.209 -27.561 -62.638 1.00 36.91 427 ARG A O 1
ATOM 3100 N N . ALA A 1 423 ? 3.432 -27.729 -64.016 1.00 39.19 428 ALA A N 1
ATOM 3101 C CA . ALA A 1 423 ? 3.257 -26.275 -64.132 1.00 40.00 428 ALA A CA 1
ATOM 3102 C C . ALA A 1 423 ? 2.940 -25.667 -62.759 1.00 37.14 428 ALA A C 1
ATOM 3103 O O . ALA A 1 423 ? 3.475 -24.620 -62.385 1.00 33.01 428 ALA A O 1
ATOM 3105 N N . ALA A 1 424 ? 2.038 -26.325 -62.047 1.00 34.89 429 ALA A N 1
ATOM 3106 C CA . ALA A 1 424 ? 1.620 -25.881 -60.723 1.00 34.08 429 ALA A CA 1
ATOM 3107 C C . ALA A 1 424 ? 2.771 -25.899 -59.718 1.00 33.75 429 ALA A C 1
ATOM 3108 O O . ALA A 1 424 ? 2.921 -24.989 -58.884 1.00 32.35 429 ALA A O 1
ATOM 3110 N N . VAL A 1 425 ? 3.568 -26.955 -59.767 1.00 30.99 430 VAL A N 1
ATOM 3111 C CA . VAL A 1 425 ? 4.738 -27.045 -58.917 1.00 31.29 430 VAL A CA 1
ATOM 3112 C C . VAL A 1 425 ? 5.702 -25.896 -59.183 1.00 32.06 430 VAL A C 1
ATOM 3113 O O . VAL A 1 425 ? 6.229 -25.291 -58.237 1.00 30.81 430 VAL A O 1
ATOM 3117 N N . ASP A 1 426 ? 5.946 -25.571 -60.462 1.00 31.83 431 ASP A N 1
ATOM 3118 C CA . ASP A 1 426 ? 6.834 -24.463 -60.778 1.00 32.55 431 ASP A CA 1
ATOM 3119 C C . ASP A 1 426 ? 6.267 -23.127 -60.286 1.00 29.63 431 ASP A C 1
ATOM 3120 O O . ASP A 1 426 ? 7.022 -22.269 -59.865 1.00 28.81 431 ASP A O 1
ATOM 3125 N N . ARG A 1 427 ? 4.947 -22.955 -60.370 1.00 29.79 432 ARG A N 1
ATOM 3126 C CA . ARG A 1 427 ? 4.303 -21.725 -59.906 1.00 30.00 432 ARG A CA 1
ATOM 3127 C C . ARG A 1 427 ? 4.445 -21.591 -58.379 1.00 28.33 432 ARG A C 1
ATOM 3128 O O . ARG A 1 427 ? 4.581 -20.486 -57.865 1.00 26.79 432 ARG A O 1
ATOM 3136 N N . ALA A 1 428 ? 4.384 -22.720 -57.681 1.00 25.90 433 ALA A N 1
ATOM 3137 C CA . ALA A 1 428 ? 4.644 -22.746 -56.218 1.00 25.21 433 ALA A CA 1
ATOM 3138 C C . ALA A 1 428 ? 6.088 -22.334 -55.886 1.00 25.90 433 ALA A C 1
ATOM 3139 O O . ALA A 1 428 ? 6.340 -21.535 -54.954 1.00 25.84 433 ALA A O 1
ATOM 3141 N N . ALA A 1 429 ? 7.052 -22.853 -56.628 1.00 25.96 434 ALA A N 1
ATOM 3142 C CA . ALA A 1 429 ? 8.459 -22.482 -56.424 1.00 26.22 434 ALA A CA 1
ATOM 3143 C C . ALA A 1 429 ? 8.704 -20.998 -56.753 1.00 27.10 434 ALA A C 1
ATOM 3144 O O . ALA A 1 429 ? 9.477 -20.327 -56.073 1.00 27.22 434 ALA A O 1
ATOM 3146 N N . ALA A 1 430 ? 8.030 -20.487 -57.780 1.00 26.65 435 ALA A N 1
ATOM 3147 C CA . ALA A 1 430 ? 8.086 -19.070 -58.092 1.00 27.21 435 ALA A CA 1
ATOM 3148 C C . ALA A 1 430 ? 7.555 -18.216 -56.924 1.00 25.88 435 ALA A C 1
ATOM 3149 O O . ALA A 1 430 ? 8.117 -17.160 -56.614 1.00 25.47 435 ALA A O 1
ATOM 3151 N N . TRP A 1 431 ? 6.452 -18.665 -56.332 1.00 26.25 436 TRP A N 1
ATOM 3152 C CA . TRP A 1 431 ? 5.859 -17.993 -55.173 1.00 25.14 436 TRP A CA 1
ATOM 3153 C C . TRP A 1 431 ? 6.812 -18.007 -53.987 1.00 24.62 436 TRP A C 1
ATOM 3154 O O . TRP A 1 431 ? 6.962 -17.004 -53.262 1.00 25.44 436 TRP A O 1
ATOM 3165 N N . ALA A 1 432 ? 7.484 -19.128 -53.793 1.00 23.62 437 ALA A N 1
ATOM 3166 C CA . ALA A 1 432 ? 8.509 -19.201 -52.782 1.00 23.93 437 ALA A CA 1
ATOM 3167 C C . ALA A 1 432 ? 9.600 -18.167 -53.002 1.00 24.15 437 ALA A C 1
ATOM 3168 O O . ALA A 1 432 ? 9.978 -17.465 -52.081 1.00 23.39 437 ALA A O 1
ATOM 3170 N N . LEU A 1 433 ? 10.105 -18.025 -54.230 1.00 24.42 438 LEU A N 1
ATOM 3171 C CA . LEU A 1 433 ? 11.190 -17.085 -54.451 1.00 25.39 438 LEU A CA 1
ATOM 3172 C C . LEU A 1 433 ? 10.701 -15.664 -54.193 1.00 25.33 438 LEU A C 1
ATOM 3173 O O . LEU A 1 433 ? 11.421 -14.828 -53.654 1.00 25.22 438 LEU A O 1
ATOM 3178 N N . ALA A 1 434 ? 9.464 -15.403 -54.588 1.00 25.61 439 ALA A N 1
ATOM 3179 C CA . ALA A 1 434 ? 8.897 -14.072 -54.519 1.00 26.47 439 ALA A CA 1
ATOM 3180 C C . ALA A 1 434 ? 8.596 -13.637 -53.091 1.00 25.54 439 ALA A C 1
ATOM 3181 O O . ALA A 1 434 ? 8.523 -12.441 -52.820 1.00 26.40 439 ALA A O 1
ATOM 3183 N N . THR A 1 435 ? 8.393 -14.597 -52.202 1.00 23.99 440 THR A N 1
ATOM 3184 C CA . THR A 1 435 ? 7.982 -14.288 -50.822 1.00 24.20 440 THR A CA 1
ATOM 3185 C C . THR A 1 435 ? 9.100 -14.378 -49.796 1.00 24.02 440 THR A C 1
ATOM 3186 O O . THR A 1 435 ? 8.881 -14.085 -48.607 1.00 24.19 440 THR A O 1
ATOM 3190 N N . GLN A 1 436 ? 10.295 -14.784 -50.228 1.00 24.61 441 GLN A N 1
ATOM 3191 C CA . GLN A 1 436 ? 11.417 -14.893 -49.302 1.00 24.26 441 GLN A CA 1
ATOM 3192 C C . GLN A 1 436 ? 11.758 -13.538 -48.674 1.00 24.22 441 GLN A C 1
ATOM 3193 O O . GLN A 1 436 ? 11.759 -12.523 -49.353 1.00 23.97 441 GLN A O 1
ATOM 3199 N N . ARG A 1 437 ? 11.991 -13.530 -47.362 1.00 24.73 442 ARG A N 1
ATOM 3200 C CA . ARG A 1 437 ? 12.342 -12.312 -46.651 1.00 25.03 442 ARG A CA 1
ATOM 3201 C C . ARG A 1 437 ? 13.810 -11.974 -46.890 1.00 27.08 442 ARG A C 1
ATOM 3202 O O . ARG A 1 437 ? 14.590 -12.814 -47.336 1.00 26.17 442 ARG A O 1
ATOM 3210 N N . ALA A 1 438 ? 14.180 -10.727 -46.574 1.00 28.80 443 ALA A N 1
ATOM 3211 C CA . ALA A 1 438 ? 15.526 -10.216 -46.909 1.00 29.74 443 ALA A CA 1
ATOM 3212 C C . ALA A 1 438 ? 16.627 -10.991 -46.218 1.00 29.84 443 ALA A C 1
ATOM 3213 O O . ALA A 1 438 ? 17.716 -11.102 -46.759 1.00 31.47 443 ALA A O 1
ATOM 3215 N N . ASP A 1 439 ? 16.350 -11.518 -45.024 1.00 27.96 444 ASP A N 1
ATOM 3216 C CA . ASP A 1 439 ? 17.342 -12.315 -44.288 1.00 28.49 444 ASP A CA 1
ATOM 3217 C C . ASP A 1 439 ? 17.396 -13.813 -44.697 1.00 28.15 444 ASP A C 1
ATOM 3218 O O . ASP A 1 439 ? 18.105 -14.607 -44.083 1.00 28.53 444 ASP A O 1
ATOM 3223 N N . GLY A 1 440 ? 16.657 -14.187 -45.740 1.00 27.35 445 GLY A N 1
ATOM 3224 C CA . GLY A 1 440 ? 16.644 -15.563 -46.215 1.00 26.39 445 GLY A CA 1
ATOM 3225 C C . GLY A 1 440 ? 15.538 -16.431 -45.642 1.00 26.24 445 GLY A C 1
ATOM 3226 O O . GLY A 1 440 ? 15.306 -17.543 -46.136 1.00 25.37 445 GLY A O 1
ATOM 3227 N N . SER A 1 441 ? 14.873 -15.954 -44.589 1.00 23.72 446 SER A N 1
ATOM 3228 C CA . SER A 1 441 ? 13.779 -16.692 -43.975 1.00 22.55 446 SER A CA 1
ATOM 3229 C C . SER A 1 441 ? 12.474 -16.545 -44.737 1.00 21.51 446 SER A C 1
ATOM 3230 O O . SER A 1 441 ? 12.353 -15.773 -45.676 1.00 21.61 446 SER A O 1
ATOM 3233 N N . TRP A 1 442 ? 11.483 -17.340 -44.335 1.00 20.73 447 TRP A N 1
ATOM 3234 C CA . TRP A 1 442 ? 10.118 -17.132 -44.765 1.00 20.24 447 TRP A CA 1
ATOM 3235 C C . TRP A 1 442 ? 9.240 -17.194 -43.532 1.00 19.43 447 TRP A C 1
ATOM 3236 O O . TRP A 1 442 ? 9.580 -17.856 -42.543 1.00 18.14 447 TRP A O 1
ATOM 3247 N N . GLY A 1 443 ? 8.099 -16.521 -43.616 1.00 18.95 448 GLY A N 1
ATOM 3248 C CA . GLY A 1 443 ? 7.045 -16.714 -42.666 1.00 19.16 448 GLY A CA 1
ATOM 3249 C C . GLY A 1 443 ? 5.957 -15.673 -42.779 1.00 19.12 448 GLY A C 1
ATOM 3250 O O . GLY A 1 443 ? 6.189 -14.576 -43.304 1.00 19.29 448 GLY A O 1
ATOM 3251 N N . ARG A 1 444 ? 4.781 -16.026 -42.273 1.00 18.59 449 ARG A N 1
ATOM 3252 C CA . ARG A 1 444 ? 3.607 -15.176 -42.380 1.00 18.71 449 ARG A CA 1
ATOM 3253 C C . ARG A 1 444 ? 3.733 -13.851 -41.633 1.00 19.06 449 ARG A C 1
ATOM 3254 O O . ARG A 1 444 ? 3.532 -12.779 -42.221 1.00 18.38 449 ARG A O 1
ATOM 3262 N N . TRP A 1 445 ? 4.012 -13.936 -40.335 1.00 19.69 450 TRP A N 1
ATOM 3263 C CA . TRP A 1 445 ? 4.080 -12.744 -39.472 1.00 20.82 450 TRP A CA 1
ATOM 3264 C C . TRP A 1 445 ? 5.533 -12.332 -39.172 1.00 22.00 450 TRP A C 1
ATOM 3265 O O . TRP A 1 445 ? 5.809 -11.183 -38.825 1.00 22.43 450 TRP A O 1
ATOM 3276 N N . GLN A 1 446 ? 6.460 -13.266 -39.340 1.00 20.82 451 GLN A N 1
ATOM 3277 C CA . GLN A 1 446 ? 7.881 -13.020 -39.175 1.00 22.56 451 GLN A CA 1
ATOM 3278 C C . GLN A 1 446 ? 8.575 -14.220 -39.816 1.00 22.16 451 GLN A C 1
ATOM 3279 O O . GLN A 1 446 ? 7.940 -15.246 -40.043 1.00 21.34 451 GLN A O 1
ATOM 3285 N N . GLY A 1 447 ? 9.873 -14.137 -40.054 1.00 21.68 452 GLY A N 1
ATOM 3286 C CA . GLY A 1 447 ? 10.625 -15.353 -40.386 1.00 21.92 452 GLY A CA 1
ATOM 3287 C C . GLY A 1 447 ? 10.595 -16.363 -39.260 1.00 21.20 452 GLY A C 1
ATOM 3288 O O . GLY A 1 447 ? 10.860 -16.028 -38.085 1.00 21.14 452 GLY A O 1
ATOM 3289 N N . THR A 1 448 ? 10.271 -17.627 -39.587 1.00 20.14 453 THR A N 1
ATOM 3290 C CA . THR A 1 448 ? 10.265 -18.678 -38.590 1.00 19.65 453 THR A CA 1
ATOM 3291 C C . THR A 1 448 ? 11.064 -19.869 -39.084 1.00 19.47 453 THR A C 1
ATOM 3292 O O . THR A 1 448 ? 11.211 -20.080 -40.285 1.00 19.82 453 THR A O 1
ATOM 3296 N N . THR A 1 449 ? 11.563 -20.627 -38.144 1.00 19.72 454 THR A N 1
ATOM 3297 C CA . THR A 1 449 ? 12.224 -21.916 -38.445 1.00 20.35 454 THR A CA 1
ATOM 3298 C C . THR A 1 449 ? 11.273 -22.823 -39.243 1.00 19.78 454 THR A C 1
ATOM 3299 O O . THR A 1 449 ? 11.654 -23.345 -40.323 1.00 20.48 454 THR A O 1
ATOM 3303 N N . GLU A 1 450 ? 10.031 -22.969 -38.750 1.00 18.49 455 GLU A N 1
ATOM 3304 C CA . GLU A 1 450 ? 9.092 -23.889 -39.396 1.00 18.11 455 GLU A CA 1
ATOM 3305 C C . GLU A 1 450 ? 8.852 -23.516 -40.860 1.00 18.26 455 GLU A C 1
ATOM 3306 O O . GLU A 1 450 ? 9.005 -24.337 -41.761 1.00 18.17 455 GLU A O 1
ATOM 3312 N N . GLU A 1 451 ? 8.497 -22.250 -41.102 1.00 17.44 456 GLU A N 1
ATOM 3313 C CA . GLU A 1 451 ? 8.088 -21.848 -42.438 1.00 18.36 456 GLU A CA 1
ATOM 3314 C C . GLU A 1 451 ? 9.272 -21.788 -43.410 1.00 19.42 456 GLU A C 1
ATOM 3315 O O . GLU A 1 451 ? 9.135 -22.137 -44.593 1.00 20.09 456 GLU A O 1
ATOM 3321 N N . THR A 1 452 ? 10.422 -21.371 -42.904 1.00 19.74 457 THR A N 1
ATOM 3322 C CA . THR A 1 452 ? 11.640 -21.382 -43.681 1.00 21.26 457 THR A CA 1
ATOM 3323 C C . THR A 1 452 ? 11.968 -22.830 -44.105 1.00 21.39 457 THR A C 1
ATOM 3324 O O . THR A 1 452 ? 12.283 -23.095 -45.296 1.00 21.95 457 THR A O 1
ATOM 3328 N N . ALA A 1 453 ? 11.891 -23.743 -43.143 1.00 20.46 458 ALA A N 1
ATOM 3329 C CA . ALA A 1 453 ? 12.155 -25.172 -43.408 1.00 20.42 458 ALA A CA 1
ATOM 3330 C C . ALA A 1 453 ? 11.280 -25.708 -44.511 1.00 20.49 458 ALA A C 1
ATOM 3331 O O . ALA A 1 453 ? 11.783 -26.412 -45.418 1.00 20.92 458 ALA A O 1
ATOM 3333 N N . TYR A 1 454 ? 9.983 -25.364 -44.486 1.00 19.82 459 TYR A N 1
ATOM 3334 C CA . TYR A 1 454 ? 9.073 -25.827 -45.541 1.00 20.67 459 TYR A CA 1
ATOM 3335 C C . TYR A 1 454 ? 9.491 -25.349 -46.935 1.00 21.09 459 TYR A C 1
ATOM 3336 O O . TYR A 1 454 ? 9.421 -26.112 -47.903 1.00 21.56 459 TYR A O 1
ATOM 3353 N N . VAL A 1 456 ? 12.565 -24.294 -47.921 1.00 22.66 461 VAL A N 1
ATOM 3354 C CA . VAL A 1 456 ? 13.832 -24.910 -48.326 1.00 24.05 461 VAL A CA 1
ATOM 3355 C C . VAL A 1 456 ? 13.574 -26.323 -48.895 1.00 25.33 461 VAL A C 1
ATOM 3356 O O . VAL A 1 456 ? 14.103 -26.680 -49.979 1.00 25.45 461 VAL A O 1
ATOM 3360 N N . GLN A 1 457 ? 12.741 -27.098 -48.205 1.00 24.71 462 GLN A N 1
ATOM 3361 C CA . GLN A 1 457 ? 12.349 -28.426 -48.689 1.00 25.94 462 GLN A CA 1
ATOM 3362 C C . GLN A 1 457 ? 11.675 -28.378 -50.044 1.00 26.61 462 GLN A C 1
ATOM 3363 O O . GLN A 1 457 ? 12.030 -29.162 -50.931 1.00 26.35 462 GLN A O 1
ATOM 3369 N N . LEU A 1 458 ? 10.703 -27.474 -50.202 1.00 25.85 463 LEU A N 1
ATOM 3370 C CA . LEU A 1 458 ? 9.996 -27.311 -51.466 0.60 24.66 463 LEU A CA 1
ATOM 3371 C C . LEU A 1 458 ? 10.981 -27.052 -52.590 1.00 27.06 463 LEU A C 1
ATOM 3372 O O . LEU A 1 458 ? 10.928 -27.715 -53.639 1.00 27.70 463 LEU A O 1
ATOM 3377 N N . LEU A 1 459 ? 11.868 -26.070 -52.389 1.00 27.30 464 LEU A N 1
ATOM 3378 C CA . LEU A 1 459 ? 12.809 -25.673 -53.432 1.00 29.52 464 LEU A CA 1
ATOM 3379 C C . LEU A 1 459 ? 13.796 -26.784 -53.782 1.00 30.44 464 LEU A C 1
ATOM 3380 O O . LEU A 1 459 ? 14.044 -27.043 -54.973 1.00 31.27 464 LEU A O 1
ATOM 3393 N N . ARG A 1 461 ? 13.545 -30.166 -53.081 1.00 32.94 466 ARG A N 1
ATOM 3394 C CA . ARG A 1 461 ? 12.940 -31.413 -53.549 1.00 35.38 466 ARG A CA 1
ATOM 3395 C C . ARG A 1 461 ? 12.337 -31.314 -54.955 1.00 37.64 466 ARG A C 1
ATOM 3396 O O . ARG A 1 461 ? 12.173 -32.345 -55.627 1.00 37.58 466 ARG A O 1
ATOM 3404 N N . THR A 1 462 ? 12.038 -30.100 -55.416 1.00 36.63 467 THR A N 1
ATOM 3405 C CA . THR A 1 462 ? 11.401 -29.919 -56.724 1.00 38.47 467 THR A CA 1
ATOM 3406 C C . THR A 1 462 ? 12.364 -29.355 -57.750 1.00 40.11 467 THR A C 1
ATOM 3407 O O . THR A 1 462 ? 11.952 -28.975 -58.837 1.00 44.59 467 THR A O 1
ATOM 3411 N N . ARG A 1 463 ? 13.644 -29.304 -57.396 1.00 40.48 468 ARG A N 1
ATOM 3412 C CA . ARG A 1 463 ? 14.674 -28.743 -58.239 1.00 44.61 468 ARG A CA 1
ATOM 3413 C C . ARG A 1 463 ? 14.884 -29.707 -59.398 1.00 43.99 468 ARG A C 1
ATOM 3414 O O . ARG A 1 463 ? 14.761 -30.905 -59.219 1.00 41.41 468 ARG A O 1
ATOM 3422 N N . THR A 1 464 ? 15.151 -29.168 -60.580 1.00 46.83 469 THR A N 1
ATOM 3423 C CA . THR A 1 464 ? 15.503 -29.997 -61.745 1.00 48.40 469 THR A CA 1
ATOM 3424 C C . THR A 1 464 ? 16.791 -29.496 -62.365 1.00 49.31 469 THR A C 1
ATOM 3425 O O . THR A 1 464 ? 17.263 -28.403 -62.027 1.00 49.70 469 THR A O 1
ATOM 3429 N N . PRO A 1 465 ? 17.378 -30.296 -63.285 1.00 52.93 470 PRO A N 1
ATOM 3430 C CA . PRO A 1 465 ? 18.445 -29.795 -64.130 1.00 52.21 470 PRO A CA 1
ATOM 3431 C C . PRO A 1 465 ? 18.093 -28.454 -64.773 1.00 50.78 470 PRO A C 1
ATOM 3432 O O . PRO A 1 465 ? 18.958 -27.587 -64.872 1.00 50.37 470 PRO A O 1
ATOM 3436 N N . GLY A 1 466 ? 16.833 -28.280 -65.182 1.00 49.92 471 GLY A N 1
ATOM 3437 C CA . GLY A 1 466 ? 16.378 -27.028 -65.804 1.00 48.08 471 GLY A CA 1
ATOM 3438 C C . GLY A 1 466 ? 16.138 -25.830 -64.891 1.00 47.95 471 GLY A C 1
ATOM 3439 O O . GLY A 1 466 ? 15.925 -24.723 -65.382 1.00 47.78 471 GLY A O 1
ATOM 3440 N N . SER A 1 467 ? 16.167 -26.023 -63.567 1.00 47.23 472 SER A N 1
ATOM 3441 C CA . SER A 1 467 ? 15.854 -24.927 -62.638 1.00 46.32 472 SER A CA 1
ATOM 3442 C C . SER A 1 467 ? 16.870 -23.817 -62.726 1.00 47.31 472 SER A C 1
ATOM 3443 O O . SER A 1 467 ? 18.070 -24.090 -62.738 1.00 49.27 472 SER A O 1
ATOM 3446 N N . PRO A 1 468 ? 16.399 -22.555 -62.751 1.00 48.17 473 PRO A N 1
ATOM 3447 C CA . PRO A 1 468 ? 17.328 -21.441 -62.704 1.00 48.82 473 PRO A CA 1
ATOM 3448 C C . PRO A 1 468 ? 18.156 -21.430 -61.426 1.00 50.58 473 PRO A C 1
ATOM 3449 O O . PRO A 1 468 ? 17.780 -22.055 -60.412 1.00 49.62 473 PRO A O 1
ATOM 3453 N N . GLY A 1 469 ? 19.277 -20.711 -61.492 1.00 48.98 474 GLY A N 1
ATOM 3454 C CA . GLY A 1 469 ? 20.233 -20.638 -60.399 1.00 47.57 474 GLY A CA 1
ATOM 3455 C C . GLY A 1 469 ? 19.652 -19.997 -59.154 1.00 45.02 474 GLY A C 1
ATOM 3456 O O . GLY A 1 469 ? 20.155 -20.214 -58.055 1.00 42.70 474 GLY A O 1
ATOM 3457 N N . THR A 1 470 ? 18.606 -19.191 -59.333 1.00 43.64 475 THR A N 1
ATOM 3458 C CA . THR A 1 470 ? 17.932 -18.542 -58.212 1.00 43.55 475 THR A CA 1
ATOM 3459 C C . THR A 1 470 ? 17.431 -19.543 -57.169 1.00 41.20 475 THR A C 1
ATOM 3460 O O . THR A 1 470 ? 17.437 -19.238 -55.976 1.00 39.52 475 THR A O 1
ATOM 3464 N N . VAL A 1 471 ? 17.006 -20.717 -57.637 1.00 39.23 476 VAL A N 1
ATOM 3465 C CA . VAL A 1 471 ? 16.424 -21.744 -56.792 1.00 38.97 476 VAL A CA 1
ATOM 3466 C C . VAL A 1 471 ? 17.437 -22.193 -55.752 1.00 40.38 476 VAL A C 1
ATOM 3467 O O . VAL A 1 471 ? 17.153 -22.174 -54.548 1.00 38.03 476 VAL A O 1
ATOM 3471 N N . ALA A 1 472 ? 18.630 -22.568 -56.202 1.00 39.97 477 ALA A N 1
ATOM 3472 C CA . ALA A 1 472 ? 19.653 -23.045 -55.284 1.00 40.24 477 ALA A CA 1
ATOM 3473 C C . ALA A 1 472 ? 20.141 -21.948 -54.338 1.00 39.15 477 ALA A C 1
ATOM 3474 O O . ALA A 1 472 ? 20.348 -22.217 -53.154 1.00 39.25 477 ALA A O 1
ATOM 3476 N N . ARG A 1 473 ? 20.280 -20.720 -54.832 1.00 37.49 478 ARG A N 1
ATOM 3477 C CA . ARG A 1 473 ? 20.744 -19.623 -53.986 1.00 38.48 478 ARG A CA 1
ATOM 3478 C C . ARG A 1 473 ? 19.682 -19.287 -52.924 1.00 35.57 478 ARG A C 1
ATOM 3479 O O . ARG A 1 473 ? 20.011 -19.008 -51.771 1.00 34.41 478 ARG A O 1
ATOM 3487 N N . SER A 1 474 ? 18.416 -19.312 -53.331 1.00 33.82 479 SER A N 1
ATOM 3488 C CA . SER A 1 474 ? 17.317 -19.061 -52.396 1.00 32.41 479 SER A CA 1
ATOM 3489 C C . SER A 1 474 ? 17.319 -20.086 -51.270 1.00 31.08 479 SER A C 1
ATOM 3490 O O . SER A 1 474 ? 17.263 -19.721 -50.091 1.00 31.44 479 SER A O 1
ATOM 3493 N N . ALA A 1 475 ? 17.369 -21.365 -51.623 1.00 30.98 480 ALA A N 1
ATOM 3494 C CA . ALA A 1 475 ? 17.438 -22.420 -50.620 1.00 31.31 480 ALA A CA 1
ATOM 3495 C C . ALA A 1 475 ? 18.663 -22.288 -49.711 1.00 31.26 480 ALA A C 1
ATOM 3496 O O . ALA A 1 475 ? 18.581 -22.559 -48.504 1.00 29.26 480 ALA A O 1
ATOM 3498 N N . ALA A 1 476 ? 19.795 -21.872 -50.283 1.00 32.14 481 ALA A N 1
ATOM 3499 C CA . ALA A 1 476 ? 21.021 -21.623 -49.503 1.00 33.04 481 ALA A CA 1
ATOM 3500 C C . ALA A 1 476 ? 20.832 -20.520 -48.475 1.00 30.84 481 ALA A C 1
ATOM 3501 O O . ALA A 1 476 ? 21.287 -20.651 -47.348 1.00 31.36 481 ALA A O 1
ATOM 3503 N N . ARG A 1 477 ? 20.170 -19.438 -48.860 1.00 30.12 482 ARG A N 1
ATOM 3504 C CA . ARG A 1 477 ? 19.932 -18.331 -47.937 1.00 30.84 482 ARG A CA 1
ATOM 3505 C C . ARG A 1 477 ? 18.961 -18.803 -46.832 1.00 28.23 482 ARG A C 1
ATOM 3506 O O . ARG A 1 477 ? 19.116 -18.421 -45.665 1.00 27.09 482 ARG A O 1
ATOM 3514 N N . GLY A 1 478 ? 17.981 -19.626 -47.222 1.00 26.54 483 GLY A N 1
ATOM 3515 C CA . GLY A 1 478 ? 17.055 -20.285 -46.272 1.00 26.26 483 GLY A CA 1
ATOM 3516 C C . GLY A 1 478 ? 17.828 -21.073 -45.237 1.00 27.19 483 GLY A C 1
ATOM 3517 O O . GLY A 1 478 ? 17.632 -20.905 -44.028 1.00 26.31 483 GLY A O 1
ATOM 3518 N N . CYS A 1 479 ? 18.764 -21.901 -45.711 1.00 27.44 484 CYS A N 1
ATOM 3519 C CA . CYS A 1 479 ? 19.596 -22.689 -44.821 1.00 29.08 484 CYS A CA 1
ATOM 3520 C C . CYS A 1 479 ? 20.464 -21.831 -43.902 1.00 29.72 484 CYS A C 1
ATOM 3521 O O . CYS A 1 479 ? 20.599 -22.120 -42.703 1.00 29.70 484 CYS A O 1
ATOM 3524 N N . ASP A 1 480 ? 21.031 -20.763 -44.453 1.00 31.39 485 ASP A N 1
ATOM 3525 C CA . ASP A 1 480 ? 21.766 -19.791 -43.652 1.00 31.77 485 ASP A CA 1
ATOM 3526 C C . ASP A 1 480 ? 20.900 -19.237 -42.523 1.00 29.72 485 ASP A C 1
ATOM 3527 O O . ASP A 1 480 ? 21.345 -19.152 -41.388 1.00 30.06 485 ASP A O 1
ATOM 3532 N N . ALA A 1 481 ? 19.657 -18.874 -42.831 1.00 28.41 486 ALA A N 1
ATOM 3533 C CA . ALA A 1 481 ? 18.752 -18.396 -41.795 1.00 27.75 486 ALA A CA 1
ATOM 3534 C C . ALA A 1 481 ? 18.506 -19.439 -40.702 1.00 27.58 486 ALA A C 1
ATOM 3535 O O . ALA A 1 481 ? 18.454 -19.113 -39.503 1.00 29.94 486 ALA A O 1
ATOM 3537 N N . LEU A 1 482 ? 18.335 -20.693 -41.103 1.00 27.43 487 LEU A N 1
ATOM 3538 C CA . LEU A 1 482 ? 18.099 -21.762 -40.146 1.00 27.31 487 LEU A CA 1
ATOM 3539 C C . LEU A 1 482 ? 19.296 -21.997 -39.227 1.00 28.58 487 LEU A C 1
ATOM 3540 O O . LEU A 1 482 ? 19.131 -22.272 -38.028 1.00 27.68 487 LEU A O 1
ATOM 3545 N N . LEU A 1 483 ? 20.495 -21.900 -39.800 1.00 30.21 488 LEU A N 1
ATOM 3546 C CA . LEU A 1 483 ? 21.730 -22.056 -39.046 1.00 33.33 488 LEU A CA 1
ATOM 3547 C C . LEU A 1 483 ? 21.994 -20.871 -38.124 1.00 33.69 488 LEU A C 1
ATOM 3548 O O . LEU A 1 483 ? 22.620 -21.033 -37.095 1.00 34.38 488 LEU A O 1
ATOM 3553 N N . ALA A 1 484 ? 21.523 -19.691 -38.502 1.00 34.46 489 ALA A N 1
ATOM 3554 C CA . ALA A 1 484 ? 21.800 -18.485 -37.739 1.00 34.77 489 ALA A CA 1
ATOM 3555 C C . ALA A 1 484 ? 21.022 -18.423 -36.430 1.00 35.22 489 ALA A C 1
ATOM 3556 O O . ALA A 1 484 ? 21.463 -17.782 -35.473 1.00 34.71 489 ALA A O 1
ATOM 3558 N N . HIS A 1 485 ? 19.859 -19.081 -36.380 1.00 30.65 490 HIS A N 1
ATOM 3559 C CA . HIS A 1 485 ? 19.012 -18.988 -35.220 1.00 29.76 490 HIS A CA 1
ATOM 3560 C C . HIS A 1 485 ? 18.089 -20.192 -35.154 1.00 28.81 490 HIS A C 1
ATOM 3561 O O . HIS A 1 485 ? 17.401 -20.497 -36.126 1.00 27.04 490 HIS A O 1
ATOM 3568 N N . ASP A 1 486 ? 18.110 -20.865 -34.012 1.00 27.62 491 ASP A N 1
ATOM 3569 C CA . ASP A 1 486 ? 17.205 -21.964 -33.743 1.00 26.60 491 ASP A CA 1
ATOM 3570 C C . ASP A 1 486 ? 16.916 -21.980 -32.273 1.00 27.34 491 ASP A C 1
ATOM 3571 O O . ASP A 1 486 ? 17.801 -22.273 -31.461 1.00 27.10 491 ASP A O 1
ATOM 3576 N N . ASP A 1 487 ? 15.670 -21.675 -31.925 1.00 26.59 492 ASP A N 1
ATOM 3577 C CA . ASP A 1 487 ? 15.285 -21.619 -30.521 1.00 27.38 492 ASP A CA 1
ATOM 3578 C C . ASP A 1 487 ? 13.963 -22.347 -30.364 1.00 25.93 492 ASP A C 1
ATOM 3579 O O . ASP A 1 487 ? 12.914 -21.715 -30.367 1.00 25.40 492 ASP A O 1
ATOM 3584 N N . PRO A 1 488 ? 14.009 -23.688 -30.230 1.00 26.48 493 PRO A N 1
ATOM 3585 C CA . PRO A 1 488 ? 12.767 -24.481 -30.162 1.00 26.27 493 PRO A CA 1
ATOM 3586 C C . PRO A 1 488 ? 11.822 -24.049 -29.057 1.00 28.09 493 PRO A C 1
ATOM 3587 O O . PRO A 1 488 ? 10.616 -24.194 -29.206 1.00 27.35 493 PRO A O 1
ATOM 3591 N N . ALA A 1 489 ? 12.379 -23.505 -27.977 1.00 29.90 494 ALA A N 1
ATOM 3592 C CA . ALA A 1 489 ? 11.586 -23.008 -26.853 1.00 34.04 494 ALA A CA 1
ATOM 3593 C C . ALA A 1 489 ? 10.683 -21.845 -27.228 1.00 32.97 494 ALA A C 1
ATOM 3594 O O . ALA A 1 489 ? 9.739 -21.565 -26.494 1.00 34.78 494 ALA A O 1
ATOM 3596 N N . SER A 1 490 ? 10.965 -21.161 -28.338 1.00 30.49 495 SER A N 1
ATOM 3597 C CA A SER A 1 490 ? 10.154 -20.031 -28.770 0.60 30.15 495 SER A CA 1
ATOM 3598 C CA B SER A 1 490 ? 10.155 -20.021 -28.772 0.40 28.94 495 SER A CA 1
ATOM 3599 C C . SER A 1 490 ? 9.555 -20.205 -30.169 1.00 27.14 495 SER A C 1
ATOM 3600 O O . SER A 1 490 ? 9.073 -19.261 -30.753 1.00 26.78 495 SER A O 1
ATOM 3605 N N . TYR A 1 491 ? 9.570 -21.420 -30.711 1.00 23.56 496 TYR A N 1
ATOM 3606 C CA . TYR A 1 491 ? 8.921 -21.629 -32.011 1.00 21.32 496 TYR A CA 1
ATOM 3607 C C . TYR A 1 491 ? 7.472 -21.147 -31.907 1.00 19.35 496 TYR A C 1
ATOM 3608 O O . TYR A 1 491 ? 6.758 -21.569 -30.999 1.00 19.12 496 TYR A O 1
ATOM 3617 N N . PRO A 1 492 ? 7.037 -20.240 -32.776 1.00 18.54 497 PRO A N 1
ATOM 3618 C CA . PRO A 1 492 ? 5.639 -19.762 -32.663 1.00 19.10 497 PRO A CA 1
ATOM 3619 C C . PRO A 1 492 ? 4.619 -20.834 -33.022 1.00 18.36 497 PRO A C 1
ATOM 3620 O O . PRO A 1 492 ? 4.883 -21.654 -33.900 1.00 19.09 497 PRO A O 1
ATOM 3624 N N . GLY A 1 493 ? 3.474 -20.827 -32.355 1.00 16.89 498 GLY A N 1
ATOM 3625 C CA . GLY A 1 493 ? 2.379 -21.708 -32.702 1.00 16.55 498 GLY A CA 1
ATOM 3626 C C . GLY A 1 493 ? 1.675 -21.234 -33.963 1.00 17.19 498 GLY A C 1
ATOM 3627 O O . GLY A 1 493 ? 1.275 -20.078 -34.060 1.00 17.23 498 GLY A O 1
ATOM 3628 N N . LEU A 1 494 ? 1.550 -22.128 -34.940 1.00 15.75 499 LEU A N 1
ATOM 3629 C CA . LEU A 1 494 ? 0.895 -21.824 -36.204 1.00 15.79 499 LEU A CA 1
ATOM 3630 C C . LEU A 1 494 ? -0.196 -22.842 -36.587 1.00 16.13 499 LEU A C 1
ATOM 3631 O O . LEU A 1 494 ? -0.945 -22.617 -37.530 1.00 17.03 499 LEU A O 1
ATOM 3636 N N . TRP A 1 495 ? -0.252 -23.962 -35.888 1.00 16.04 500 TRP A N 1
ATOM 3637 C CA . TRP A 1 495 ? -1.248 -24.991 -36.161 1.00 15.97 500 TRP A CA 1
ATOM 3638 C C . TRP A 1 495 ? -2.558 -24.673 -35.500 1.00 16.71 500 TRP A C 1
ATOM 3639 O O . TRP A 1 495 ? -2.584 -24.349 -34.304 1.00 16.90 500 TRP A O 1
ATOM 3650 N N . HIS A 1 496 ? -3.656 -24.773 -36.240 1.00 17.31 501 HIS A N 1
ATOM 3651 C CA . HIS A 1 496 ? -4.967 -24.432 -35.668 1.00 17.82 501 HIS A CA 1
ATOM 3652 C C . HIS A 1 496 ? -5.447 -25.412 -34.605 1.00 17.98 501 HIS A C 1
ATOM 3653 O O . HIS A 1 496 ? -5.529 -26.627 -34.846 1.00 17.18 501 HIS A O 1
ATOM 3660 N N . ASP A 1 497 ? -5.771 -24.894 -33.417 1.00 17.40 502 ASP A N 1
ATOM 3661 C CA . ASP A 1 497 ? -6.622 -25.655 -32.498 1.00 17.70 502 ASP A CA 1
ATOM 3662 C C . ASP A 1 497 ? -7.559 -24.671 -31.788 1.00 16.85 502 ASP A C 1
ATOM 3663 O O . ASP A 1 497 ? -8.366 -24.015 -32.442 1.00 17.93 502 ASP A O 1
ATOM 3668 N N . LYS A 1 498 ? -7.490 -24.541 -30.472 1.00 15.48 503 LYS A N 1
ATOM 3669 C CA . LYS A 1 498 ? -8.299 -23.558 -29.804 1.00 15.43 503 LYS A CA 1
ATOM 3670 C C . LYS A 1 498 ? -7.776 -22.175 -30.160 1.00 16.13 503 LYS A C 1
ATOM 3671 O O . LYS A 1 498 ? -8.533 -21.314 -30.614 1.00 15.81 503 LYS A O 1
ATOM 3677 N N . ASP A 1 499 ? -6.494 -21.956 -29.893 1.00 17.17 504 ASP A N 1
ATOM 3678 C CA . ASP A 1 499 ? -5.754 -20.825 -30.457 1.00 17.96 504 ASP A CA 1
ATOM 3679 C C . ASP A 1 499 ? -4.870 -21.467 -31.534 1.00 17.47 504 ASP A C 1
ATOM 3680 O O . ASP A 1 499 ? -5.407 -22.195 -32.387 1.00 19.06 504 ASP A O 1
ATOM 3685 N N . ILE A 1 500 ? -3.578 -21.191 -31.544 1.00 17.26 505 ILE A N 1
ATOM 3686 C CA . ILE A 1 500 ? -2.636 -21.830 -32.487 1.00 17.23 505 ILE A CA 1
ATOM 3687 C C . ILE A 1 500 ? -1.458 -22.386 -31.679 1.00 18.49 505 ILE A C 1
ATOM 3688 O O . ILE A 1 500 ? -0.993 -21.756 -30.709 1.00 17.99 505 ILE A O 1
ATOM 3693 N N . TYR A 1 501 ? -1.041 -23.605 -32.022 1.00 16.85 506 TYR A N 1
ATOM 3694 C CA . TYR A 1 501 ? -0.069 -24.355 -31.262 1.00 16.77 506 TYR A CA 1
ATOM 3695 C C . TYR A 1 501 ? 1.152 -24.738 -32.049 1.00 16.59 506 TYR A C 1
ATOM 3696 O O . TYR A 1 501 ? 1.115 -24.776 -33.290 1.00 15.50 506 TYR A O 1
ATOM 3705 N N . ALA A 1 502 ? 2.229 -24.993 -31.312 1.00 16.19 507 ALA A N 1
ATOM 3706 C CA . ALA A 1 502 ? 3.526 -25.369 -31.877 1.00 17.10 507 ALA A CA 1
ATOM 3707 C C . ALA A 1 502 ? 3.893 -26.805 -31.517 1.00 16.58 507 ALA A C 1
ATOM 3708 O O . ALA A 1 502 ? 4.231 -27.109 -30.341 1.00 16.56 507 ALA A O 1
ATOM 3710 N N . PRO A 1 503 ? 3.844 -27.690 -32.514 1.00 16.27 508 PRO A N 1
ATOM 3711 C CA . PRO A 1 503 ? 4.360 -29.052 -32.318 1.00 17.02 508 PRO A CA 1
ATOM 3712 C C . PRO A 1 503 ? 5.877 -29.036 -32.539 1.00 17.73 508 PRO A C 1
ATOM 3713 O O . PRO A 1 503 ? 6.385 -29.147 -33.689 1.00 17.53 508 PRO A O 1
ATOM 3717 N N . VAL A 1 504 ? 6.593 -28.865 -31.437 1.00 17.53 509 VAL A N 1
ATOM 3718 C CA . VAL A 1 504 ? 7.997 -28.469 -31.474 1.00 18.94 509 VAL A CA 1
ATOM 3719 C C . VAL A 1 504 ? 8.879 -29.544 -32.143 1.00 18.88 509 VAL A C 1
ATOM 3720 O O . VAL A 1 504 ? 9.768 -29.230 -32.912 1.00 18.89 509 VAL A O 1
ATOM 3724 N N . THR A 1 505 ? 8.604 -30.805 -31.865 1.00 18.47 510 THR A N 1
ATOM 3725 C CA . THR A 1 505 ? 9.451 -31.879 -32.393 1.00 18.73 510 THR A CA 1
ATOM 3726 C C . THR A 1 505 ? 9.185 -32.017 -33.889 1.00 18.68 510 THR A C 1
ATOM 3727 O O . THR A 1 505 ? 10.104 -32.236 -34.685 1.00 19.36 510 THR A O 1
ATOM 3731 N N . VAL A 1 506 ? 7.925 -31.845 -34.264 1.00 18.40 511 VAL A N 1
ATOM 3732 C CA . VAL A 1 506 ? 7.550 -31.767 -35.683 1.00 18.73 511 VAL A CA 1
ATOM 3733 C C . VAL A 1 506 ? 8.344 -30.688 -36.421 1.00 19.12 511 VAL A C 1
ATOM 3734 O O . VAL A 1 506 ? 8.868 -30.901 -37.527 1.00 19.53 511 VAL A O 1
ATOM 3738 N N . ILE A 1 507 ? 8.446 -29.518 -35.815 1.00 18.60 512 ILE A N 1
ATOM 3739 C CA . ILE A 1 507 ? 9.184 -28.434 -36.435 1.00 18.68 512 ILE A CA 1
ATOM 3740 C C . ILE A 1 507 ? 10.691 -28.760 -36.515 1.00 19.08 512 ILE A C 1
ATOM 3741 O O . ILE A 1 507 ? 11.313 -28.521 -37.544 1.00 19.06 512 ILE A O 1
ATOM 3746 N N . ARG A 1 508 ? 11.244 -29.321 -35.449 1.00 20.12 513 ARG A N 1
ATOM 3747 C CA A ARG A 1 508 ? 12.650 -29.710 -35.421 0.60 21.86 513 ARG A CA 1
ATOM 3748 C CA B ARG A 1 508 ? 12.646 -29.708 -35.429 0.40 21.47 513 ARG A CA 1
ATOM 3749 C C . ARG A 1 508 ? 12.941 -30.702 -36.548 1.00 22.03 513 ARG A C 1
ATOM 3750 O O . ARG A 1 508 ? 14.005 -30.635 -37.179 1.00 23.03 513 ARG A O 1
ATOM 3765 N N . ALA A 1 509 ? 11.995 -31.607 -36.814 1.00 20.92 514 ALA A N 1
ATOM 3766 C CA . ALA A 1 509 ? 12.196 -32.604 -37.872 1.00 21.82 514 ALA A CA 1
ATOM 3767 C C . ALA A 1 509 ? 12.169 -31.955 -39.245 1.00 21.82 514 ALA A C 1
ATOM 3768 O O . ALA A 1 509 ? 12.942 -32.312 -40.132 1.00 21.82 514 ALA A O 1
ATOM 3770 N N . ALA A 1 510 ? 11.291 -30.972 -39.420 1.00 21.45 515 ALA A N 1
ATOM 3771 C CA . ALA A 1 510 ? 11.236 -30.217 -40.637 1.00 20.86 515 ALA A CA 1
ATOM 3772 C C . ALA A 1 510 ? 12.522 -29.435 -40.898 1.00 20.93 515 ALA A C 1
ATOM 3773 O O . ALA A 1 510 ? 13.010 -29.371 -42.042 1.00 21.63 515 ALA A O 1
ATOM 3775 N N . ARG A 1 511 ? 13.072 -28.859 -39.842 1.00 19.92 516 ARG A N 1
ATOM 3776 C CA . ARG A 1 511 ? 14.318 -28.114 -39.930 1.00 20.86 516 ARG A CA 1
ATOM 3777 C C . ARG A 1 511 ? 15.458 -29.056 -40.350 1.00 21.81 516 ARG A C 1
ATOM 3778 O O . ARG A 1 511 ? 16.234 -28.744 -41.251 1.00 21.70 516 ARG A O 1
ATOM 3786 N N . LEU A 1 512 ? 15.510 -30.209 -39.709 1.00 22.26 517 LEU A N 1
ATOM 3787 C CA . LEU A 1 512 ? 16.569 -31.189 -40.020 1.00 23.45 517 LEU A CA 1
ATOM 3788 C C . LEU A 1 512 ? 16.520 -31.606 -41.495 1.00 24.02 517 LEU A C 1
ATOM 3789 O O . LEU A 1 512 ? 17.554 -31.602 -42.185 1.00 25.79 517 LEU A O 1
ATOM 3794 N N . ALA A 1 513 ? 15.324 -31.930 -41.978 1.00 23.91 518 ALA A N 1
ATOM 3795 C CA . ALA A 1 513 ? 15.114 -32.266 -43.391 1.00 24.62 518 ALA A CA 1
ATOM 3796 C C . ALA A 1 513 ? 15.590 -31.170 -44.341 1.00 25.13 518 ALA A C 1
ATOM 3797 O O . ALA A 1 513 ? 16.304 -31.446 -45.319 1.00 25.02 518 ALA A O 1
ATOM 3799 N N . ALA A 1 514 ? 15.197 -29.923 -44.068 1.00 24.25 519 ALA A N 1
ATOM 3800 C CA . ALA A 1 514 ? 15.638 -28.772 -44.841 1.00 25.36 519 ALA A CA 1
ATOM 3801 C C . ALA A 1 514 ? 17.161 -28.645 -44.907 1.00 25.95 519 ALA A C 1
ATOM 3802 O O . ALA A 1 514 ? 17.725 -28.489 -45.984 1.00 26.39 519 ALA A O 1
ATOM 3804 N N . LEU A 1 515 ? 17.814 -28.733 -43.758 1.00 25.98 520 LEU A N 1
ATOM 3805 C CA . LEU A 1 515 ? 19.249 -28.565 -43.688 1.00 27.64 520 LEU A CA 1
ATOM 3806 C C . LEU A 1 515 ? 19.980 -29.720 -44.384 1.00 28.39 520 LEU A C 1
ATOM 3807 O O . LEU A 1 515 ? 21.010 -29.489 -45.010 1.00 29.62 520 LEU A O 1
ATOM 3812 N N . ALA A 1 516 ? 19.429 -30.925 -44.309 1.00 28.23 521 ALA A N 1
ATOM 3813 C CA . ALA A 1 516 ? 20.012 -32.077 -45.001 1.00 30.84 521 ALA A CA 1
ATOM 3814 C C . ALA A 1 516 ? 19.886 -31.923 -46.512 1.00 31.93 521 ALA A C 1
ATOM 3815 O O . ALA A 1 516 ? 20.845 -32.179 -47.251 1.00 33.51 521 ALA A O 1
ATOM 3817 N N . LEU A 1 517 ? 18.707 -31.520 -46.967 1.00 31.37 522 LEU A N 1
ATOM 3818 C CA . LEU A 1 517 ? 18.451 -31.320 -48.393 1.00 31.76 522 LEU A CA 1
ATOM 3819 C C . LEU A 1 517 ? 19.227 -30.139 -48.958 1.00 33.49 522 LEU A C 1
ATOM 3820 O O . LEU A 1 517 ? 19.690 -30.192 -50.098 1.00 33.45 522 LEU A O 1
ATOM 3825 N N . GLY A 1 518 ? 19.395 -29.091 -48.156 1.00 33.50 523 GLY A N 1
ATOM 3826 C CA . GLY A 1 518 ? 20.153 -27.914 -48.544 1.00 37.44 523 GLY A CA 1
ATOM 3827 C C . GLY A 1 518 ? 21.656 -28.129 -48.592 1.00 42.94 523 GLY A C 1
ATOM 3828 O O . GLY A 1 518 ? 22.380 -27.319 -49.176 1.00 45.87 523 GLY A O 1
ATOM 3829 N N . GLY A 1 519 ? 22.131 -29.217 -47.992 1.00 48.39 524 GLY A N 1
ATOM 3830 C CA . GLY A 1 519 ? 23.564 -29.512 -47.938 1.00 53.76 524 GLY A CA 1
ATOM 3831 C C . GLY A 1 519 ? 24.276 -28.492 -47.073 1.00 58.46 524 GLY A C 1
ATOM 3832 O O . GLY A 1 519 ? 25.326 -27.974 -47.455 1.00 60.07 524 GLY A O 1
ATOM 3833 N N . ALA A 1 520 ? 23.691 -28.199 -45.908 1.00 61.35 525 ALA A N 1
ATOM 3834 C CA . ALA A 1 520 ? 24.182 -27.143 -45.015 1.00 62.83 525 ALA A CA 1
ATOM 3835 C C . ALA A 1 520 ? 25.227 -27.652 -44.026 1.00 64.06 525 ALA A C 1
ATOM 3836 O O . ALA A 1 520 ? 25.457 -28.855 -43.918 1.00 67.88 525 ALA A O 1
#

Organism: Streptomyces platensis (NCBI:txid58346)

Foldseek 3Di:
DVLLVVLAVLLVVLLVDQKFDWFFDQQQLLLCLQQPLVAPQNLVSLVVLLVQQDPQLFGDDDQLLRQLSLLSNLLSLLNNLPDDHSDDHPADLQSSLVSNVSSVVSCQVENQATDHACFPPLLQRRLLSLVSNQVSLCVADLPRPDCSNVSRNPRDHHPDPSNPCPVLVVLLVLPVDADDLQCLLVQCSNFSADCSNFDADDDDDDQGQDTQQALSSSSNDQGRDHDCPGSSVVNNNVQCVVPSRGHHGGIRQSLLLLLLLLVLVLLQPHDDQNPVSSLVVLVVQQDLLFHPSDPNGDHWQQSRLSSQLSNVSNPRHDPSNNLCQDDVPFGAGDNDDDDRFLLSLLSNLNNLQSNCVVVVVCCVVCVVVNCSLVVNQVQQDPQLFHGSFWQWSLSSRLSSLLSCLRRNPPVCLVSLVSSLVSLLVQQDPQLAHTDPDGFLQSLLSCSSLNNDDPPDDPSSLVSLLSSLVVNVVDDDLSPGDFTTRHSRGMDSSSSSVSSNSSSNSNNVD

Radius of gyration: 23.19 Å; Cα contacts (8 Å, |Δi|>4): 968; chains: 1; bounding box: 58×56×65 Å

InterPro domains:
  IPR008930 Terpenoid cyclases/protein prenyltransferase alpha-alpha toroid [SSF48239] (241-504)
  IPR032696 Squalene cyclase, C-terminal [PF13243] (352-460)
  IPR050148 Terpene synthase-like [PTHR31739] (32-354)

Nearest PDB structures (foldseek):
  5bp8-assembly1_A  TM=1.002E+00  e=2.242E-80  Streptomyces platensis
  7xkx-assembly1_A  TM=8.787E-01  e=3.783E-27  Kitasatospora sp. CB02891
  7xkx-assembly2_B  TM=8.754E-01  e=1.125E-26  Kitasatospora sp. CB02891
  6vpt-assembly1_A  TM=8.219E-01  e=2.288E-20  Mycobacterium tuberculosis
  6sbg-assembly1_A  TM=8.033E-01  e=3.867E-07  Scytonema sp. PCC 10023

Secondary structure (DSSP, 8-state):
-HHHHHHHHHHHHHHT-SS--B---HHHHHHHHHH-TTSTTHHHHHHHHHHH--TTS--S-STTTTHHHHHHHHHHHHHHHTS--SSS-SS-HHHHHHHHHHHHHHIIIIITTS-----TTHHHHHHHHHHHHHHHHHH--TTSTGGGGGGTT-------GGG--HHHHHHH---SSPPPGGGGGGHHHH-SS--TT-----SSTT-TT-BTTBHHHHHHHH-SS--TT-HHHHHHHHHHHHHTS---SS---HHHHHHHHHHHHHHHT------HHHHHHHHHH-BTTB--SSTTS---HHHHHHHHHHHHHTT-----TT---B-SSSB-SSSS-SS--HHHHHHHHHHHHHHHHHSGGGHHHHHHHH--HHHHHHT--TTS---TTBS-HHHHHHHHHHHHHHHS-GGGHHHHHHHHHHHHHH--TTS---SSS--HHHHH---------TT--HHHHHHHHHHHHHHHH---GGGPPP-EESSSEE-BHHHHHHHHHHHHHHHT-

B-factor: mean 27.93, std 10.37, range [13.69, 77.19]

Sequence (509 aa):
APREAEAAALLAATVADPWGLVAPSVYDTARLVSLAPWLDDGHREERLGYLAKEQNQDGSWGAPDGYGLVPTLSAVEALLTELARTDSSGAPHLSPDDLAAACADGLGALRDGLLAGPVPDTIGVEFVAPSLLADINTRLAALTEQAPGKLGAWSGTTLTSPAPDLDGALLAGVRETEQAPLPEKLWHTLEAVTRDGTRGARPHEGAPPHNGSVGCSPAATAAWLGAAPDPAAPGVAYLRRDVQARFGGPVPSITPIVYFEQAWVLNSLAASGLRYEAPAALLDSLEAGLTDEGIAAAPGLPSDSDDTAAVLFALAQHGRTHRPDSLHFRRDGYFSCFGVERTPSTSTNAHILEALGHHVTVRPDDAGRYGAEIRISDWLLDDNQLPDGSWDKWHASPYYATACCALALAEFGGPSARAAVDRAAAWALATQRADGSWGRWQGTTEETAYVQLLRTRTPGSPGTVARSAARGCDALLAHDDPASSYPGLWHDKDIYAPVTVIRRAARLAALALGGA